Protein AF-A0A060YWE7-F1 (afdb_monomer_lite)

Foldseek 3Di:
DPDPVVVVVVVPPPVPPPPPPPVVPDDPWVLLVQLVVCLVVVNLVSNVVSLVDDPDSLLSLLVSLQSLQVVLVVCVVVVVDNVSSVSSNVSSVVSLVVNQVVLVVVCVVPLVVSLVQQVAQDPVPVRDGSVRSCVSSVSVSNCPDPSNVVSVVCLQCQPPPCVPPDPVVLLVVLVVVVVVVVVVVVVVVVVDPDDPPPVVVVVVVVVVVVVCVVPVVVVVVVVPVPPDPDDDDDDDDDPPPPPDPPVVVVVSSCPRNNSVLSNVLVVLVVLLVLLCCCLVDDHDLDQDPSNVVNVVVLVVVVVVLVVVLVPDPDPDSVVSVVVQ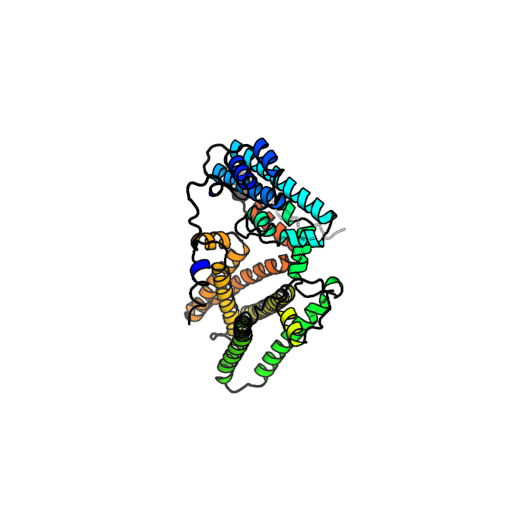CVDPLSVLSVVLSVLLVVLVVLSNVDDVSVVVSSVSSVVSSVSSVVNNLVSQLPDPVSVVVSVVVVVVVCVCPPPVNVVVVCVVVVVPVVVVVVVVVVVVVPDDPVPPPDDDDPPDPPPDD

Organism: Oncorhynchus mykiss (NCBI:txid8022)

Secondary structure (DSSP, 8-state):
--SSTTTGGGS-------TT-TTTTS-SSHHHHHHHHHHHTT-HHHHHHHHTSSS-HHHHHHHHHHHHHHHHHHHHHTTS-HHHHHHHHHHHHHHHHHHHHHHHHHHHH-HHHHHHHHH-EEGGGTTEEHHHHHHHTT-HHHHTSHHHHHHHHHHHHTT--GGGS-THHHHHHHHHHHHHHHHHHHHHHHS--S-TTHHHHHHHHHHHHHHHHHHHHHHHHHHHHSS------------------HHHHHHHHHTSHHHHHHHHHHHHHHHHHHHHHHHHS---SSPPHHHHHHHHHHHHHHHHHHHHHHHSS-SSHHHHHHHHTTSHHHHHHHHHHHHHHHHHHHHHS-HHHHHHHHHHHHHHHHHHHHHHHHHHHTSTTHHHHHHHHHHHHHHHTSHHHHHHHHHHHHHHHHHHHHHHHHHHHSS-GGGTT--------SS--

InterPro domains:
  IPR050927 Transient receptor potential cation channel M [PTHR13800] (5-398)
  IPR057366 TRPM-like domain [PF25508] (10-145)

pLDDT: mean 73.0, std 20.94, range [26.81, 96.94]

Structure (mmCIF, N/CA/C/O backbone):
data_AF-A0A060YWE7-F1
#
_entry.id   AF-A0A060YWE7-F1
#
loop_
_atom_site.group_PDB
_atom_site.id
_atom_site.type_symbol
_atom_site.label_atom_id
_atom_site.label_alt_id
_atom_site.label_comp_id
_atom_site.label_asym_id
_atom_site.label_entity_id
_atom_site.label_seq_id
_atom_site.pdbx_PDB_ins_code
_atom_site.Cartn_x
_atom_site.Cartn_y
_atom_site.Cartn_z
_atom_site.occupancy
_atom_site.B_iso_or_equiv
_atom_site.auth_seq_id
_atom_site.auth_comp_id
_atom_site.auth_asym_id
_atom_site.auth_atom_id
_atom_site.pdbx_PDB_model_num
ATOM 1 N N . LEU A 1 1 ? 4.420 -58.455 34.436 1.00 42.75 1 LEU A N 1
ATOM 2 C CA . LEU A 1 1 ? 3.919 -58.002 33.119 1.00 42.75 1 LEU A CA 1
ATOM 3 C C . LEU A 1 1 ? 2.468 -57.504 33.240 1.00 42.75 1 LEU A C 1
ATOM 5 O O . LEU A 1 1 ? 1.658 -57.761 32.366 1.00 42.75 1 LEU A O 1
ATOM 9 N N . GLU A 1 2 ? 2.130 -56.783 34.318 1.00 38.56 2 GLU A N 1
ATOM 10 C CA . GLU A 1 2 ? 0.723 -56.540 34.694 1.00 38.56 2 GLU A CA 1
ATOM 11 C C . GLU A 1 2 ? 0.499 -55.154 35.336 1.00 38.56 2 GLU A C 1
ATOM 13 O O . GLU A 1 2 ? -0.415 -54.969 36.124 1.00 38.56 2 GLU A O 1
ATOM 18 N N . SER A 1 3 ? 1.334 -54.153 35.020 1.00 40.78 3 SER A N 1
ATOM 19 C CA . SER A 1 3 ? 1.126 -52.777 35.522 1.00 40.78 3 SER A CA 1
ATOM 20 C C . SER A 1 3 ? 1.192 -51.679 34.454 1.00 40.78 3 SER A C 1
ATOM 22 O O . SER A 1 3 ? 1.142 -50.499 34.790 1.00 40.78 3 SER A O 1
ATOM 24 N N . ALA A 1 4 ? 1.286 -52.039 33.171 1.00 38.75 4 ALA A N 1
ATOM 25 C CA . ALA A 1 4 ? 1.274 -51.078 32.061 1.00 38.75 4 ALA A CA 1
ATOM 26 C C . ALA A 1 4 ? -0.113 -50.942 31.400 1.00 38.75 4 ALA A C 1
ATOM 28 O O . ALA A 1 4 ? -0.378 -49.975 30.690 1.00 38.75 4 ALA A O 1
ATOM 29 N N . THR A 1 5 ? -1.021 -51.888 31.649 1.00 39.22 5 THR A N 1
ATOM 30 C CA . THR A 1 5 ? -2.328 -51.981 30.981 1.00 39.22 5 THR A CA 1
ATOM 31 C C . THR A 1 5 ? -3.441 -51.171 31.652 1.00 39.22 5 THR A C 1
ATOM 33 O O . THR A 1 5 ? -4.457 -50.912 31.013 1.00 39.22 5 THR A O 1
ATOM 36 N N . ASP A 1 6 ? -3.249 -50.708 32.892 1.00 35.81 6 ASP A N 1
ATOM 37 C CA . ASP A 1 6 ? -4.255 -49.906 33.615 1.00 35.81 6 ASP A CA 1
ATOM 38 C C . ASP A 1 6 ? -4.055 -48.388 33.488 1.00 35.81 6 ASP A C 1
ATOM 40 O O . ASP A 1 6 ? -4.993 -47.614 33.684 1.00 35.81 6 ASP A O 1
ATOM 44 N N . GLN A 1 7 ? -2.865 -47.931 33.082 1.00 34.53 7 GLN A N 1
ATOM 45 C CA . GLN A 1 7 ? -2.645 -46.511 32.778 1.00 34.53 7 GLN A CA 1
ATOM 46 C C . GLN A 1 7 ? -3.126 -46.127 31.372 1.00 34.53 7 GLN A C 1
ATOM 48 O O . GLN A 1 7 ? -3.546 -44.987 31.169 1.00 34.53 7 GLN A O 1
ATOM 53 N N . SER A 1 8 ? -3.159 -47.065 30.416 1.00 33.56 8 SER A N 1
ATOM 54 C CA . SER A 1 8 ? -3.698 -46.791 29.075 1.00 33.56 8 SER A CA 1
ATOM 55 C C . SER A 1 8 ? -5.228 -46.688 29.058 1.00 33.56 8 SER A C 1
ATOM 57 O O . SER A 1 8 ? -5.780 -45.957 28.240 1.00 33.56 8 SER A O 1
ATOM 59 N N . LYS A 1 9 ? -5.926 -47.307 30.022 1.00 32.16 9 LYS A N 1
ATOM 60 C CA . LYS A 1 9 ? -7.389 -47.197 30.168 1.00 32.16 9 LYS A CA 1
ATOM 61 C C . LYS A 1 9 ? -7.877 -45.893 30.808 1.00 32.16 9 LYS A C 1
ATOM 63 O O . LYS A 1 9 ? -9.068 -45.606 30.739 1.00 32.16 9 LYS A O 1
ATOM 68 N N . LYS A 1 10 ? -6.991 -45.069 31.383 1.00 35.22 10 LYS A N 1
ATOM 69 C CA . LYS A 1 10 ? -7.352 -43.737 31.913 1.00 35.22 10 LYS A CA 1
ATOM 70 C C . LYS A 1 10 ? -7.222 -42.597 30.899 1.00 35.22 10 LYS A C 1
ATOM 72 O O . LYS A 1 10 ? -7.744 -41.522 31.158 1.00 35.22 10 LYS A O 1
ATOM 77 N N . LYS A 1 11 ? -6.564 -42.822 29.756 1.00 35.94 11 LYS A N 1
ATOM 78 C CA . LYS A 1 11 ? -6.318 -41.791 28.728 1.00 35.94 11 LYS A CA 1
ATOM 79 C C . LYS A 1 11 ? -7.237 -41.871 27.503 1.00 35.94 11 LYS A C 1
ATOM 81 O O . LYS A 1 11 ? -7.092 -41.067 26.594 1.00 35.94 11 LYS A O 1
ATOM 86 N N . ALA A 1 12 ? -8.180 -42.811 27.500 1.00 35.75 12 ALA A N 1
ATOM 87 C CA . ALA A 1 12 ? -9.163 -43.008 26.435 1.00 35.75 12 ALA A CA 1
ATOM 88 C C . ALA A 1 12 ? -10.592 -43.132 26.992 1.00 35.75 12 ALA A C 1
ATOM 90 O O . ALA A 1 12 ? -11.401 -43.913 26.502 1.00 35.75 12 ALA A O 1
ATOM 91 N N . LYS A 1 13 ? -10.909 -42.371 28.045 1.00 35.78 13 LYS A N 1
ATOM 92 C CA . LYS A 1 13 ? -12.272 -41.862 28.168 1.00 35.78 13 LYS A CA 1
ATOM 93 C C . LYS A 1 13 ? -12.282 -40.572 27.371 1.00 35.78 13 LYS A C 1
ATOM 95 O O . LYS A 1 13 ? -11.914 -39.526 27.892 1.00 35.78 13 LYS A O 1
ATOM 100 N N . GLU A 1 14 ? -12.630 -40.685 26.093 1.00 43.12 14 GLU A N 1
ATOM 101 C CA . GLU A 1 14 ? -13.375 -39.612 25.452 1.00 43.12 14 GLU A CA 1
ATOM 102 C C . GLU A 1 14 ? -14.485 -39.259 26.441 1.00 43.12 14 GLU A C 1
ATOM 104 O O . GLU A 1 14 ? -15.338 -40.090 26.766 1.00 43.12 14 GLU A O 1
ATOM 109 N N . GLU A 1 15 ? -14.372 -38.083 27.051 1.00 41.84 15 GLU A N 1
ATOM 110 C CA . GLU A 1 15 ? -15.513 -37.434 27.661 1.00 41.84 15 GLU A CA 1
ATOM 111 C C . GLU A 1 15 ? -16.546 -37.392 26.540 1.00 41.84 15 GLU A C 1
ATOM 113 O O . GLU A 1 15 ? -16.372 -36.692 25.543 1.00 41.84 15 GLU A O 1
ATOM 118 N N . ILE A 1 16 ? -17.549 -38.262 26.635 1.00 47.69 16 ILE A N 1
ATOM 119 C CA . ILE A 1 16 ? -18.742 -38.181 25.811 1.00 47.69 16 ILE A CA 1
ATOM 120 C C . ILE A 1 16 ? -19.371 -36.868 26.263 1.00 47.69 16 ILE A C 1
ATOM 122 O O . ILE A 1 16 ? -20.104 -36.837 27.248 1.00 47.69 16 ILE A O 1
ATOM 126 N N . VAL A 1 17 ? -18.951 -35.767 25.636 1.00 51.53 17 VAL A N 1
ATOM 127 C CA . VAL A 1 17 ? -19.537 -34.450 25.832 1.00 51.53 17 VAL A CA 1
ATOM 128 C C . VAL A 1 17 ? -20.975 -34.613 25.385 1.00 51.53 17 VAL A C 1
ATOM 130 O O . VAL A 1 17 ? -21.248 -34.782 24.196 1.00 51.53 17 VAL A O 1
ATOM 133 N N . ASP A 1 18 ? -21.874 -34.677 26.359 1.00 47.78 18 ASP A N 1
ATOM 134 C CA . ASP A 1 18 ? -23.297 -34.795 26.119 1.00 47.78 18 ASP A CA 1
ATOM 135 C C . ASP A 1 18 ? -23.727 -33.556 25.318 1.00 47.78 18 ASP A C 1
ATOM 137 O O . ASP A 1 18 ? -23.662 -32.418 25.792 1.00 47.78 18 ASP A O 1
ATOM 141 N N . ILE A 1 19 ? -24.071 -33.765 24.044 1.00 56.59 19 ILE A N 1
ATOM 142 C CA . ILE A 1 19 ? -24.423 -32.709 23.075 1.00 56.59 19 ILE A CA 1
ATOM 143 C C . ILE A 1 19 ? -25.711 -31.970 23.516 1.00 56.59 19 ILE A C 1
ATOM 145 O O . ILE A 1 19 ? -26.038 -30.880 23.020 1.00 56.59 19 ILE A O 1
ATOM 149 N N . ASP A 1 20 ? -26.435 -32.549 24.478 1.00 57.69 20 ASP A N 1
ATOM 150 C CA . ASP A 1 20 ? -27.636 -32.004 25.103 1.00 57.69 20 ASP A CA 1
ATOM 151 C C . ASP A 1 20 ? -27.403 -31.340 26.473 1.00 57.69 20 ASP A C 1
ATOM 153 O O . ASP A 1 20 ? -28.362 -30.826 27.055 1.00 57.69 20 ASP A O 1
ATOM 157 N N . ASP A 1 21 ? -26.161 -31.245 26.966 1.00 58.28 21 ASP A N 1
ATOM 158 C CA . ASP A 1 21 ? -25.867 -30.494 28.192 1.00 58.28 21 ASP A CA 1
ATOM 159 C C . ASP A 1 21 ? -26.045 -28.972 27.953 1.00 58.28 21 ASP A C 1
ATOM 161 O O . ASP A 1 21 ? -25.360 -28.375 27.113 1.00 58.28 21 ASP A O 1
ATOM 165 N N . PRO A 1 22 ? -26.967 -28.280 28.652 1.00 60.91 22 PRO A N 1
ATOM 166 C CA . PRO A 1 22 ? -27.189 -26.843 28.477 1.00 60.91 22 PRO A CA 1
ATOM 167 C C . PRO A 1 22 ? -25.968 -25.974 28.819 1.00 60.91 22 PRO A C 1
ATOM 169 O O . PRO A 1 22 ? -25.977 -24.779 28.502 1.00 60.91 22 PRO A O 1
ATOM 172 N N . GLU A 1 23 ? -24.931 -26.521 29.460 1.00 62.16 23 GLU A N 1
ATOM 173 C CA . GLU A 1 23 ? -23.664 -25.821 29.696 1.00 62.16 23 GLU A CA 1
ATOM 174 C C . GLU A 1 23 ? -22.710 -25.869 28.492 1.00 62.16 23 GLU A C 1
ATOM 176 O O . GLU A 1 23 ? -22.019 -24.881 28.240 1.00 62.16 23 GLU A O 1
ATOM 181 N N . THR A 1 24 ? -22.742 -26.925 27.668 1.00 59.84 24 THR A N 1
ATOM 182 C CA . THR A 1 24 ? -21.886 -27.057 26.468 1.00 59.84 24 THR A CA 1
ATOM 183 C C . THR A 1 24 ? -22.383 -26.212 25.289 1.00 59.84 24 THR A C 1
ATOM 185 O O . THR A 1 24 ? -21.620 -25.891 24.379 1.00 59.84 24 THR A O 1
ATOM 188 N N . ARG A 1 25 ? -23.649 -25.769 25.328 1.00 61.75 25 ARG A N 1
ATOM 189 C CA . ARG A 1 25 ? -24.261 -24.847 24.348 1.00 61.75 25 ARG A CA 1
ATOM 190 C C . ARG A 1 25 ? -24.001 -23.365 24.628 1.00 61.75 25 ARG A C 1
ATOM 192 O O . ARG A 1 25 ? -24.489 -22.512 23.884 1.00 61.75 25 ARG A O 1
ATOM 199 N N . ARG A 1 26 ? -23.298 -23.023 25.711 1.00 77.88 26 ARG A N 1
ATOM 200 C CA . ARG A 1 26 ? -23.051 -21.621 26.069 1.00 77.88 26 ARG A CA 1
ATOM 201 C C . ARG A 1 26 ? -21.873 -21.069 25.283 1.00 77.88 26 ARG A C 1
ATOM 203 O O . ARG A 1 26 ? -20.826 -21.697 25.169 1.00 77.88 26 ARG A O 1
ATOM 210 N N . PHE A 1 27 ? -22.035 -19.853 24.772 1.00 83.56 27 PHE A N 1
ATOM 211 C CA . PHE A 1 27 ? -20.928 -19.138 24.154 1.00 83.56 27 PHE A CA 1
ATOM 212 C C . PHE A 1 27 ? -19.871 -18.794 25.213 1.00 83.56 27 PHE A C 1
ATOM 214 O O . PHE A 1 27 ? -20.239 -18.224 26.243 1.00 83.56 27 PHE A O 1
ATOM 221 N N . PRO A 1 28 ? -18.575 -19.052 24.955 1.00 84.25 28 PRO A N 1
ATOM 222 C CA . PRO A 1 28 ? -17.495 -18.642 25.855 1.00 84.25 28 PRO A CA 1
ATOM 223 C C . PRO A 1 28 ? -17.477 -17.128 26.104 1.00 84.25 28 PRO A C 1
ATOM 225 O O . PRO A 1 28 ? -17.185 -16.673 27.206 1.00 84.25 28 PRO A O 1
ATOM 228 N N . TYR A 1 29 ? -17.854 -16.345 25.087 1.00 88.25 29 TYR A N 1
ATOM 229 C CA . TYR A 1 29 ? -17.904 -14.884 25.137 1.00 88.25 29 TYR A CA 1
ATOM 230 C C . TYR A 1 29 ? -19.293 -14.362 24.736 1.00 88.25 29 TYR A C 1
ATOM 232 O O . TYR A 1 29 ? -19.471 -13.850 23.628 1.00 88.25 29 TYR A O 1
ATOM 240 N N . PRO A 1 30 ? -20.299 -14.440 25.626 1.00 91.06 30 PRO A N 1
ATOM 241 C CA . PRO A 1 30 ? -21.688 -14.127 25.281 1.00 91.06 30 PRO A CA 1
ATOM 242 C C . PRO A 1 30 ? -21.884 -12.665 24.850 1.00 91.06 30 PRO A C 1
ATOM 244 O O . PRO A 1 30 ? -22.665 -12.382 23.945 1.00 91.06 30 PRO A O 1
ATOM 247 N N . PHE A 1 31 ? -21.141 -11.725 25.444 1.00 91.62 31 PHE A N 1
ATOM 248 C CA . PHE A 1 31 ? -21.211 -10.308 25.071 1.00 91.62 31 PHE A CA 1
ATOM 249 C C . PHE A 1 31 ? -20.653 -10.018 23.672 1.00 91.62 31 PHE A C 1
ATOM 251 O O . PHE A 1 31 ? -21.102 -9.063 23.041 1.00 91.62 31 PHE A O 1
ATOM 258 N N . ASN A 1 32 ? -19.713 -10.826 23.168 1.00 92.19 32 ASN A N 1
ATOM 259 C CA . ASN A 1 32 ? -19.195 -10.662 21.808 1.00 92.19 32 ASN A CA 1
ATOM 260 C C . ASN A 1 32 ? -20.292 -11.016 20.800 1.00 92.19 32 ASN A C 1
ATOM 262 O O . ASN A 1 32 ? -20.577 -10.226 19.905 1.00 92.19 32 ASN A O 1
ATOM 266 N N . GLU A 1 33 ? -20.975 -12.141 21.006 1.00 92.00 33 GLU A N 1
ATOM 267 C CA . GLU A 1 33 ? -22.080 -12.585 20.149 1.00 92.00 33 GLU A CA 1
ATOM 268 C C . GLU A 1 33 ? -23.267 -11.613 20.185 1.00 92.00 33 GLU A C 1
ATOM 270 O O . GLU A 1 33 ? -23.803 -11.227 19.144 1.00 92.00 33 GLU A O 1
ATOM 275 N N . LEU A 1 34 ? -23.643 -11.142 21.380 1.00 93.75 34 LEU A N 1
ATOM 276 C CA . LEU A 1 34 ? -24.719 -10.159 21.544 1.00 93.75 34 LEU A CA 1
ATOM 277 C C . LEU A 1 34 ? -24.388 -8.816 20.886 1.00 93.75 34 LEU A C 1
ATOM 279 O O . LEU A 1 34 ? -25.269 -8.197 20.287 1.00 93.75 34 LEU A O 1
ATOM 283 N N . LEU A 1 35 ? -23.128 -8.374 20.960 1.00 95.19 35 LEU A N 1
ATOM 284 C CA . LEU A 1 35 ? -22.666 -7.182 20.253 1.00 95.19 35 LEU A CA 1
ATOM 285 C C . LEU A 1 35 ? -22.795 -7.363 18.738 1.00 95.19 35 LEU A C 1
ATOM 287 O O . LEU A 1 35 ? -23.364 -6.499 18.073 1.00 95.19 35 LEU A O 1
ATOM 291 N N . MET A 1 36 ? -22.299 -8.479 18.197 1.00 93.75 36 MET A N 1
ATOM 292 C CA . MET A 1 36 ? -22.369 -8.779 16.764 1.00 93.75 36 MET A CA 1
ATOM 293 C C . MET A 1 36 ? -23.818 -8.797 16.275 1.00 93.75 36 MET A C 1
ATOM 295 O O . MET A 1 36 ? -24.144 -8.146 15.282 1.00 93.75 36 MET A O 1
ATOM 299 N N . TRP A 1 37 ? -24.708 -9.463 17.013 1.00 95.19 37 TRP A N 1
ATOM 300 C CA . TRP A 1 37 ? -26.141 -9.468 16.733 1.00 95.19 37 TRP A CA 1
ATOM 301 C C . TRP A 1 37 ? -26.746 -8.058 16.763 1.00 95.19 37 TRP A C 1
ATOM 303 O O . TRP A 1 37 ? -27.454 -7.673 15.832 1.00 95.19 37 TRP A O 1
ATOM 313 N N . ALA A 1 38 ? -26.452 -7.263 17.796 1.00 96.00 38 ALA A N 1
ATOM 314 C CA . ALA A 1 38 ? -27.004 -5.918 17.940 1.00 96.00 38 ALA A CA 1
ATOM 315 C C . ALA A 1 38 ? -26.553 -4.978 16.810 1.00 96.00 38 ALA A C 1
ATOM 317 O O . ALA A 1 38 ? -27.367 -4.205 16.302 1.00 96.00 38 ALA A O 1
ATOM 318 N N . VAL A 1 39 ? -25.286 -5.078 16.390 1.00 95.38 39 VAL A N 1
ATOM 319 C CA . VAL A 1 39 ? -24.729 -4.305 15.271 1.00 95.38 39 VAL A CA 1
ATOM 320 C C . VAL A 1 39 ? -25.385 -4.711 13.950 1.00 95.38 39 VAL A C 1
ATOM 322 O O . VAL A 1 39 ? -25.845 -3.844 13.212 1.00 95.38 39 VAL A O 1
ATOM 325 N N . LEU A 1 40 ? -25.493 -6.013 13.663 1.00 94.81 40 LEU A N 1
ATOM 326 C CA . LEU A 1 40 ? -26.115 -6.515 12.428 1.00 94.81 40 LEU A CA 1
ATOM 327 C C . LEU A 1 40 ? -27.609 -6.174 12.332 1.00 94.81 40 LEU A C 1
ATOM 329 O O . LEU A 1 40 ? -28.121 -5.947 11.241 1.00 94.81 40 LEU A O 1
ATOM 333 N N . MET A 1 41 ? -28.303 -6.103 13.470 1.00 92.88 41 MET A N 1
ATOM 334 C CA . MET A 1 41 ? -29.718 -5.724 13.551 1.00 92.88 41 MET A CA 1
ATOM 335 C C . MET A 1 41 ? -29.949 -4.205 13.583 1.00 92.88 41 MET A C 1
ATOM 337 O O . MET A 1 41 ? -31.072 -3.771 13.841 1.00 92.88 41 MET A O 1
ATOM 341 N N . ASN A 1 42 ? -28.907 -3.395 13.359 1.00 90.69 42 ASN A N 1
ATOM 342 C CA . ASN A 1 42 ? -28.956 -1.931 13.378 1.00 90.69 42 ASN A CA 1
ATOM 343 C C . ASN A 1 42 ? -29.529 -1.343 14.692 1.00 90.69 42 ASN A C 1
ATOM 345 O O . ASN A 1 42 ? -30.282 -0.371 14.687 1.00 90.69 42 ASN A O 1
ATOM 349 N N . ARG A 1 43 ? -29.215 -1.950 15.850 1.00 93.88 43 ARG A N 1
ATOM 350 C CA . ARG A 1 43 ? -29.698 -1.515 17.178 1.00 93.88 43 ARG A CA 1
ATOM 351 C C . ARG A 1 43 ? -28.611 -0.773 17.961 1.00 93.88 43 ARG A C 1
ATOM 353 O O . ARG A 1 43 ? -28.086 -1.300 18.942 1.00 93.88 43 ARG A O 1
ATOM 360 N N . GLN A 1 44 ? -28.336 0.479 17.591 1.00 93.12 44 GLN A N 1
ATOM 361 C CA . GLN A 1 44 ? -27.169 1.222 18.093 1.00 93.12 44 GLN A CA 1
ATOM 362 C C . GLN A 1 44 ? -27.065 1.323 19.626 1.00 93.12 44 GLN A C 1
ATOM 364 O O . GLN A 1 44 ? -26.026 1.020 20.214 1.00 93.12 44 GLN A O 1
ATOM 369 N N . LYS A 1 45 ? -28.145 1.716 20.313 1.00 94.75 45 LYS A N 1
ATOM 370 C CA . LYS A 1 45 ? -28.125 1.871 21.783 1.00 94.75 45 LYS A CA 1
ATOM 371 C C . LYS A 1 45 ? -27.810 0.555 22.504 1.00 94.75 45 LYS A C 1
ATOM 373 O O . LYS A 1 45 ? -27.101 0.551 23.504 1.00 94.75 45 LYS A O 1
ATOM 378 N N . MET A 1 46 ? -28.314 -0.560 21.973 1.00 94.25 46 MET A N 1
ATOM 379 C CA . MET A 1 46 ? -28.051 -1.897 22.510 1.00 94.25 46 MET A CA 1
ATOM 380 C C . MET A 1 46 ? -26.609 -2.324 22.234 1.00 94.25 46 MET A C 1
ATOM 382 O O . MET A 1 46 ? -25.953 -2.856 23.124 1.00 94.25 46 MET A O 1
ATOM 386 N N . SER A 1 47 ? -26.085 -2.060 21.032 1.00 95.25 47 SER A N 1
ATOM 387 C CA . SER A 1 47 ? -24.692 -2.385 20.717 1.00 95.25 47 SER A CA 1
ATOM 388 C C . SER A 1 47 ? -23.705 -1.591 21.574 1.00 95.25 47 SER A C 1
ATOM 390 O O . SER A 1 47 ? -22.721 -2.161 22.031 1.00 95.25 47 SER A O 1
ATOM 392 N N . LEU A 1 48 ? -23.983 -0.316 21.871 1.00 94.88 48 LEU A N 1
ATOM 393 C CA . LEU A 1 48 ? -23.160 0.478 22.793 1.00 94.88 48 LEU A CA 1
ATOM 394 C C . LEU A 1 48 ? -23.194 -0.082 24.220 1.00 94.88 48 LEU A C 1
ATOM 396 O O . LEU A 1 48 ? -22.155 -0.162 24.871 1.00 94.88 48 LEU A O 1
ATOM 400 N N . PHE A 1 49 ? -24.363 -0.527 24.686 1.00 95.31 49 PHE A N 1
ATOM 401 C CA . PHE A 1 49 ? -24.493 -1.177 25.988 1.00 95.31 49 PHE A CA 1
ATOM 402 C C . PHE A 1 49 ? -23.671 -2.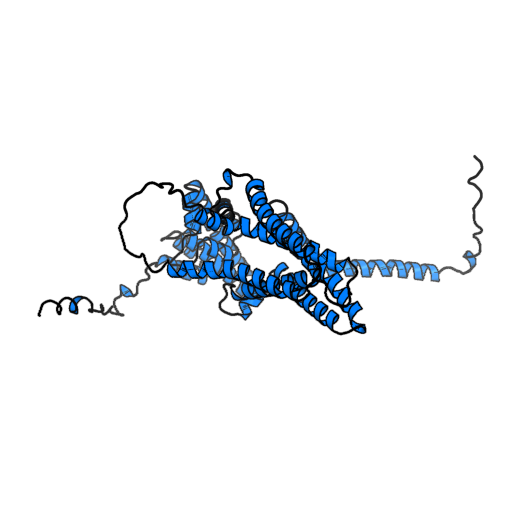473 26.061 1.00 95.31 49 PHE A C 1
ATOM 404 O O . PHE A 1 49 ? -22.882 -2.650 26.988 1.00 95.31 49 PHE A O 1
ATOM 411 N N . PHE A 1 50 ? -23.788 -3.360 25.068 1.00 94.88 50 PHE A N 1
ATOM 412 C CA . PHE A 1 50 ? -23.017 -4.607 25.047 1.00 94.88 50 PHE A CA 1
ATOM 413 C C . PHE A 1 50 ? -21.516 -4.383 24.853 1.00 94.88 50 PHE A C 1
ATOM 415 O O . PHE A 1 50 ? -20.719 -5.145 25.390 1.00 94.88 50 PHE A O 1
ATOM 422 N N . TRP A 1 51 ? -21.117 -3.327 24.141 1.00 95.25 51 TRP A N 1
ATOM 423 C CA . TRP A 1 51 ? -19.711 -2.966 23.958 1.00 95.25 51 TRP A CA 1
ATOM 424 C C . TRP A 1 51 ? -19.004 -2.623 25.278 1.00 95.25 51 TRP A C 1
ATOM 426 O O . TRP A 1 51 ? -17.850 -3.008 25.471 1.00 95.25 51 TRP A O 1
ATOM 436 N N . GLN A 1 52 ? -19.699 -1.946 26.198 1.00 93.88 52 GLN A N 1
ATOM 437 C CA . GLN A 1 52 ? -19.161 -1.597 27.520 1.00 93.88 52 GLN A CA 1
ATOM 438 C C . GLN A 1 52 ? -18.899 -2.825 28.404 1.00 93.88 52 GLN A C 1
ATOM 440 O O . GLN A 1 52 ? -18.171 -2.724 29.388 1.00 93.88 52 GLN A O 1
ATOM 445 N N . HIS A 1 53 ? -19.484 -3.978 28.067 1.00 91.00 5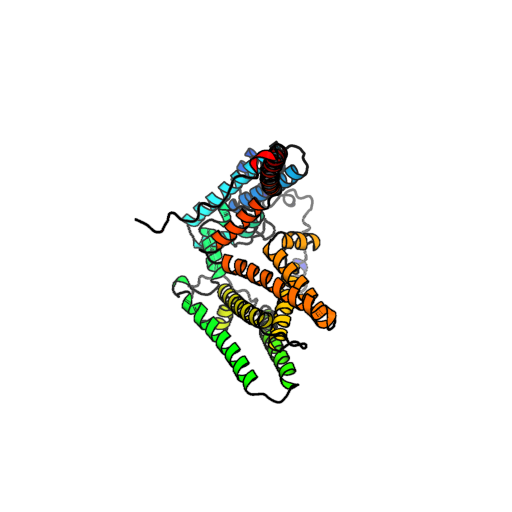3 HIS A N 1
ATOM 446 C CA . HIS A 1 53 ? -19.428 -5.187 28.877 1.00 91.00 53 HIS A CA 1
ATOM 447 C C . HIS A 1 53 ? -18.533 -6.260 28.244 1.00 91.00 53 HIS A C 1
ATOM 449 O O . HIS A 1 53 ? -18.466 -6.429 27.024 1.00 91.00 53 HIS A O 1
ATOM 455 N N . GLY A 1 54 ? -17.869 -7.040 29.097 1.00 85.06 54 GLY A N 1
ATOM 456 C CA . GLY A 1 54 ? -16.964 -8.124 28.710 1.00 85.06 54 GLY A CA 1
ATOM 457 C C . GLY A 1 54 ? -15.565 -7.654 28.298 1.00 85.06 54 GLY A C 1
ATOM 458 O O . GLY A 1 54 ? -15.212 -6.488 28.428 1.00 85.06 54 GLY A O 1
ATOM 459 N N . GLU A 1 55 ? -14.768 -8.582 27.776 1.00 88.62 55 GLU A N 1
ATOM 460 C CA . GLU A 1 55 ? -13.342 -8.369 27.485 1.00 88.62 55 GLU A CA 1
ATOM 461 C C . GLU A 1 55 ? -13.100 -7.718 26.110 1.00 88.62 55 GLU A C 1
ATOM 463 O O . GLU A 1 55 ? -14.011 -7.623 25.288 1.00 88.62 55 GLU A O 1
ATOM 468 N N . GLU A 1 56 ? -11.868 -7.268 25.853 1.00 90.69 56 GLU A N 1
ATOM 469 C CA . GLU A 1 56 ? -11.412 -6.789 24.535 1.00 90.69 56 GLU A CA 1
ATOM 470 C C . GLU A 1 56 ? -12.240 -5.621 23.943 1.00 90.69 56 GLU A C 1
ATOM 472 O O . GLU A 1 56 ? -12.527 -5.579 22.743 1.00 90.69 56 GLU A O 1
ATOM 477 N N . SER A 1 57 ? -12.606 -4.624 24.761 1.00 93.44 57 SER A N 1
ATOM 478 C CA . SER A 1 57 ? -13.443 -3.476 24.349 1.00 93.44 57 SER A CA 1
ATOM 479 C C . SER A 1 57 ? -12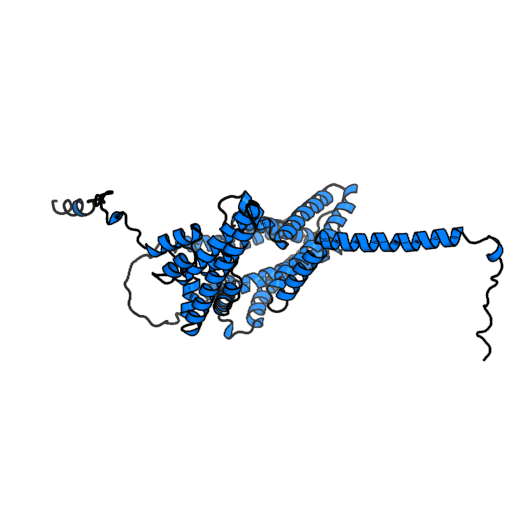.902 -2.712 23.131 1.00 93.44 57 SER A C 1
ATOM 481 O O . SER A 1 57 ? -13.676 -2.273 22.279 1.00 93.44 57 SER A O 1
ATOM 483 N N . MET A 1 58 ? -11.576 -2.590 22.993 1.00 93.81 58 MET A N 1
ATOM 484 C CA . MET A 1 58 ? -10.956 -1.956 21.821 1.00 93.81 58 MET A CA 1
ATOM 485 C C . MET A 1 58 ? -11.210 -2.761 20.536 1.00 93.81 58 MET A C 1
ATOM 487 O O . MET A 1 58 ? -11.616 -2.191 19.523 1.00 93.81 58 MET A O 1
ATOM 491 N N . ALA A 1 59 ? -11.032 -4.086 20.577 1.00 94.19 59 ALA A N 1
ATOM 492 C CA . ALA A 1 59 ? -11.285 -4.960 19.432 1.00 94.19 59 ALA A CA 1
ATOM 493 C C . ALA A 1 59 ? -12.767 -4.946 19.036 1.00 94.19 59 ALA A C 1
ATOM 495 O O . ALA A 1 59 ? -13.090 -4.772 17.862 1.00 94.19 59 ALA A O 1
ATOM 496 N N . LYS A 1 60 ? -13.668 -5.021 20.023 1.00 95.00 60 LYS A N 1
ATOM 497 C CA . LYS A 1 60 ? -15.120 -4.909 19.825 1.00 95.00 60 LYS A CA 1
ATOM 498 C C . LYS A 1 60 ? -15.516 -3.642 19.068 1.00 95.00 60 LYS A C 1
ATOM 500 O O . LYS A 1 60 ? -16.277 -3.723 18.106 1.00 95.00 60 LYS A O 1
ATOM 505 N N . ALA A 1 61 ? -14.976 -2.486 19.463 1.00 96.00 61 ALA A N 1
ATOM 506 C CA . ALA A 1 61 ? -15.241 -1.217 18.784 1.00 96.00 61 ALA A CA 1
ATOM 507 C C . ALA A 1 61 ? -14.761 -1.235 17.323 1.00 96.00 61 ALA A C 1
ATOM 509 O O . ALA A 1 61 ? -15.482 -0.811 16.419 1.00 96.00 61 ALA A O 1
ATOM 510 N N . LEU A 1 62 ? -13.564 -1.774 17.066 1.00 95.56 62 LEU A N 1
ATOM 511 C CA . LEU A 1 62 ? -13.010 -1.880 15.712 1.00 95.56 62 LEU A CA 1
ATOM 512 C C . LEU A 1 62 ? -13.829 -2.817 14.816 1.00 95.56 62 LEU A C 1
ATOM 514 O O . LEU A 1 62 ? -14.066 -2.493 13.649 1.00 95.56 62 LEU A O 1
ATOM 518 N N . VAL A 1 63 ? -14.285 -3.949 15.354 1.00 95.06 63 VAL A N 1
ATOM 519 C CA . VAL A 1 63 ? -15.132 -4.902 14.626 1.00 95.06 63 VAL A CA 1
ATOM 520 C C . VAL A 1 63 ? -16.505 -4.301 14.343 1.00 95.06 63 VAL A C 1
ATOM 522 O O . VAL A 1 63 ? -16.944 -4.325 13.193 1.00 95.06 63 VAL A O 1
ATOM 525 N N . ALA A 1 64 ? -17.149 -3.682 15.336 1.00 95.50 64 ALA A N 1
ATOM 526 C CA . ALA A 1 64 ? -18.416 -2.981 15.140 1.00 95.50 64 ALA A CA 1
ATOM 527 C C . ALA A 1 64 ? -18.287 -1.890 14.060 1.00 95.50 64 ALA A C 1
ATOM 529 O O . ALA A 1 64 ? -19.069 -1.851 13.110 1.00 95.50 64 ALA A O 1
ATOM 530 N N . CYS A 1 65 ? -17.222 -1.081 14.118 1.00 95.88 65 CYS A N 1
ATOM 531 C CA . CYS A 1 65 ? -16.903 -0.082 13.096 1.00 95.88 65 CYS A CA 1
ATOM 532 C C . CYS A 1 65 ? -16.757 -0.712 11.696 1.00 95.88 65 CYS A C 1
ATOM 534 O O . CYS A 1 65 ? -17.313 -0.202 10.715 1.00 95.88 65 CYS A O 1
ATOM 536 N N . LYS A 1 66 ? -16.042 -1.841 11.583 1.00 94.25 66 LYS A N 1
ATOM 537 C CA . LYS A 1 66 ? -15.863 -2.567 10.317 1.00 94.25 66 LYS A CA 1
ATOM 538 C C . LYS A 1 66 ? -17.191 -3.056 9.742 1.00 94.25 66 LYS A C 1
ATOM 540 O O . LYS A 1 66 ? -17.410 -2.901 8.535 1.00 94.25 66 LYS A O 1
ATOM 545 N N . LEU A 1 67 ? -18.045 -3.652 10.569 1.00 94.69 67 LEU A N 1
ATOM 546 C CA . LEU A 1 67 ? -19.342 -4.181 10.148 1.00 94.69 67 LEU A CA 1
ATOM 547 C C . LEU A 1 67 ? -20.257 -3.061 9.674 1.00 94.69 67 LEU A C 1
ATOM 549 O O . LEU A 1 67 ? -20.714 -3.122 8.537 1.00 94.69 67 LEU A O 1
ATOM 553 N N . CYS A 1 68 ? -20.431 -2.002 10.472 1.00 94.31 68 CYS A N 1
ATOM 554 C CA . CYS A 1 68 ? -21.270 -0.859 10.104 1.00 94.31 68 CYS A CA 1
ATOM 555 C C . CYS A 1 68 ? -20.838 -0.245 8.764 1.00 94.31 68 CYS A C 1
ATOM 557 O O . CYS A 1 68 ? -21.669 -0.018 7.888 1.00 94.31 68 CYS A O 1
ATOM 559 N N . ARG A 1 69 ? -19.528 -0.063 8.536 1.00 93.69 69 ARG A N 1
ATOM 560 C CA . ARG A 1 69 ? -19.013 0.454 7.251 1.00 93.69 69 ARG A CA 1
ATOM 561 C C . ARG A 1 69 ? -19.248 -0.487 6.082 1.00 93.69 69 ARG A C 1
ATOM 563 O O . ARG A 1 69 ? -19.512 -0.024 4.976 1.00 93.69 69 ARG A O 1
ATOM 570 N N . SER A 1 70 ? -19.095 -1.788 6.304 1.00 92.19 70 SER A N 1
ATOM 571 C CA . SER A 1 70 ? -19.261 -2.784 5.241 1.00 92.19 70 SER A CA 1
ATOM 572 C C . SER A 1 70 ? -20.738 -2.926 4.863 1.00 92.19 70 SER A C 1
ATOM 574 O O . SER A 1 70 ? -21.055 -2.936 3.679 1.00 92.19 70 SER A O 1
ATOM 576 N N . MET A 1 71 ? -21.638 -2.918 5.850 1.00 91.38 71 MET A N 1
ATOM 577 C CA . MET A 1 71 ? -23.086 -2.875 5.627 1.00 91.38 71 MET A CA 1
ATOM 578 C C . MET A 1 71 ? -23.507 -1.583 4.921 1.00 91.38 71 MET A C 1
ATOM 580 O O . MET A 1 71 ? -24.227 -1.646 3.931 1.00 91.38 71 MET A O 1
ATOM 584 N N . GLY A 1 72 ? -22.996 -0.423 5.351 1.00 90.06 72 GLY A N 1
ATOM 585 C CA . GLY A 1 72 ? -23.286 0.857 4.698 1.00 90.06 72 GLY A CA 1
ATOM 586 C C . GLY A 1 72 ? -22.799 0.915 3.245 1.00 90.06 72 GLY A C 1
ATOM 587 O O . GLY A 1 72 ? -23.465 1.490 2.387 1.00 90.06 72 GLY A O 1
ATOM 588 N N . TYR A 1 73 ? -21.665 0.274 2.938 1.00 88.81 73 TYR A N 1
ATOM 589 C CA . TYR A 1 73 ? -21.156 0.165 1.569 1.00 88.81 73 TYR A CA 1
ATOM 590 C C . TYR A 1 73 ? -22.057 -0.693 0.668 1.00 88.81 73 TYR A C 1
ATOM 592 O O . TYR A 1 73 ? -22.353 -0.281 -0.455 1.00 88.81 73 TYR A O 1
ATOM 600 N N . GLU A 1 74 ? -22.509 -1.856 1.144 1.00 88.44 74 GLU A N 1
ATOM 601 C CA . GLU A 1 74 ? -23.420 -2.716 0.374 1.00 88.44 74 GLU A CA 1
ATOM 602 C C . GLU A 1 74 ? -24.818 -2.093 0.239 1.00 88.44 74 GLU A C 1
ATOM 604 O O . GLU A 1 74 ? -25.391 -2.130 -0.850 1.00 88.44 74 GLU A O 1
ATOM 609 N N . ALA A 1 75 ? -25.323 -1.423 1.283 1.00 87.00 75 ALA A N 1
ATOM 610 C CA . ALA A 1 75 ? -26.581 -0.674 1.231 1.00 87.00 75 ALA A CA 1
ATOM 611 C C . ALA A 1 75 ? -26.546 0.389 0.121 1.00 87.00 75 ALA A C 1
ATOM 613 O O . ALA A 1 75 ? -27.417 0.405 -0.749 1.00 87.00 75 ALA A O 1
ATOM 614 N N . LYS A 1 76 ? -25.467 1.184 0.061 1.00 85.31 76 LYS A N 1
ATOM 615 C CA . LYS A 1 76 ? -25.264 2.194 -0.988 1.00 85.31 76 LYS A CA 1
ATOM 616 C C . LYS A 1 76 ? -25.223 1.602 -2.400 1.00 85.31 76 LYS A C 1
ATOM 618 O O . LYS A 1 76 ? -25.659 2.239 -3.350 1.00 85.31 76 LYS A O 1
ATOM 623 N N . LYS A 1 77 ? -24.670 0.400 -2.562 1.00 83.12 77 LYS A N 1
ATOM 624 C CA . LYS A 1 77 ? -24.584 -0.273 -3.866 1.00 83.12 77 LYS A CA 1
ATOM 625 C C . LYS A 1 77 ? -25.932 -0.826 -4.332 1.00 83.12 77 LYS A C 1
ATOM 627 O O . LYS A 1 77 ? -26.150 -0.947 -5.532 1.00 83.12 77 LYS A O 1
ATOM 632 N N . SER A 1 78 ? -26.797 -1.195 -3.393 1.00 76.88 78 SER A N 1
ATOM 633 C CA . SER A 1 78 ? -28.104 -1.781 -3.686 1.00 76.88 78 SER A CA 1
ATOM 634 C C . SER A 1 78 ? -29.168 -0.761 -4.121 1.00 76.88 78 SER A C 1
ATOM 636 O O . SER A 1 78 ? -30.244 -1.175 -4.534 1.00 76.88 78 SER A O 1
ATOM 638 N N . ASP A 1 79 ? -28.874 0.546 -4.068 1.00 67.31 79 ASP A N 1
ATOM 639 C CA . ASP A 1 79 ? -29.814 1.656 -4.340 1.00 67.31 79 ASP A CA 1
ATOM 640 C C . ASP A 1 79 ? -31.064 1.664 -3.425 1.00 67.31 79 ASP A C 1
ATOM 642 O O . ASP A 1 79 ? -32.008 2.426 -3.628 1.00 67.31 79 ASP A O 1
ATOM 646 N N . VAL A 1 80 ? -31.071 0.835 -2.371 1.00 62.16 80 VAL A N 1
ATOM 647 C CA . VAL A 1 80 ? -32.206 0.632 -1.455 1.00 62.16 80 VAL A CA 1
ATOM 648 C C . VAL A 1 80 ? -32.203 1.681 -0.334 1.00 62.16 80 VAL A C 1
ATOM 650 O O . VAL A 1 80 ? -32.204 1.326 0.831 1.00 62.16 80 VAL A O 1
ATOM 653 N N . VAL A 1 81 ? -32.268 2.974 -0.670 1.00 62.84 81 VAL A N 1
ATOM 654 C CA . VAL A 1 81 ? -32.364 4.121 0.273 1.00 62.84 81 VAL A CA 1
ATOM 655 C C . VAL A 1 81 ? -31.010 4.621 0.820 1.00 62.84 81 VAL A C 1
ATOM 657 O O . VAL A 1 81 ? -30.304 3.935 1.558 1.00 62.84 81 VAL A O 1
ATOM 660 N N . ASP A 1 82 ? -30.659 5.870 0.483 1.00 72.19 82 ASP A N 1
ATOM 661 C CA . ASP A 1 82 ? -29.396 6.522 0.883 1.00 72.19 82 ASP A CA 1
ATOM 662 C C . ASP A 1 82 ? -29.327 6.797 2.403 1.00 72.19 82 ASP A C 1
ATOM 664 O O . ASP A 1 82 ? -28.251 6.697 3.001 1.00 72.19 82 ASP A O 1
ATOM 668 N N . ASP A 1 83 ? -30.478 7.032 3.048 1.00 80.69 83 ASP A N 1
ATOM 669 C CA . ASP A 1 83 ? -30.591 7.367 4.478 1.00 80.69 83 ASP A CA 1
ATOM 670 C C . ASP A 1 83 ? -29.991 6.286 5.394 1.00 80.69 83 ASP A C 1
ATOM 672 O O . ASP A 1 83 ? -29.243 6.597 6.322 1.00 80.69 83 ASP A O 1
ATOM 676 N N . THR A 1 84 ? -30.230 5.002 5.101 1.00 83.62 84 THR A N 1
ATOM 677 C CA . THR A 1 84 ? -29.677 3.886 5.890 1.00 83.62 84 THR A CA 1
ATOM 678 C C . THR A 1 84 ? -28.155 3.801 5.765 1.00 83.62 84 THR A C 1
ATOM 680 O O . THR A 1 84 ? -27.458 3.456 6.721 1.00 83.62 84 THR A O 1
ATOM 683 N N . SER A 1 85 ? -27.606 4.136 4.593 1.00 86.50 85 SER A N 1
ATOM 684 C CA . SER A 1 85 ? -26.156 4.117 4.378 1.00 86.50 85 SER A CA 1
ATOM 685 C C . SER A 1 85 ? -25.446 5.204 5.192 1.00 86.50 85 SER A C 1
ATOM 687 O O . SER A 1 85 ? -24.357 4.970 5.729 1.00 86.50 85 SER A O 1
ATOM 689 N N . GLN A 1 86 ? -26.081 6.372 5.321 1.00 89.19 86 GLN A N 1
ATOM 690 C CA . GLN A 1 86 ? -25.571 7.495 6.095 1.00 89.19 86 GLN A CA 1
ATOM 691 C C . GLN A 1 86 ? -25.700 7.232 7.604 1.00 89.19 86 GLN A C 1
ATOM 693 O O . GLN A 1 86 ? -24.724 7.428 8.326 1.00 89.19 86 GLN A O 1
ATOM 698 N N . GLU A 1 87 ? -26.818 6.665 8.063 1.00 91.94 87 GLU A N 1
ATOM 699 C CA . GLU A 1 87 ? -27.004 6.253 9.462 1.00 91.94 87 GLU A CA 1
ATOM 700 C C . GLU A 1 87 ? -25.933 5.237 9.911 1.00 91.94 87 GLU A C 1
ATOM 702 O O . GLU A 1 87 ? -25.241 5.434 10.913 1.00 91.94 87 GLU A O 1
ATOM 707 N N . LEU A 1 88 ? -25.702 4.188 9.113 1.00 92.56 88 LEU A N 1
ATOM 708 C CA . LEU A 1 88 ? -24.664 3.184 9.383 1.00 92.56 88 LEU A CA 1
ATOM 709 C C . LEU A 1 88 ? -23.254 3.784 9.400 1.00 92.56 88 LEU A C 1
ATOM 711 O O . LEU A 1 88 ? -22.379 3.343 10.156 1.00 92.56 88 LEU A O 1
ATOM 715 N N . LYS A 1 89 ? -23.007 4.794 8.563 1.00 92.69 89 LYS A N 1
ATOM 716 C CA . LYS A 1 89 ? -21.736 5.516 8.554 1.00 92.69 89 LYS A CA 1
ATOM 717 C C . LYS A 1 89 ? -21.543 6.286 9.857 1.00 92.69 89 LYS A C 1
ATOM 719 O O . LYS A 1 89 ? -20.438 6.234 10.400 1.00 92.69 89 LYS A O 1
ATOM 724 N N . ASP A 1 90 ? -22.584 6.925 10.374 1.00 94.12 90 ASP A N 1
ATOM 725 C CA . ASP A 1 90 ? -22.533 7.675 11.629 1.00 94.12 90 ASP A CA 1
ATOM 726 C C . ASP A 1 90 ? -22.315 6.743 12.830 1.00 94.12 90 ASP A C 1
ATOM 728 O O . ASP A 1 90 ? -21.382 6.968 13.605 1.00 94.12 90 ASP A O 1
ATOM 732 N N . TYR A 1 91 ? -23.018 5.606 12.895 1.00 95.12 91 TYR A N 1
ATOM 733 C CA . TYR A 1 91 ? -22.755 4.552 13.890 1.00 95.12 91 TYR A CA 1
ATOM 734 C C . TYR A 1 91 ? -21.327 4.015 13.817 1.00 95.12 91 TYR A C 1
ATOM 736 O O . TYR A 1 91 ? -20.667 3.805 14.837 1.00 95.12 91 TYR A O 1
ATOM 744 N N . SER A 1 92 ? -20.797 3.834 12.604 1.00 95.38 92 SER A N 1
ATOM 745 C CA . SER A 1 92 ? -19.408 3.408 12.443 1.00 95.38 92 SER A CA 1
ATOM 746 C C . SER A 1 92 ? -18.400 4.443 12.937 1.00 95.38 92 SER A C 1
ATOM 748 O O . SER A 1 92 ? -17.323 4.069 13.406 1.00 95.38 92 SER A O 1
ATOM 750 N N . ASN A 1 93 ? -18.720 5.733 12.808 1.00 95.50 93 ASN A N 1
ATOM 751 C CA . ASN A 1 93 ? -17.860 6.809 13.277 1.00 95.50 93 ASN A CA 1
ATOM 752 C C . ASN A 1 93 ? -17.888 6.884 14.803 1.00 95.50 93 ASN A C 1
ATOM 754 O O . ASN A 1 93 ? -16.828 7.054 15.388 1.00 95.50 93 ASN A O 1
ATOM 758 N N . GLU A 1 94 ? -19.041 6.664 15.439 1.00 96.19 94 GLU A N 1
ATOM 759 C CA . GLU A 1 94 ? -19.156 6.596 16.899 1.00 96.19 94 GLU A CA 1
ATOM 760 C C . GLU A 1 94 ? -18.272 5.484 17.487 1.00 96.19 94 GLU A C 1
ATOM 762 O O . GLU A 1 94 ? -17.391 5.763 18.300 1.00 96.19 94 GLU A O 1
ATOM 767 N N . PHE A 1 95 ? -18.395 4.243 16.995 1.00 96.56 95 PHE A N 1
ATOM 768 C CA . PHE A 1 95 ? -17.502 3.148 17.406 1.00 96.56 95 PHE A CA 1
ATOM 769 C C . PHE A 1 95 ? -16.031 3.420 17.070 1.00 96.56 95 PHE A C 1
ATOM 771 O O . PHE A 1 95 ? -15.134 3.042 17.823 1.00 96.56 95 PHE A O 1
ATOM 778 N N . GLY A 1 96 ? -15.771 4.083 15.941 1.00 96.25 96 GLY A N 1
ATOM 779 C CA . GLY A 1 96 ? -14.427 4.485 15.543 1.00 96.25 96 GLY A CA 1
ATOM 780 C C . GLY A 1 96 ? -13.787 5.466 16.527 1.00 96.25 96 GLY A C 1
ATOM 781 O O . GLY A 1 96 ? -12.625 5.285 16.882 1.00 96.25 96 GLY A O 1
ATOM 782 N N . THR A 1 97 ? -14.539 6.465 16.991 1.00 96.81 97 THR A N 1
ATOM 783 C CA . THR A 1 97 ? -14.088 7.433 18.000 1.00 96.81 97 THR A CA 1
ATOM 784 C C . THR A 1 97 ? -13.822 6.739 19.333 1.00 96.81 97 THR A C 1
ATOM 786 O O . THR A 1 97 ? -12.739 6.901 19.881 1.00 96.81 97 THR A O 1
ATOM 789 N N . LEU A 1 98 ? -14.718 5.851 19.781 1.00 96.81 98 LEU A N 1
ATOM 790 C CA . LEU A 1 98 ? -14.516 5.065 21.007 1.00 96.81 98 LEU A CA 1
ATOM 791 C C . LEU A 1 98 ? -13.228 4.224 20.967 1.00 96.81 98 LEU A C 1
ATOM 793 O O . LEU A 1 98 ? -12.506 4.140 21.959 1.00 96.81 98 LEU A O 1
ATOM 797 N N . ALA A 1 99 ? -12.907 3.615 19.820 1.00 96.62 99 ALA A N 1
ATOM 798 C CA . ALA A 1 99 ? -11.661 2.866 19.657 1.00 96.62 99 ALA A CA 1
ATOM 799 C C . ALA A 1 99 ? -10.417 3.767 19.767 1.00 96.62 99 ALA A C 1
ATOM 801 O O . ALA A 1 99 ? -9.413 3.356 20.348 1.00 96.62 99 ALA A O 1
ATOM 802 N N . VAL A 1 100 ? -10.477 4.981 19.209 1.00 96.88 100 VAL A N 1
ATOM 803 C CA . VAL A 1 100 ? -9.387 5.968 19.281 1.00 96.88 100 VAL A CA 1
ATOM 804 C C . VAL A 1 100 ? -9.214 6.480 20.707 1.00 96.88 100 VAL A C 1
ATOM 806 O O . VAL A 1 100 ? -8.086 6.535 21.187 1.00 96.88 100 VAL A O 1
ATOM 809 N N . ASP A 1 101 ? -10.308 6.778 21.403 1.00 96.94 101 ASP A N 1
ATOM 810 C CA . ASP A 1 101 ? -10.274 7.275 22.779 1.00 96.94 101 ASP A CA 1
ATOM 811 C C . ASP A 1 101 ? -9.703 6.226 23.744 1.00 96.94 101 ASP A C 1
ATOM 813 O O . ASP A 1 101 ? -8.861 6.546 24.584 1.00 96.94 101 ASP A O 1
ATOM 817 N N . LEU A 1 102 ? -10.083 4.951 23.580 1.00 95.88 102 LEU A N 1
ATOM 818 C CA . LEU A 1 102 ? -9.484 3.846 24.337 1.00 95.88 102 LEU A CA 1
ATOM 819 C C . LEU A 1 102 ? -7.986 3.697 24.051 1.00 95.88 102 LEU A C 1
ATOM 821 O O . LEU A 1 102 ? -7.209 3.422 24.968 1.00 95.88 102 LEU A O 1
ATOM 825 N N . LEU A 1 103 ? -7.568 3.871 22.792 1.00 96.44 103 LEU A N 1
ATOM 826 C CA . LEU A 1 103 ? -6.155 3.816 22.430 1.00 96.44 103 LEU A CA 1
ATOM 827 C C . LEU A 1 103 ? -5.381 4.961 23.088 1.00 96.44 103 LEU A C 1
ATOM 829 O O . LEU A 1 103 ? -4.351 4.704 23.706 1.00 96.44 103 LEU A O 1
ATOM 833 N N . GLU A 1 104 ? -5.890 6.187 23.018 1.00 96.38 104 GLU A N 1
ATOM 834 C CA . GLU A 1 104 ? -5.291 7.359 23.661 1.00 96.38 104 GLU A CA 1
ATOM 835 C C . GLU A 1 104 ? -5.189 7.169 25.180 1.00 96.38 104 GLU A C 1
ATOM 837 O O . GLU A 1 104 ? -4.133 7.401 25.770 1.00 96.38 104 GLU A O 1
ATOM 842 N N . GLN A 1 105 ? -6.246 6.671 25.828 1.00 95.75 105 GLN A N 1
ATOM 843 C CA . GLN A 1 105 ? -6.225 6.395 27.264 1.00 95.75 105 GLN A CA 1
ATOM 844 C C . GLN A 1 105 ? -5.186 5.325 27.626 1.00 95.75 105 GLN A C 1
ATOM 846 O O . GLN A 1 105 ? -4.426 5.513 28.576 1.00 95.75 105 GLN A O 1
ATOM 851 N N . SER A 1 106 ? -5.119 4.230 26.862 1.00 94.56 106 SER A N 1
ATOM 852 C CA . SER A 1 106 ? -4.123 3.173 27.082 1.00 94.56 106 SER A CA 1
ATOM 853 C C . SER A 1 106 ? -2.692 3.675 26.866 1.00 94.56 106 SER A C 1
ATOM 855 O O . SER A 1 106 ? -1.798 3.356 27.646 1.00 94.56 106 SER A O 1
ATOM 857 N N . PHE A 1 107 ? -2.487 4.529 25.861 1.00 95.81 107 PHE A N 1
ATOM 858 C CA . PHE A 1 107 ? -1.189 5.100 25.525 1.00 95.81 107 PHE A CA 1
ATOM 859 C C . PHE A 1 107 ? -0.692 6.078 26.595 1.00 95.81 107 PHE A C 1
ATOM 861 O O . PHE A 1 107 ? 0.485 6.054 26.940 1.00 95.81 107 PHE A O 1
ATOM 868 N N . ARG A 1 108 ? -1.590 6.886 27.175 1.00 95.44 108 ARG A N 1
ATOM 869 C CA . ARG A 1 108 ? -1.265 7.777 28.302 1.00 95.44 108 ARG A CA 1
ATOM 870 C C . ARG A 1 108 ? -0.862 7.029 29.569 1.00 95.44 108 ARG A C 1
ATOM 872 O O . ARG A 1 108 ? -0.132 7.589 30.381 1.00 95.44 108 ARG A O 1
ATOM 879 N N . GLN A 1 109 ? -1.372 5.815 29.767 1.00 94.81 109 GLN A N 1
ATOM 880 C CA . GLN A 1 109 ? -1.030 4.996 30.929 1.00 94.81 109 GLN A CA 1
ATOM 881 C C . GLN A 1 109 ? 0.322 4.301 30.753 1.00 94.81 109 GLN A C 1
ATOM 883 O O . GLN A 1 109 ? 1.177 4.407 31.628 1.00 94.81 109 GLN A O 1
ATOM 888 N N . ASP A 1 110 ? 0.520 3.607 29.631 1.00 93.62 110 ASP A N 1
ATOM 889 C CA . ASP A 1 110 ? 1.782 2.939 29.308 1.00 93.62 110 ASP A CA 1
ATOM 890 C C . ASP A 1 110 ? 1.952 2.824 27.789 1.00 93.62 110 ASP A C 1
ATOM 892 O O . ASP A 1 110 ? 1.279 2.039 27.114 1.00 93.62 110 ASP A O 1
ATOM 896 N N . GLU A 1 111 ? 2.914 3.576 27.256 1.00 92.38 111 GLU A N 1
ATOM 897 C CA . GLU A 1 111 ? 3.227 3.583 25.828 1.00 92.38 111 GLU A CA 1
ATOM 898 C C . GLU A 1 111 ? 3.613 2.188 25.310 1.00 92.38 111 GLU A C 1
ATOM 900 O O . GLU A 1 111 ? 3.203 1.777 24.222 1.00 92.38 111 GLU A O 1
ATOM 905 N N . THR A 1 112 ? 4.399 1.433 26.082 1.00 89.56 112 THR A N 1
ATOM 906 C CA . THR A 1 112 ? 4.962 0.150 25.646 1.00 89.56 112 THR A CA 1
ATOM 907 C C . THR A 1 112 ? 3.933 -0.968 25.656 1.00 89.56 112 THR A C 1
ATOM 909 O O . THR A 1 112 ? 3.914 -1.802 24.747 1.00 89.56 112 THR A O 1
ATOM 912 N N . MET A 1 113 ? 3.051 -0.978 26.654 1.00 91.75 113 MET A N 1
ATOM 913 C CA . MET A 1 113 ? 1.967 -1.952 26.735 1.00 91.75 113 MET A CA 1
ATOM 914 C C . MET A 1 113 ? 0.868 -1.643 25.716 1.00 91.75 113 MET A C 1
ATOM 916 O O . MET A 1 113 ? 0.384 -2.573 25.071 1.00 91.75 113 MET A O 1
ATOM 920 N N . ALA A 1 114 ? 0.555 -0.367 25.468 1.00 93.38 114 ALA A N 1
ATOM 921 C CA . ALA A 1 114 ? -0.363 0.029 24.398 1.00 93.38 114 ALA A CA 1
ATOM 922 C C . ALA A 1 114 ? 0.126 -0.443 23.015 1.00 93.38 114 ALA A C 1
ATOM 924 O O . ALA A 1 114 ? -0.647 -0.991 22.229 1.00 93.38 114 ALA A O 1
ATOM 925 N N . MET A 1 115 ? 1.430 -0.335 22.734 1.00 91.44 115 MET A N 1
ATOM 926 C CA . MET A 1 115 ? 2.009 -0.857 21.488 1.00 91.44 115 MET A CA 1
ATOM 927 C C . MET A 1 115 ? 1.901 -2.387 21.364 1.00 91.44 115 MET A C 1
ATOM 929 O O . MET A 1 115 ? 1.665 -2.895 20.266 1.00 91.44 115 MET A O 1
ATOM 933 N N . LYS A 1 116 ? 2.031 -3.136 22.468 1.00 92.00 116 LYS A N 1
ATOM 934 C CA . LYS A 1 116 ? 1.806 -4.595 22.474 1.00 92.00 116 LYS A CA 1
ATOM 935 C C . LYS A 1 116 ? 0.335 -4.952 22.264 1.00 92.00 116 LYS A C 1
ATOM 937 O O . LYS A 1 116 ? 0.045 -5.902 21.547 1.00 92.00 116 LYS A O 1
ATOM 942 N N . LEU A 1 117 ? -0.590 -4.178 22.833 1.00 92.75 117 LEU A N 1
ATOM 943 C CA . LEU A 1 117 ? -2.032 -4.379 22.657 1.00 92.75 117 LEU A CA 1
ATOM 944 C C . LEU A 1 117 ? -2.446 -4.290 21.176 1.00 92.75 117 LEU A C 1
ATOM 946 O O . LEU A 1 117 ? -3.333 -5.013 20.728 1.00 92.75 117 LEU A O 1
ATOM 950 N N . LEU A 1 118 ? -1.777 -3.435 20.396 1.00 93.56 118 LEU A N 1
ATOM 951 C CA . LEU A 1 118 ? -2.033 -3.273 18.962 1.00 93.56 118 LEU A CA 1
ATOM 952 C C . LEU A 1 118 ? -1.584 -4.470 18.107 1.00 93.56 118 LEU A C 1
ATOM 954 O O . LEU A 1 118 ? -2.184 -4.718 17.056 1.00 93.56 118 LEU A O 1
ATOM 958 N N . THR A 1 119 ? -0.529 -5.173 18.529 1.00 92.06 119 THR A N 1
ATOM 959 C CA . THR A 1 119 ? 0.087 -6.301 17.802 1.00 92.06 119 THR A CA 1
ATOM 960 C C . THR A 1 119 ? -0.299 -7.669 18.350 1.00 92.06 119 THR A C 1
ATOM 962 O O . THR A 1 119 ? 0.031 -8.678 17.734 1.00 92.06 119 THR A O 1
ATOM 965 N N . TYR A 1 120 ? -1.018 -7.706 19.468 1.00 91.75 120 TYR A N 1
ATOM 966 C CA . TYR A 1 120 ? -1.558 -8.926 20.046 1.00 91.75 120 TYR A CA 1
ATOM 967 C C . TYR A 1 120 ? -2.547 -9.614 19.091 1.00 91.75 120 TYR A C 1
ATOM 969 O O . TYR A 1 120 ? -3.392 -8.959 18.473 1.00 91.75 120 TYR A O 1
ATOM 977 N N . GLU A 1 121 ? -2.437 -10.939 18.977 1.00 92.00 121 GLU A N 1
ATOM 978 C CA . GLU A 1 121 ? -3.341 -11.767 18.178 1.00 92.00 121 GLU A CA 1
ATOM 979 C C . GLU A 1 121 ? -4.607 -12.093 18.970 1.00 92.00 121 GLU A C 1
ATOM 981 O O . GLU A 1 121 ? -4.581 -12.784 19.991 1.00 92.00 121 GLU A O 1
ATOM 986 N N . LEU A 1 122 ? -5.741 -11.606 18.474 1.00 89.94 122 LEU A N 1
ATOM 987 C CA . LEU A 1 122 ? -7.036 -11.801 19.104 1.00 89.94 122 LEU A CA 1
ATOM 988 C C . LEU A 1 122 ? -7.600 -13.172 18.721 1.00 89.94 122 LEU A C 1
ATOM 990 O O . LEU A 1 122 ? -8.164 -13.340 17.635 1.00 89.94 122 LEU A O 1
ATOM 994 N N . LYS A 1 123 ? -7.495 -14.150 19.628 1.00 87.06 123 LYS A N 1
ATOM 995 C CA . LYS A 1 123 ? -8.017 -15.516 19.420 1.00 87.06 123 LYS A CA 1
ATOM 996 C C . LYS A 1 123 ? -9.515 -15.535 19.103 1.00 87.06 123 LYS A C 1
ATOM 998 O O . LYS A 1 123 ? -9.962 -16.302 18.256 1.00 87.06 123 LYS A O 1
ATOM 1003 N N . ASN A 1 124 ? -10.266 -14.626 19.719 1.00 85.38 124 ASN A N 1
ATOM 1004 C CA . ASN A 1 124 ? -11.715 -14.507 19.545 1.00 85.38 124 ASN A CA 1
ATOM 1005 C C . ASN A 1 124 ? -12.112 -13.897 18.193 1.00 85.38 124 ASN A C 1
ATOM 1007 O O . ASN A 1 124 ? -13.226 -14.101 17.721 1.00 85.38 124 ASN A O 1
ATOM 1011 N N . TRP A 1 125 ? -11.201 -13.164 17.548 1.00 87.38 125 TRP A N 1
ATOM 1012 C CA . TRP A 1 125 ? -11.462 -12.404 16.326 1.00 87.38 125 TRP A CA 1
ATOM 1013 C C . TRP A 1 125 ? -10.593 -12.914 15.170 1.00 87.38 125 TRP A C 1
ATOM 1015 O O . TRP A 1 125 ? -9.870 -12.151 14.526 1.00 87.38 125 TRP A O 1
ATOM 1025 N N . SER A 1 126 ? -10.660 -14.224 14.900 1.00 85.50 126 SER A N 1
ATOM 1026 C CA . SER A 1 126 ? -9.971 -14.886 13.776 1.00 85.50 126 SER A CA 1
ATOM 1027 C C . SER A 1 126 ? -8.435 -14.752 13.800 1.00 85.50 126 SER A C 1
ATOM 1029 O O . SER A 1 126 ? -7.809 -14.687 12.739 1.00 85.50 126 SER A O 1
ATOM 1031 N N . ASN A 1 127 ? -7.819 -14.684 14.987 1.00 88.25 127 ASN A N 1
ATOM 1032 C CA . ASN A 1 127 ? -6.377 -14.451 15.169 1.00 88.25 127 ASN A CA 1
ATOM 1033 C C . ASN A 1 127 ? -5.877 -13.173 14.467 1.00 88.25 127 ASN A C 1
ATOM 1035 O O . ASN A 1 127 ? -4.731 -13.083 14.033 1.00 88.25 127 ASN A O 1
ATOM 1039 N N . SER A 1 128 ? -6.751 -12.177 14.305 1.00 88.00 128 SER A N 1
ATOM 1040 C CA . SER A 1 128 ? -6.374 -10.885 13.734 1.00 88.00 128 SER A CA 1
ATOM 1041 C C . SER A 1 128 ? -5.833 -9.950 14.814 1.00 88.00 128 SER A C 1
ATOM 1043 O O . SER A 1 128 ? -6.180 -10.062 15.988 1.00 88.00 128 SER A O 1
ATOM 1045 N N . THR A 1 129 ? -4.969 -9.014 14.428 1.00 93.44 129 THR A N 1
ATOM 1046 C CA . THR A 1 129 ? -4.475 -7.979 15.343 1.00 93.44 129 THR A CA 1
ATOM 1047 C C . THR A 1 129 ? -5.400 -6.764 15.336 1.00 93.44 129 THR A C 1
ATOM 1049 O O . THR A 1 129 ? -6.029 -6.454 14.316 1.00 93.44 129 THR A O 1
ATOM 1052 N N . CYS A 1 130 ? -5.442 -6.014 16.443 1.00 93.12 130 CYS A N 1
ATOM 1053 C CA . CYS A 1 130 ? -6.174 -4.743 16.522 1.00 93.12 130 CYS A CA 1
ATOM 1054 C C . CYS A 1 130 ? -5.768 -3.787 15.386 1.00 93.12 130 CYS A C 1
ATOM 1056 O O . CYS A 1 130 ? -6.621 -3.172 14.744 1.00 93.12 130 CYS A O 1
ATOM 1058 N N . LEU A 1 131 ? -4.467 -3.710 15.077 1.00 94.00 131 LEU A N 1
ATOM 1059 C CA . LEU A 1 131 ? -3.967 -2.886 13.977 1.00 94.00 131 LEU A CA 1
ATOM 1060 C C . LEU A 1 131 ? -4.521 -3.339 12.615 1.00 94.00 131 LEU A C 1
ATOM 1062 O O . LEU A 1 131 ? -4.979 -2.507 11.828 1.00 94.00 131 LEU A O 1
ATOM 1066 N N . LYS A 1 132 ? -4.543 -4.652 12.342 1.00 92.00 132 LYS A N 1
ATOM 1067 C CA . LYS A 1 132 ? -5.097 -5.205 11.097 1.00 92.00 132 LYS A CA 1
ATOM 1068 C C . LYS A 1 132 ? -6.600 -4.932 10.977 1.00 92.00 132 LYS A C 1
ATOM 1070 O O . LYS A 1 132 ? -7.062 -4.532 9.906 1.00 92.00 132 LYS A O 1
ATOM 1075 N N . LEU A 1 133 ? -7.355 -5.061 12.070 1.00 92.75 133 LEU A N 1
ATOM 1076 C CA . LEU A 1 133 ? -8.784 -4.732 12.105 1.00 92.75 133 LEU A CA 1
ATOM 1077 C C . LEU A 1 133 ? -9.038 -3.249 11.796 1.00 92.75 133 LEU A C 1
ATOM 1079 O O . LEU A 1 133 ? -9.875 -2.947 10.942 1.00 92.75 133 LEU A O 1
ATOM 1083 N N . ALA A 1 134 ? -8.274 -2.334 12.399 1.00 94.25 134 ALA A N 1
ATOM 1084 C CA . ALA A 1 134 ? -8.388 -0.893 12.153 1.00 94.25 134 ALA A CA 1
ATOM 1085 C C . ALA A 1 134 ? -8.074 -0.499 10.696 1.00 94.25 134 ALA A C 1
ATOM 1087 O O . ALA A 1 134 ? -8.768 0.333 10.099 1.00 94.25 134 ALA A O 1
ATOM 1088 N N . VAL A 1 135 ? -7.061 -1.122 10.086 1.00 92.06 135 VAL A N 1
ATOM 1089 C CA . VAL A 1 135 ? -6.741 -0.917 8.663 1.00 92.06 135 VAL A CA 1
ATOM 1090 C C . VAL A 1 135 ? -7.859 -1.472 7.777 1.00 92.06 135 VAL A C 1
ATOM 1092 O O . VAL A 1 135 ? -8.315 -0.791 6.855 1.00 92.06 135 VAL A O 1
ATOM 1095 N N . SER A 1 136 ? -8.386 -2.659 8.096 1.00 88.88 136 SER A N 1
ATOM 1096 C CA . SER A 1 136 ? -9.479 -3.285 7.339 1.00 88.88 136 SER A CA 1
ATOM 1097 C C . SER A 1 136 ? -10.786 -2.475 7.374 1.00 88.88 136 SER A C 1
ATOM 1099 O O . SER A 1 136 ? -11.561 -2.494 6.408 1.00 88.88 136 SER A O 1
ATOM 1101 N N . SER A 1 137 ? -11.036 -1.743 8.468 1.00 89.00 137 SER A N 1
ATOM 1102 C CA . SER A 1 137 ? -12.188 -0.850 8.638 1.00 89.00 137 SER A CA 1
ATOM 1103 C C . SER A 1 137 ? -11.966 0.532 8.022 1.00 89.00 137 SER A C 1
ATOM 1105 O O . SER A 1 137 ? -12.906 1.322 7.943 1.00 89.00 137 SER A O 1
ATOM 1107 N N . ARG A 1 138 ? -10.755 0.824 7.520 1.00 90.69 138 ARG A N 1
ATOM 1108 C CA . ARG A 1 138 ? -10.332 2.135 6.996 1.00 90.69 138 ARG A CA 1
ATOM 1109 C C . ARG A 1 138 ? -10.448 3.247 8.048 1.00 90.69 138 ARG A C 1
ATOM 1111 O O . ARG A 1 138 ? -10.815 4.383 7.726 1.00 90.69 138 ARG A O 1
ATOM 1118 N N . LEU A 1 139 ? -10.187 2.945 9.322 1.00 93.06 139 LEU A N 1
ATOM 1119 C CA . LEU A 1 139 ? -10.274 3.910 10.421 1.00 93.06 139 LEU A CA 1
ATOM 1120 C C . LEU A 1 139 ? -9.019 4.798 10.474 1.00 93.06 139 LEU A C 1
ATOM 1122 O O . LEU A 1 139 ? -8.101 4.583 11.260 1.00 93.06 139 LEU A O 1
ATOM 1126 N N . ARG A 1 140 ? -8.982 5.817 9.605 1.00 93.94 140 ARG A N 1
ATOM 1127 C CA . ARG A 1 140 ? -7.831 6.731 9.462 1.00 93.94 140 ARG A CA 1
ATOM 1128 C C . ARG A 1 140 ? -7.387 7.397 10.775 1.00 93.94 140 ARG A C 1
ATOM 1130 O O . ARG A 1 140 ? -6.180 7.409 10.992 1.00 93.94 140 ARG A O 1
ATOM 1137 N N . PRO A 1 141 ? -8.285 7.907 11.648 1.00 95.38 141 PRO A N 1
ATOM 1138 C CA . PRO A 1 141 ? -7.867 8.544 12.901 1.00 95.38 141 PRO A CA 1
ATOM 1139 C C . PRO A 1 141 ? -7.111 7.593 13.835 1.00 95.38 141 PRO A C 1
ATOM 1141 O O . PRO A 1 141 ? -6.125 7.991 14.439 1.00 95.38 141 PRO A O 1
ATOM 1144 N N . PHE A 1 142 ? -7.511 6.318 13.878 1.00 96.19 142 PHE A N 1
ATOM 1145 C CA . PHE A 1 142 ? -6.835 5.297 14.678 1.00 96.19 142 PHE A CA 1
ATOM 1146 C C . PHE A 1 142 ? -5.438 4.988 14.143 1.00 96.19 142 PHE A C 1
ATOM 1148 O O . PHE A 1 142 ? -4.494 4.913 14.912 1.00 96.19 142 PHE A O 1
ATOM 1155 N N . VAL A 1 143 ? -5.274 4.862 12.821 1.00 94.81 143 VAL A N 1
ATOM 1156 C CA . VAL A 1 143 ? -3.954 4.594 12.218 1.00 94.81 143 VAL A CA 1
ATOM 1157 C C . VAL A 1 143 ? -3.028 5.810 12.325 1.00 94.81 143 VAL A C 1
ATOM 1159 O O . VAL A 1 143 ? -1.826 5.644 12.527 1.00 94.81 143 VAL A O 1
ATOM 1162 N N . ALA A 1 144 ? -3.568 7.026 12.224 1.00 94.62 144 ALA A N 1
ATOM 1163 C CA . ALA A 1 144 ? -2.820 8.277 12.358 1.00 94.62 144 ALA A CA 1
ATOM 1164 C C . ALA A 1 144 ? -2.449 8.630 13.811 1.00 94.62 144 ALA A C 1
ATOM 1166 O O . ALA A 1 144 ? -1.710 9.587 14.027 1.00 94.62 144 ALA A O 1
ATOM 1167 N N . HIS A 1 145 ? -2.949 7.875 14.790 1.00 95.94 145 HIS A N 1
ATOM 1168 C CA . HIS A 1 145 ? -2.677 8.093 16.203 1.00 95.94 145 HIS A CA 1
ATOM 1169 C C . HIS A 1 145 ? -1.177 7.981 16.531 1.00 95.94 145 HIS A C 1
ATOM 1171 O O . HIS A 1 145 ? -0.449 7.187 15.936 1.00 95.94 145 HIS A O 1
ATOM 1177 N N . THR A 1 146 ? -0.694 8.737 17.519 1.00 94.81 146 THR A N 1
ATOM 1178 C CA . THR A 1 146 ? 0.731 8.739 17.894 1.00 94.81 146 THR A CA 1
ATOM 1179 C C . THR A 1 146 ? 1.226 7.341 18.281 1.00 94.81 146 THR A C 1
ATOM 1181 O O . THR A 1 146 ? 2.289 6.927 17.828 1.00 94.81 146 THR A O 1
ATOM 1184 N N . CYS A 1 147 ? 0.432 6.572 19.037 1.00 94.56 147 CYS A N 1
ATOM 1185 C CA . CYS A 1 147 ? 0.769 5.195 19.431 1.00 94.56 147 CYS A CA 1
ATOM 1186 C C . CYS A 1 147 ? 1.017 4.268 18.223 1.00 94.56 147 CYS A C 1
ATOM 1188 O O . CYS A 1 147 ? 2.034 3.577 18.167 1.00 94.56 147 CYS A O 1
ATOM 1190 N N . THR A 1 148 ? 0.127 4.279 17.224 1.00 95.19 148 THR A N 1
ATOM 1191 C CA . THR A 1 148 ? 0.280 3.462 16.010 1.00 95.19 148 THR A CA 1
ATOM 1192 C C . THR A 1 148 ? 1.437 3.953 15.147 1.00 95.19 148 THR A C 1
ATOM 1194 O O . THR A 1 148 ? 2.172 3.132 14.607 1.00 95.19 148 THR A O 1
ATOM 1197 N N . GLN A 1 149 ? 1.645 5.267 15.029 1.00 94.06 149 GLN A N 1
ATOM 1198 C CA . GLN A 1 149 ? 2.770 5.825 14.269 1.00 94.06 149 GLN A CA 1
ATOM 1199 C C . GLN A 1 149 ? 4.128 5.499 14.912 1.00 94.06 149 GLN A C 1
ATOM 1201 O O . GLN A 1 149 ? 5.072 5.160 14.198 1.00 94.06 149 GLN A O 1
ATOM 1206 N N . LEU A 1 150 ? 4.226 5.530 16.246 1.00 90.94 150 LEU A N 1
ATOM 1207 C CA . LEU A 1 150 ? 5.419 5.095 16.980 1.00 90.94 150 LEU A CA 1
ATOM 1208 C C . LEU A 1 150 ? 5.686 3.602 16.774 1.00 90.94 150 LEU A C 1
ATOM 1210 O O . LEU A 1 150 ? 6.803 3.236 16.415 1.00 90.94 150 LEU A O 1
ATOM 1214 N N . LEU A 1 151 ? 4.656 2.759 16.894 1.00 90.62 151 LEU A N 1
ATOM 1215 C CA . LEU A 1 151 ? 4.762 1.327 16.615 1.00 90.62 151 LEU A CA 1
ATOM 1216 C C . LEU A 1 151 ? 5.244 1.058 15.179 1.00 90.62 151 LEU A C 1
ATOM 1218 O O . LEU A 1 151 ? 6.161 0.266 14.976 1.00 90.62 151 LEU A O 1
ATOM 1222 N N . LEU A 1 152 ? 4.658 1.724 14.179 1.00 90.81 152 LEU A N 1
ATOM 1223 C CA . LEU A 1 152 ? 5.059 1.578 12.775 1.00 90.81 152 LEU A CA 1
ATOM 1224 C C . LEU A 1 152 ? 6.497 2.061 12.539 1.00 90.81 152 LEU A C 1
ATOM 1226 O O . LEU A 1 152 ? 7.235 1.432 11.781 1.00 90.81 152 LEU A O 1
ATOM 1230 N N . SER A 1 153 ? 6.920 3.134 13.212 1.00 88.12 153 SER A N 1
ATOM 1231 C CA . SER A 1 153 ? 8.307 3.610 13.190 1.00 88.12 153 SER A CA 1
ATOM 1232 C C . SER A 1 153 ? 9.270 2.590 13.808 1.00 88.12 153 SER A C 1
ATOM 1234 O O . SER A 1 153 ? 10.339 2.339 13.249 1.00 88.12 153 SER A O 1
ATOM 1236 N N . ASP A 1 154 ? 8.900 1.958 14.921 1.00 84.75 154 ASP A N 1
ATOM 1237 C CA . ASP A 1 154 ? 9.707 0.912 15.555 1.00 84.75 154 ASP A CA 1
ATOM 1238 C C . ASP A 1 154 ? 9.789 -0.342 14.670 1.00 84.75 154 ASP A C 1
ATOM 1240 O O . ASP A 1 154 ? 10.871 -0.903 14.480 1.00 84.75 154 ASP A O 1
ATOM 1244 N N . MET A 1 155 ? 8.684 -0.735 14.026 1.00 87.06 155 MET A N 1
ATOM 1245 C CA . MET A 1 155 ? 8.676 -1.803 13.019 1.00 87.06 155 MET A CA 1
ATOM 1246 C C . MET A 1 155 ? 9.567 -1.459 11.815 1.00 87.06 155 MET A C 1
ATOM 1248 O O . MET A 1 155 ? 10.302 -2.322 11.332 1.00 87.06 155 MET A O 1
ATOM 1252 N N . TRP A 1 156 ? 9.552 -0.202 11.357 1.00 84.81 156 TRP A N 1
ATOM 1253 C CA . TRP A 1 156 ? 10.386 0.290 10.256 1.00 84.81 156 TRP A CA 1
ATOM 1254 C C . TRP A 1 156 ? 11.886 0.249 10.579 1.00 84.81 156 TRP A C 1
ATOM 1256 O O . TRP A 1 156 ? 12.701 -0.187 9.757 1.00 84.81 156 TRP A O 1
ATOM 1266 N N . MET A 1 157 ? 12.260 0.672 11.789 1.00 77.19 157 MET A N 1
ATOM 1267 C CA . MET A 1 157 ? 13.639 0.606 12.285 1.00 77.19 157 MET A CA 1
ATOM 1268 C C . MET A 1 157 ? 14.079 -0.840 12.565 1.00 77.19 157 MET A C 1
ATOM 1270 O O . MET A 1 157 ? 15.270 -1.162 12.486 1.00 77.19 157 MET A O 1
ATOM 1274 N N . GLY A 1 158 ? 13.131 -1.735 12.847 1.00 77.19 158 GLY A N 1
ATOM 1275 C CA . GLY A 1 158 ? 13.390 -3.133 13.157 1.00 77.19 158 GLY A CA 1
ATOM 1276 C C . GLY A 1 158 ? 14.229 -3.274 14.428 1.00 77.19 158 GLY A C 1
ATOM 1277 O O . GLY A 1 158 ? 14.022 -2.590 15.424 1.00 77.19 158 GLY A O 1
ATOM 1278 N N . ARG A 1 159 ? 15.235 -4.157 14.409 1.00 66.69 159 ARG A N 1
ATOM 1279 C CA . ARG A 1 159 ? 16.133 -4.362 15.566 1.00 66.69 159 ARG A CA 1
ATOM 1280 C C . ARG A 1 159 ? 17.236 -3.301 15.691 1.00 66.69 159 ARG A C 1
ATOM 1282 O O . ARG A 1 159 ? 18.146 -3.462 16.508 1.00 66.69 159 ARG A O 1
ATOM 1289 N N . LEU A 1 160 ? 17.197 -2.244 14.877 1.00 63.56 160 LEU A N 1
ATOM 1290 C CA . LEU A 1 160 ? 18.187 -1.172 14.884 1.00 63.56 160 LEU A CA 1
ATOM 1291 C C . LEU A 1 160 ? 17.720 -0.046 15.801 1.00 63.56 160 LEU A C 1
ATOM 1293 O O . LEU A 1 160 ? 16.694 0.583 15.572 1.00 63.56 160 LEU A O 1
ATOM 1297 N N . ASN A 1 161 ? 18.508 0.254 16.832 1.00 62.03 161 ASN A N 1
ATOM 1298 C CA . ASN A 1 161 ? 18.215 1.379 17.711 1.00 62.03 161 ASN A CA 1
ATOM 1299 C C . ASN A 1 161 ? 18.672 2.695 17.055 1.00 62.03 161 ASN A C 1
ATOM 1301 O O . ASN A 1 161 ? 19.777 3.183 17.306 1.00 62.03 161 ASN A O 1
ATOM 1305 N N . MET A 1 162 ? 17.830 3.251 16.181 1.00 53.59 162 MET A N 1
ATOM 1306 C CA . MET A 1 162 ? 18.115 4.504 15.473 1.00 53.59 162 MET A CA 1
ATOM 1307 C C . MET A 1 162 ? 17.947 5.749 16.339 1.00 53.59 162 MET A C 1
ATOM 1309 O O . MET A 1 162 ? 18.473 6.800 15.991 1.00 53.59 162 MET A O 1
ATOM 1313 N N . ARG A 1 163 ? 17.289 5.641 17.504 1.00 55.12 163 ARG A N 1
ATOM 1314 C CA . ARG A 1 163 ? 17.070 6.778 18.415 1.00 55.12 163 ARG A CA 1
ATOM 1315 C C . ARG A 1 163 ? 18.387 7.445 18.849 1.00 55.12 163 ARG A C 1
ATOM 1317 O O . ARG A 1 163 ? 18.389 8.617 19.199 1.00 55.12 163 ARG A O 1
ATOM 1324 N N . LYS A 1 164 ? 19.511 6.714 18.808 1.00 50.88 164 LYS A N 1
ATOM 1325 C CA . LYS A 1 164 ? 20.857 7.223 19.141 1.00 50.88 164 LYS A CA 1
ATOM 1326 C C . LYS A 1 164 ? 21.800 7.376 17.938 1.00 50.88 164 LYS A C 1
ATOM 1328 O O . LYS A 1 164 ? 22.857 7.983 18.085 1.00 50.88 164 LYS A O 1
ATOM 1333 N N . ASN A 1 165 ? 21.459 6.830 16.769 1.00 52.69 165 ASN A N 1
ATOM 1334 C CA . ASN A 1 165 ? 22.334 6.801 15.595 1.00 52.69 165 ASN A CA 1
ATOM 1335 C C . ASN A 1 165 ? 21.735 7.632 14.460 1.00 52.69 165 ASN A C 1
ATOM 1337 O O . ASN A 1 165 ? 20.636 7.358 13.996 1.00 52.69 165 ASN A O 1
ATOM 1341 N N . SER A 1 166 ? 22.474 8.633 13.980 1.00 58.19 166 SER A N 1
ATOM 1342 C CA . SER A 1 166 ? 22.036 9.465 12.860 1.00 58.19 166 SER A CA 1
ATOM 1343 C C . SER A 1 166 ? 21.795 8.641 11.593 1.00 58.19 166 SER A C 1
ATOM 1345 O O . SER A 1 166 ? 22.561 7.728 11.287 1.00 58.19 166 SER A O 1
ATOM 1347 N N . TRP A 1 167 ? 20.773 9.023 10.825 1.00 58.53 167 TRP A N 1
ATOM 1348 C CA . TRP A 1 167 ? 20.348 8.370 9.580 1.00 58.53 167 TRP A CA 1
ATOM 1349 C C . TRP A 1 167 ? 21.498 8.120 8.582 1.00 58.53 167 TRP A C 1
ATOM 1351 O O . TRP A 1 167 ? 21.550 7.061 7.957 1.00 58.53 167 TRP A O 1
ATOM 1361 N N . TYR A 1 168 ? 22.481 9.029 8.508 1.00 55.94 168 TYR A N 1
ATOM 1362 C CA . TYR A 1 168 ? 23.654 8.884 7.640 1.00 55.94 168 TYR A CA 1
ATOM 1363 C C . TYR A 1 168 ? 24.561 7.699 8.021 1.00 55.94 168 TYR A C 1
ATOM 1365 O O . TYR A 1 168 ? 25.231 7.129 7.166 1.00 55.94 168 TYR A O 1
ATOM 1373 N N . LYS A 1 169 ? 24.571 7.270 9.292 1.00 56.91 169 LYS A N 1
ATOM 1374 C CA . LYS A 1 169 ? 25.356 6.108 9.746 1.00 56.91 169 LYS A CA 1
ATOM 1375 C C . LYS A 1 169 ? 24.767 4.772 9.289 1.00 56.91 169 LYS A C 1
ATOM 1377 O O . LYS A 1 169 ? 25.447 3.761 9.403 1.00 56.91 169 LYS A O 1
ATOM 1382 N N . VAL A 1 170 ? 23.530 4.751 8.790 1.00 57.56 170 VAL A N 1
ATOM 1383 C CA . VAL A 1 170 ? 22.869 3.555 8.231 1.00 57.56 170 VAL A CA 1
ATOM 1384 C C . VAL A 1 170 ? 22.960 3.546 6.710 1.00 57.56 170 VAL A C 1
ATOM 1386 O O . VAL A 1 170 ? 23.185 2.494 6.109 1.00 57.56 170 VAL A O 1
ATOM 1389 N N . THR A 1 171 ? 22.830 4.721 6.088 1.00 56.91 171 THR A N 1
ATOM 1390 C CA . THR A 1 171 ? 22.976 4.875 4.638 1.00 56.91 171 THR A CA 1
ATOM 1391 C C . THR A 1 171 ? 24.430 4.722 4.197 1.00 56.91 171 THR A C 1
ATOM 1393 O O . THR A 1 171 ? 24.681 4.083 3.189 1.00 56.91 171 THR A O 1
ATOM 1396 N N . LEU A 1 172 ? 25.422 5.196 4.960 1.00 54.38 172 LEU A N 1
ATOM 1397 C CA . LEU A 1 172 ? 26.837 5.062 4.579 1.00 54.38 172 LEU A CA 1
ATOM 1398 C C . LEU A 1 172 ? 27.333 3.604 4.488 1.00 54.38 172 LEU A C 1
ATOM 1400 O O . LEU A 1 172 ? 27.956 3.282 3.481 1.00 54.38 172 LEU A O 1
ATOM 1404 N N . PRO A 1 173 ? 27.065 2.692 5.446 1.00 56.03 173 PRO A N 1
ATOM 1405 C CA . PRO A 1 173 ? 27.485 1.294 5.326 1.00 56.03 173 PRO A CA 1
ATOM 1406 C C . PRO A 1 173 ? 26.743 0.530 4.226 1.00 56.03 173 PRO A C 1
ATOM 1408 O O . PRO A 1 173 ? 27.352 -0.292 3.549 1.00 56.03 173 PRO A O 1
ATOM 1411 N N . SER A 1 174 ? 25.451 0.806 4.019 1.00 53.50 174 SER A N 1
ATOM 1412 C CA . SER A 1 174 ? 24.678 0.193 2.927 1.00 53.50 174 SER A CA 1
ATOM 1413 C C . SER A 1 174 ? 25.157 0.686 1.556 1.00 53.50 174 SER A C 1
ATOM 1415 O O . SER A 1 174 ? 25.404 -0.125 0.665 1.00 53.50 174 SER A O 1
ATOM 1417 N N . ASN A 1 175 ? 25.411 1.991 1.423 1.00 50.41 175 ASN A N 1
ATOM 1418 C CA . ASN A 1 175 ? 26.001 2.592 0.229 1.00 50.41 175 ASN A CA 1
ATOM 1419 C C . ASN A 1 175 ? 27.426 2.088 -0.019 1.00 50.41 175 ASN A C 1
ATOM 1421 O O . ASN A 1 175 ? 27.758 1.787 -1.157 1.00 50.41 175 ASN A O 1
ATOM 1425 N N . ALA A 1 176 ? 28.261 1.943 1.013 1.00 52.19 176 ALA A N 1
ATOM 1426 C CA . ALA A 1 176 ? 29.620 1.424 0.870 1.00 52.19 176 ALA A CA 1
ATOM 1427 C C . ALA A 1 176 ? 29.627 -0.028 0.373 1.00 52.19 176 ALA A C 1
ATOM 1429 O O . ALA A 1 176 ? 30.426 -0.363 -0.491 1.00 52.19 176 ALA A O 1
ATOM 1430 N N . VAL A 1 177 ? 28.712 -0.882 0.844 1.00 55.31 177 VAL A N 1
ATOM 1431 C CA . VAL A 1 177 ? 28.600 -2.267 0.353 1.00 55.31 177 VAL A CA 1
ATOM 1432 C C . VAL A 1 177 ? 28.134 -2.301 -1.106 1.00 55.31 177 VAL A C 1
ATOM 1434 O O . VAL A 1 177 ? 28.750 -2.992 -1.914 1.00 55.31 177 VAL A O 1
ATOM 1437 N N . CYS A 1 178 ? 27.122 -1.513 -1.481 1.00 51.03 178 CYS A N 1
ATOM 1438 C CA . CYS A 1 178 ? 26.691 -1.398 -2.879 1.00 51.03 178 CYS A CA 1
ATOM 1439 C C . CYS A 1 178 ? 27.782 -0.828 -3.789 1.00 51.03 178 CYS A C 1
ATOM 1441 O O . CYS A 1 178 ? 28.019 -1.363 -4.865 1.00 51.03 178 CYS A O 1
ATOM 1443 N N . VAL A 1 179 ? 28.475 0.226 -3.358 1.00 51.81 179 VAL A N 1
ATOM 1444 C CA . VAL A 1 179 ? 29.563 0.853 -4.116 1.00 51.81 179 VAL A CA 1
ATOM 1445 C C . VAL A 1 179 ? 30.751 -0.101 -4.247 1.00 51.81 179 VAL A C 1
ATOM 1447 O O . VAL A 1 179 ? 31.301 -0.206 -5.334 1.00 51.81 179 VAL A O 1
ATOM 1450 N N . CYS A 1 180 ? 31.102 -0.872 -3.216 1.00 49.56 180 CYS A N 1
ATOM 1451 C CA . CYS A 1 180 ? 32.143 -1.900 -3.305 1.00 49.56 180 CYS A CA 1
ATOM 1452 C C . CYS A 1 180 ? 31.773 -3.031 -4.276 1.00 49.56 180 CYS A C 1
ATOM 1454 O O . CYS A 1 180 ? 32.632 -3.481 -5.030 1.00 49.56 180 CYS A O 1
ATOM 1456 N N . VAL A 1 181 ? 30.506 -3.462 -4.309 1.00 53.78 181 VAL A N 1
ATOM 1457 C CA . VAL A 1 181 ? 30.021 -4.466 -5.273 1.00 53.78 181 VAL A CA 1
ATOM 1458 C C . VAL A 1 181 ? 30.011 -3.899 -6.696 1.00 53.78 181 VAL A C 1
ATOM 1460 O O . VAL A 1 181 ? 30.491 -4.554 -7.617 1.00 53.78 181 VAL A O 1
ATOM 1463 N N . CYS A 1 182 ? 29.551 -2.661 -6.887 1.00 50.09 182 CYS A N 1
ATOM 1464 C CA . CYS A 1 182 ? 29.545 -1.997 -8.191 1.00 50.09 182 CYS A CA 1
ATOM 1465 C C . CYS A 1 182 ? 30.961 -1.700 -8.707 1.00 50.09 182 CYS A C 1
ATOM 1467 O O . CYS A 1 182 ? 31.219 -1.897 -9.890 1.00 50.09 182 CYS A O 1
ATOM 1469 N N . ILE A 1 183 ? 31.891 -1.278 -7.841 1.00 51.66 183 ILE A N 1
ATOM 1470 C CA . ILE A 1 183 ? 33.305 -1.083 -8.193 1.00 51.66 183 ILE A CA 1
ATOM 1471 C C . ILE A 1 183 ? 33.945 -2.425 -8.530 1.00 51.66 183 ILE A C 1
ATOM 1473 O O . ILE A 1 183 ? 34.623 -2.492 -9.549 1.00 51.66 183 ILE A O 1
ATOM 1477 N N . TYR A 1 184 ? 33.711 -3.484 -7.746 1.00 53.41 184 TYR A N 1
ATOM 1478 C CA . TYR A 1 184 ? 34.204 -4.833 -8.049 1.00 53.41 184 TYR A CA 1
ATOM 1479 C C . TYR A 1 184 ? 33.723 -5.318 -9.424 1.00 53.41 184 TYR A C 1
ATOM 1481 O O . TYR A 1 184 ? 34.529 -5.759 -10.240 1.00 53.41 184 TYR A O 1
ATOM 1489 N N . ILE A 1 185 ? 32.431 -5.158 -9.727 1.00 50.44 185 ILE A N 1
ATOM 1490 C CA . ILE A 1 185 ? 31.868 -5.495 -11.041 1.00 50.44 185 ILE A CA 1
ATOM 1491 C C . ILE A 1 185 ? 32.500 -4.621 -12.136 1.00 50.44 185 ILE A C 1
ATOM 1493 O O . ILE A 1 185 ? 32.977 -5.150 -13.135 1.00 50.44 185 ILE A O 1
ATOM 1497 N N . TYR A 1 186 ? 32.574 -3.301 -11.952 1.00 48.44 186 TYR A N 1
ATOM 1498 C CA . TYR A 1 186 ? 33.111 -2.364 -12.945 1.00 48.44 186 TYR A CA 1
ATOM 1499 C C . TYR A 1 186 ? 34.600 -2.600 -13.251 1.00 48.44 186 TYR A C 1
ATOM 1501 O O . TYR A 1 186 ? 34.974 -2.744 -14.414 1.00 48.44 186 TYR A O 1
ATOM 1509 N N . THR A 1 187 ? 35.446 -2.712 -12.220 1.00 46.59 187 THR A N 1
ATOM 1510 C CA . THR A 1 187 ? 36.879 -3.023 -12.386 1.00 46.59 187 THR A CA 1
ATOM 1511 C C . THR A 1 187 ? 37.108 -4.376 -13.043 1.00 46.59 187 THR A C 1
ATOM 1513 O O . THR A 1 187 ? 37.970 -4.464 -13.910 1.00 46.59 187 THR A O 1
ATOM 1516 N N . HIS A 1 188 ? 36.320 -5.404 -12.717 1.00 41.25 188 HIS A N 1
ATOM 1517 C CA . HIS A 1 188 ? 36.491 -6.724 -13.326 1.00 41.25 188 HIS A CA 1
ATOM 1518 C C . HIS A 1 188 ? 35.933 -6.807 -14.763 1.00 41.25 188 HIS A C 1
ATOM 1520 O O . HIS A 1 188 ? 36.388 -7.633 -15.556 1.00 41.25 188 HIS A O 1
ATOM 1526 N N . THR A 1 189 ? 34.975 -5.944 -15.123 1.00 43.03 189 THR A N 1
ATOM 1527 C CA . THR A 1 189 ? 34.443 -5.847 -16.497 1.00 43.03 189 THR A CA 1
ATOM 1528 C C . THR A 1 189 ? 35.412 -5.097 -17.420 1.00 43.03 189 THR A C 1
ATOM 1530 O O . THR A 1 189 ? 35.486 -5.397 -18.607 1.00 43.03 189 THR A O 1
ATOM 1533 N N . HIS A 1 190 ? 36.193 -4.150 -16.888 1.00 41.56 190 HIS A N 1
ATOM 1534 C CA . HIS A 1 190 ? 37.120 -3.332 -17.679 1.00 41.56 190 HIS A CA 1
ATOM 1535 C C . HIS A 1 190 ? 38.510 -3.974 -17.878 1.00 41.56 190 HIS A C 1
ATOM 1537 O O . HIS A 1 190 ? 39.248 -3.560 -18.772 1.00 41.56 190 HIS A O 1
ATOM 1543 N N . THR A 1 191 ? 38.885 -4.985 -17.082 1.00 39.28 191 THR A N 1
ATOM 1544 C CA . THR A 1 191 ? 40.186 -5.679 -17.188 1.00 39.28 191 THR A CA 1
ATOM 1545 C C . THR A 1 191 ? 40.211 -6.863 -18.160 1.00 39.28 191 THR A C 1
ATOM 1547 O O . THR A 1 191 ? 41.292 -7.372 -18.440 1.00 39.28 191 THR A O 1
ATOM 1550 N N . HIS A 1 192 ? 39.072 -7.286 -18.720 1.00 37.94 192 HIS A N 1
ATOM 1551 C CA . HIS A 1 192 ? 39.014 -8.397 -19.679 1.00 37.94 192 HIS A CA 1
ATOM 1552 C C . HIS A 1 192 ? 38.309 -8.004 -20.981 1.00 37.94 192 HIS A C 1
ATOM 1554 O O . HIS A 1 192 ? 37.248 -8.513 -21.336 1.00 37.94 192 HIS A O 1
ATOM 1560 N N . THR A 1 193 ? 38.948 -7.120 -21.745 1.00 40.09 193 THR A N 1
ATOM 1561 C CA . THR A 1 193 ? 38.865 -7.208 -23.203 1.00 40.09 193 THR A CA 1
ATOM 1562 C C . THR A 1 193 ? 39.561 -8.510 -23.623 1.00 40.09 193 THR A C 1
ATOM 1564 O O . THR A 1 193 ? 40.689 -8.758 -23.213 1.00 40.09 193 THR A O 1
ATOM 1567 N N . HIS A 1 194 ? 38.876 -9.335 -24.424 1.00 41.81 194 HIS A N 1
ATOM 1568 C CA . HIS A 1 194 ? 39.275 -10.666 -24.928 1.00 41.81 194 HIS A CA 1
ATOM 1569 C C . HIS A 1 194 ? 38.871 -11.896 -24.086 1.00 41.81 194 HIS A C 1
ATOM 1571 O O . HIS A 1 194 ? 39.737 -12.625 -23.634 1.00 41.81 194 HIS A O 1
ATOM 1577 N N . THR A 1 195 ? 37.568 -12.182 -23.959 1.00 37.16 195 THR A N 1
ATOM 1578 C CA . THR A 1 195 ? 36.950 -13.496 -24.293 1.00 37.16 195 THR A CA 1
ATOM 1579 C C . THR A 1 195 ? 35.424 -13.409 -24.119 1.00 37.16 195 THR A C 1
ATOM 1581 O O . THR A 1 195 ? 34.899 -13.207 -23.030 1.00 37.16 195 THR A O 1
ATOM 1584 N N . HIS A 1 196 ? 34.674 -13.534 -25.217 1.00 45.62 196 HIS A N 1
ATOM 1585 C CA . HIS A 1 196 ? 33.239 -13.203 -25.281 1.00 45.62 196 HIS A CA 1
ATOM 1586 C C . HIS A 1 196 ? 32.297 -14.258 -24.642 1.00 45.62 196 HIS A C 1
ATOM 1588 O O . HIS A 1 196 ? 31.092 -14.032 -24.576 1.00 45.62 196 HIS A O 1
ATOM 1594 N N . LEU A 1 197 ? 32.819 -15.399 -24.165 1.00 44.94 197 LEU A N 1
ATOM 1595 C CA . LEU A 1 197 ? 32.028 -16.488 -23.561 1.00 44.94 197 LEU A CA 1
ATOM 1596 C C . LEU A 1 197 ? 32.055 -16.497 -22.017 1.00 44.94 197 LEU A C 1
ATOM 1598 O O . LEU A 1 197 ? 31.083 -16.921 -21.397 1.00 44.94 197 LEU A O 1
ATOM 1602 N N . ASP A 1 198 ? 33.109 -15.986 -21.373 1.00 42.12 198 ASP A N 1
ATOM 1603 C CA . ASP A 1 198 ? 33.300 -16.118 -19.916 1.00 42.12 198 ASP A CA 1
ATOM 1604 C C . ASP A 1 198 ? 32.436 -15.158 -19.076 1.00 42.12 198 ASP A C 1
ATOM 1606 O O . ASP A 1 198 ? 32.112 -15.446 -17.918 1.00 42.12 198 ASP A O 1
ATOM 1610 N N . GLY A 1 199 ? 32.027 -14.022 -19.652 1.00 43.06 199 GLY A N 1
ATOM 1611 C CA . GLY A 1 199 ? 31.215 -13.008 -18.967 1.00 43.06 199 GLY A CA 1
ATOM 1612 C C . GLY A 1 199 ? 29.775 -13.455 -18.693 1.00 43.06 199 GLY A C 1
ATOM 1613 O O . GLY A 1 199 ? 29.218 -13.149 -17.639 1.00 43.06 199 GLY A O 1
ATOM 1614 N N . TYR A 1 200 ? 29.194 -14.243 -19.602 1.00 44.88 200 TYR A N 1
ATOM 1615 C CA . TYR A 1 200 ? 27.833 -14.771 -19.476 1.00 44.88 200 TYR A CA 1
ATOM 1616 C C . TYR A 1 200 ? 27.731 -15.809 -18.348 1.00 44.88 200 TYR A C 1
ATOM 1618 O O . TYR A 1 200 ? 26.889 -15.685 -17.456 1.00 44.88 200 TYR A O 1
ATOM 1626 N N . TYR A 1 201 ? 28.661 -16.772 -18.308 1.00 44.34 201 TYR A N 1
ATOM 1627 C CA . TYR A 1 201 ? 28.695 -17.801 -17.265 1.00 44.34 201 TYR A CA 1
ATOM 1628 C C . TYR A 1 201 ? 28.990 -17.226 -15.870 1.00 44.34 201 TYR A C 1
ATOM 1630 O O . TYR A 1 201 ? 28.417 -17.694 -14.888 1.00 44.34 201 TYR A O 1
ATOM 1638 N N . ARG A 1 202 ? 29.812 -16.173 -15.743 1.00 40.84 202 ARG A N 1
ATOM 1639 C CA . ARG A 1 202 ? 30.083 -15.542 -14.433 1.00 40.84 202 ARG A CA 1
ATOM 1640 C C . ARG A 1 202 ? 28.958 -14.638 -13.938 1.00 40.84 202 ARG A C 1
ATOM 1642 O O . ARG A 1 202 ? 28.732 -14.596 -12.732 1.00 40.84 202 ARG A O 1
ATOM 1649 N N . CYS A 1 203 ? 28.222 -13.974 -14.831 1.00 43.81 203 CYS A N 1
ATOM 1650 C CA . CYS A 1 203 ? 27.020 -13.225 -14.454 1.00 43.81 203 CYS A CA 1
ATOM 1651 C C . CYS A 1 203 ? 25.933 -14.171 -13.914 1.00 43.81 203 CYS A C 1
ATOM 1653 O O . CYS A 1 203 ? 25.351 -13.898 -12.866 1.00 43.81 203 CYS A O 1
ATOM 1655 N N . ILE A 1 204 ? 25.757 -15.339 -14.547 1.00 46.72 204 ILE A N 1
ATOM 1656 C CA . ILE A 1 204 ? 24.882 -16.416 -14.060 1.00 46.72 204 ILE A CA 1
ATOM 1657 C C . ILE A 1 204 ? 25.356 -16.948 -12.705 1.00 46.72 204 ILE A C 1
ATOM 1659 O O . ILE A 1 204 ? 24.542 -17.090 -11.803 1.00 46.72 204 ILE A O 1
ATOM 1663 N N . MET A 1 205 ? 26.657 -17.184 -12.512 1.00 41.06 205 MET A N 1
ATOM 1664 C CA . MET A 1 205 ? 27.198 -17.641 -11.223 1.00 41.06 205 MET A CA 1
ATOM 1665 C C . MET A 1 205 ? 27.059 -16.591 -10.109 1.00 41.06 205 MET A C 1
ATOM 1667 O O . MET A 1 205 ? 26.837 -16.953 -8.958 1.00 41.06 205 MET A O 1
ATOM 1671 N N . PHE A 1 206 ? 27.138 -15.296 -10.429 1.00 49.16 206 PHE A N 1
ATOM 1672 C CA . PHE A 1 206 ? 26.872 -14.212 -9.479 1.00 49.16 206 PHE A CA 1
ATOM 1673 C C . PHE A 1 206 ? 25.384 -14.122 -9.132 1.00 49.16 206 PHE A C 1
ATOM 1675 O O . PHE A 1 206 ? 25.043 -13.993 -7.958 1.00 49.16 206 PHE A O 1
ATOM 1682 N N . PHE A 1 207 ? 24.501 -14.268 -10.124 1.00 45.19 207 PHE A N 1
ATOM 1683 C CA . PHE A 1 207 ? 23.061 -14.359 -9.900 1.00 45.19 207 PHE A CA 1
ATOM 1684 C C . PHE A 1 207 ? 22.715 -15.590 -9.061 1.00 45.19 207 PHE A C 1
ATOM 1686 O O . PHE A 1 207 ? 21.971 -15.464 -8.102 1.00 45.19 207 PHE A O 1
ATOM 1693 N N . GLN A 1 208 ? 23.335 -16.741 -9.335 1.00 42.34 208 GLN A N 1
ATOM 1694 C CA . GLN A 1 208 ? 23.222 -17.978 -8.560 1.00 42.34 208 GLN A CA 1
ATOM 1695 C C . GLN A 1 208 ? 23.777 -17.818 -7.137 1.00 42.34 208 GLN A C 1
ATOM 1697 O O . GLN A 1 208 ? 23.221 -18.388 -6.208 1.00 42.34 208 GLN A O 1
ATOM 1702 N N . ALA A 1 209 ? 24.842 -17.040 -6.931 1.00 47.69 209 ALA A N 1
ATOM 1703 C CA . ALA A 1 209 ? 25.396 -16.751 -5.607 1.00 47.69 209 ALA A CA 1
ATOM 1704 C C . ALA A 1 209 ? 24.512 -15.784 -4.802 1.00 47.69 209 ALA A C 1
ATOM 1706 O O . ALA A 1 209 ? 24.329 -15.982 -3.603 1.00 47.69 209 ALA A O 1
ATOM 1707 N N . LEU A 1 210 ? 23.921 -14.778 -5.454 1.00 50.59 210 LEU A N 1
ATOM 1708 C CA . LEU A 1 210 ? 22.893 -13.905 -4.878 1.00 50.59 210 LEU A CA 1
ATOM 1709 C C . LEU A 1 210 ? 21.634 -14.701 -4.534 1.00 50.59 210 LEU A C 1
ATOM 1711 O O . LEU A 1 210 ? 21.118 -14.582 -3.426 1.00 50.59 210 LEU A O 1
ATOM 1715 N N . LEU A 1 211 ? 21.194 -15.564 -5.450 1.00 45.53 211 LEU A N 1
ATOM 1716 C CA . LEU A 1 211 ? 20.061 -16.458 -5.263 1.00 45.53 211 LEU A CA 1
ATOM 1717 C C . LEU A 1 211 ? 20.342 -17.436 -4.121 1.00 45.53 211 LEU A C 1
ATOM 1719 O O . LEU A 1 211 ? 19.498 -17.572 -3.256 1.00 45.53 211 LEU A O 1
ATOM 1723 N N . ASN A 1 212 ? 21.537 -18.030 -4.039 1.00 43.53 212 ASN A N 1
ATOM 1724 C CA . ASN A 1 212 ? 21.949 -18.915 -2.946 1.00 43.53 212 ASN A CA 1
ATOM 1725 C C . ASN A 1 212 ? 22.121 -18.175 -1.612 1.00 43.53 212 ASN A C 1
ATOM 1727 O O . ASN A 1 212 ? 21.815 -18.747 -0.578 1.00 43.53 212 ASN A O 1
ATOM 1731 N N . MET A 1 213 ? 22.550 -16.911 -1.587 1.00 47.16 213 MET A N 1
ATOM 1732 C CA . MET A 1 213 ? 22.549 -16.109 -0.351 1.00 47.16 213 MET A CA 1
ATOM 1733 C C . MET A 1 213 ? 21.129 -15.816 0.148 1.00 47.16 213 MET A C 1
ATOM 1735 O O . MET A 1 213 ? 20.920 -15.689 1.352 1.00 47.16 213 MET A O 1
ATOM 1739 N N . ILE A 1 214 ? 20.160 -15.727 -0.765 1.00 49.44 214 ILE A N 1
ATOM 1740 C CA . ILE A 1 214 ? 18.743 -15.528 -0.446 1.00 49.44 214 ILE A CA 1
ATOM 1741 C C . ILE A 1 214 ? 18.070 -16.869 -0.074 1.00 49.44 214 ILE A C 1
ATOM 1743 O O . ILE A 1 214 ? 17.368 -16.930 0.927 1.00 49.44 214 ILE A O 1
ATOM 1747 N N . LEU A 1 215 ? 18.330 -17.956 -0.814 1.00 42.41 215 LEU A N 1
ATOM 1748 C CA . LEU A 1 215 ? 17.698 -19.279 -0.660 1.00 42.41 215 LEU A CA 1
ATOM 1749 C C . LEU A 1 215 ? 18.326 -20.161 0.427 1.00 42.41 215 LEU A C 1
ATOM 1751 O O . LEU A 1 215 ? 17.605 -20.851 1.140 1.00 42.41 215 LEU A O 1
ATOM 1755 N N . LEU A 1 216 ? 19.654 -20.163 0.587 1.00 42.22 216 LEU A N 1
ATOM 1756 C CA . LEU A 1 216 ? 20.334 -21.019 1.574 1.00 42.22 216 LEU A CA 1
ATOM 1757 C C . LEU A 1 216 ? 20.098 -20.536 3.018 1.00 42.22 216 LEU A C 1
ATOM 1759 O O . LEU A 1 216 ? 20.329 -21.278 3.972 1.00 42.22 216 LEU A O 1
ATOM 1763 N N . GLN A 1 217 ? 19.629 -19.296 3.180 1.00 45.62 217 GLN A N 1
ATOM 1764 C CA . GLN A 1 217 ? 19.349 -18.689 4.477 1.00 45.62 217 GLN A CA 1
ATOM 1765 C C . GLN A 1 217 ? 17.956 -19.064 5.014 1.00 45.62 217 GLN A C 1
ATOM 1767 O O . GLN A 1 217 ? 17.819 -19.243 6.226 1.00 45.62 217 GLN A O 1
ATOM 1772 N N . ASP A 1 218 ? 16.961 -19.251 4.138 1.00 36.75 218 ASP A N 1
ATOM 1773 C CA . ASP A 1 218 ? 15.611 -19.691 4.528 1.00 36.75 218 ASP A CA 1
ATOM 1774 C C . ASP A 1 218 ? 15.597 -21.180 4.932 1.00 36.75 218 ASP A C 1
ATOM 1776 O O . ASP A 1 218 ? 14.994 -21.543 5.942 1.00 36.75 218 ASP A O 1
ATOM 1780 N N . VAL A 1 219 ? 16.378 -22.034 4.253 1.00 40.50 219 VAL A N 1
ATOM 1781 C CA . VAL A 1 219 ? 16.465 -23.480 4.562 1.00 40.50 219 VAL A CA 1
ATOM 1782 C C . VAL A 1 219 ? 17.135 -23.758 5.920 1.00 40.50 219 VAL A C 1
ATOM 1784 O O . VAL A 1 219 ? 16.784 -24.712 6.615 1.00 40.50 219 VAL A O 1
ATOM 1787 N N . PHE A 1 220 ? 18.079 -22.916 6.362 1.00 32.47 220 PHE A N 1
ATOM 1788 C CA . PHE A 1 220 ? 18.778 -23.121 7.642 1.00 32.47 220 PHE A CA 1
ATOM 1789 C C . PHE A 1 220 ? 17.957 -22.681 8.872 1.00 32.47 220 PHE A C 1
ATOM 1791 O O . PHE A 1 220 ? 18.324 -23.012 10.005 1.00 32.47 220 PHE A O 1
ATOM 1798 N N . GLN A 1 221 ? 16.873 -21.917 8.675 1.00 41.28 221 GLN A N 1
ATOM 1799 C CA . GLN A 1 221 ? 15.951 -21.496 9.738 1.00 41.28 221 GLN A CA 1
ATOM 1800 C C . GLN A 1 221 ? 14.904 -22.571 10.053 1.00 41.28 221 GLN A C 1
ATOM 1802 O O . GLN A 1 221 ? 14.664 -22.808 11.237 1.00 41.28 221 GLN A O 1
ATOM 1807 N N . GLU A 1 222 ? 14.355 -23.265 9.049 1.00 34.88 222 GLU A N 1
ATOM 1808 C CA . GLU A 1 222 ? 13.422 -24.382 9.281 1.00 34.88 222 GLU A CA 1
ATOM 1809 C C . GLU A 1 222 ? 14.108 -25.553 9.999 1.00 34.88 222 GLU A C 1
ATOM 1811 O O . GLU A 1 222 ? 13.570 -26.076 10.970 1.00 34.88 222 GLU A O 1
ATOM 1816 N N . ALA A 1 223 ? 15.360 -25.872 9.654 1.00 35.41 223 ALA A N 1
ATOM 1817 C CA . ALA A 1 223 ? 16.092 -26.985 10.269 1.00 35.41 223 ALA A CA 1
ATOM 1818 C C . ALA A 1 223 ? 16.517 -26.767 11.741 1.00 35.41 223 ALA A C 1
ATOM 1820 O O . ALA A 1 223 ? 17.015 -27.692 12.376 1.00 35.41 223 ALA A O 1
ATOM 1821 N N . LYS A 1 224 ? 16.375 -25.555 12.303 1.00 36.16 224 LYS A N 1
ATOM 1822 C CA . LYS A 1 224 ? 16.717 -25.258 13.714 1.00 36.16 224 LYS A CA 1
ATOM 1823 C C . LYS A 1 224 ? 15.522 -24.915 14.594 1.00 36.16 224 LYS A C 1
ATOM 1825 O O . LYS A 1 224 ? 15.706 -24.784 15.804 1.00 36.16 224 LYS A O 1
ATOM 1830 N N . ALA A 1 225 ? 14.342 -24.737 14.008 1.00 34.47 225 ALA A N 1
ATOM 1831 C CA . ALA A 1 225 ? 13.121 -24.480 14.760 1.00 34.47 225 ALA A CA 1
ATOM 1832 C C . ALA A 1 225 ? 12.523 -25.762 15.368 1.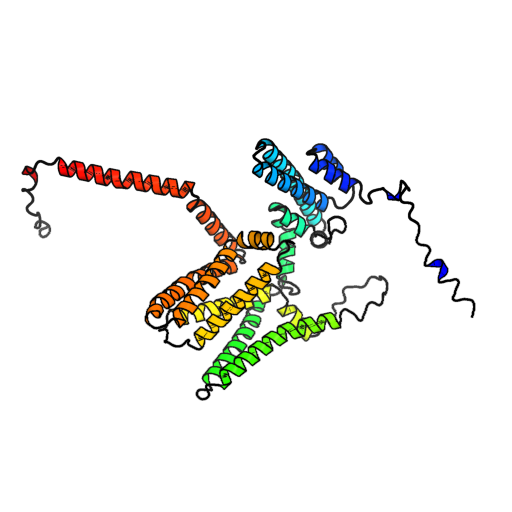00 34.47 225 ALA A C 1
ATOM 1834 O O . ALA A 1 225 ? 11.776 -25.658 16.334 1.00 34.47 225 ALA A O 1
ATOM 1835 N N . ASP A 1 226 ? 12.897 -26.941 14.861 1.00 32.75 226 ASP A N 1
ATOM 1836 C CA . ASP A 1 226 ? 12.241 -28.209 15.215 1.00 32.75 226 ASP A CA 1
ATOM 1837 C C . ASP A 1 226 ? 12.913 -28.998 16.359 1.00 32.75 226 ASP A C 1
ATOM 1839 O O . ASP A 1 226 ? 12.384 -30.008 16.799 1.00 32.75 226 ASP A O 1
ATOM 1843 N N . ASP A 1 227 ? 14.055 -28.538 16.893 1.00 33.25 227 ASP A N 1
ATOM 1844 C CA . ASP A 1 227 ? 14.888 -29.385 17.773 1.00 33.25 227 ASP A CA 1
ATOM 1845 C C . ASP A 1 227 ? 15.085 -28.866 19.209 1.00 33.25 227 ASP A C 1
ATOM 1847 O O . ASP A 1 227 ? 15.979 -29.321 19.911 1.00 33.25 227 ASP A O 1
ATOM 1851 N N . ASN A 1 228 ? 14.290 -27.899 19.687 1.00 37.38 228 ASN A N 1
ATOM 1852 C CA . ASN A 1 228 ? 14.311 -27.503 21.107 1.00 37.38 228 ASN A CA 1
ATOM 1853 C C . ASN A 1 228 ? 12.944 -26.994 21.592 1.00 37.38 228 ASN A C 1
ATOM 1855 O O . ASN A 1 228 ? 12.768 -25.801 21.844 1.00 37.38 228 ASN A O 1
ATOM 1859 N N . VAL A 1 229 ? 11.988 -27.906 21.771 1.00 35.91 229 VAL A N 1
ATOM 1860 C CA . VAL A 1 229 ? 10.839 -27.692 22.665 1.00 35.91 229 VAL A CA 1
ATOM 1861 C C . VAL A 1 229 ? 11.000 -28.632 23.858 1.00 35.91 229 VAL A C 1
ATOM 1863 O O . VAL A 1 229 ? 10.319 -29.643 23.980 1.00 35.91 229 VAL A O 1
ATOM 1866 N N . GLU A 1 230 ? 11.934 -28.296 24.746 1.00 28.17 230 GLU A N 1
ATOM 1867 C CA . GLU A 1 230 ? 11.867 -28.750 26.133 1.00 28.17 230 GLU A CA 1
ATOM 1868 C C . GLU A 1 230 ? 11.344 -27.599 26.989 1.00 28.17 230 GLU A C 1
ATOM 1870 O O . GLU A 1 230 ? 11.961 -26.542 27.134 1.00 28.17 230 GLU A O 1
ATOM 1875 N N . VAL A 1 231 ? 10.144 -27.834 27.509 1.00 37.41 231 VAL A N 1
ATOM 1876 C CA . VAL A 1 231 ? 9.430 -27.022 28.485 1.00 37.41 231 VAL A CA 1
ATOM 1877 C C . VAL A 1 231 ? 10.316 -26.817 29.713 1.00 37.41 231 VAL A C 1
ATOM 1879 O O . VAL A 1 231 ? 10.736 -27.788 30.344 1.00 37.41 231 VAL A O 1
ATOM 1882 N N . LYS A 1 232 ? 10.564 -25.562 30.097 1.00 28.23 232 LYS A N 1
ATOM 1883 C CA . LYS A 1 232 ? 10.950 -25.256 31.475 1.00 28.23 232 LYS A CA 1
ATOM 1884 C C . LYS A 1 232 ? 10.377 -23.918 31.927 1.00 28.23 232 LYS A C 1
ATOM 1886 O O . LYS A 1 232 ? 10.533 -22.906 31.249 1.00 28.23 232 LYS A O 1
ATOM 1891 N N . ASP A 1 233 ? 9.699 -24.016 33.063 1.00 28.75 233 ASP A N 1
ATOM 1892 C CA . ASP A 1 233 ? 8.799 -23.068 33.704 1.00 28.75 233 ASP A CA 1
ATOM 1893 C C . ASP A 1 233 ? 9.324 -21.644 33.918 1.00 28.75 233 ASP A C 1
ATOM 1895 O O . ASP A 1 233 ? 10.523 -21.371 34.007 1.00 28.75 233 ASP A O 1
ATOM 1899 N N . GLU A 1 234 ? 8.342 -20.755 34.050 1.00 36.50 234 GLU A N 1
ATOM 1900 C CA . GLU A 1 234 ? 8.434 -19.348 34.408 1.00 36.50 234 GLU A CA 1
ATOM 1901 C C . GLU A 1 234 ? 9.242 -19.117 35.695 1.00 36.50 234 GLU A C 1
ATOM 1903 O O . GLU A 1 234 ? 8.891 -19.586 36.777 1.00 36.50 234 GLU A O 1
ATOM 1908 N N . ALA A 1 235 ? 10.301 -18.314 35.590 1.00 27.38 235 ALA A N 1
ATOM 1909 C CA . ALA A 1 235 ? 10.848 -17.558 36.709 1.00 27.38 235 ALA A CA 1
ATOM 1910 C C . ALA A 1 235 ? 11.511 -16.282 36.176 1.00 27.38 235 ALA A C 1
ATOM 1912 O O . ALA A 1 235 ? 12.356 -16.317 35.275 1.00 27.38 235 ALA A O 1
ATOM 1913 N N . GLU A 1 236 ? 11.085 -15.153 36.739 1.00 34.31 236 GLU A N 1
ATOM 1914 C CA . GLU A 1 236 ? 11.599 -13.802 36.536 1.00 34.31 236 GLU A CA 1
ATOM 1915 C C . GLU A 1 236 ? 13.097 -13.771 36.209 1.00 34.31 236 GLU A C 1
ATOM 1917 O O . GLU A 1 236 ? 13.948 -14.188 36.995 1.00 34.31 236 GLU A O 1
ATOM 1922 N N . THR A 1 237 ? 13.453 -13.226 35.048 1.00 28.64 237 THR A N 1
ATOM 1923 C CA . THR A 1 237 ? 14.851 -12.913 34.758 1.00 28.64 237 THR A CA 1
ATOM 1924 C C . THR A 1 237 ? 14.962 -11.586 34.031 1.00 28.64 237 THR A C 1
ATOM 1926 O O . THR A 1 237 ? 14.559 -11.430 32.879 1.00 28.64 237 THR A O 1
ATOM 1929 N N . GLN A 1 238 ? 15.551 -10.625 34.749 1.00 26.81 238 GLN A N 1
ATOM 1930 C CA . GLN A 1 238 ? 16.357 -9.525 34.229 1.00 26.81 238 GLN A CA 1
ATOM 1931 C C . GLN A 1 238 ? 16.743 -9.719 32.760 1.00 26.81 238 GLN A C 1
ATOM 1933 O O . GLN A 1 238 ? 17.395 -10.705 32.406 1.00 26.81 238 GLN A O 1
ATOM 1938 N N . VAL A 1 239 ? 16.423 -8.717 31.938 1.00 34.53 239 VAL A N 1
ATOM 1939 C CA . VAL A 1 239 ? 16.897 -8.543 30.561 1.00 34.53 239 VAL A CA 1
ATOM 1940 C C . VAL A 1 239 ? 18.429 -8.481 30.566 1.00 34.53 239 VAL A C 1
ATOM 1942 O O . VAL A 1 239 ? 19.056 -7.422 30.535 1.00 34.53 239 VAL A O 1
ATOM 1945 N N . ARG A 1 240 ? 19.074 -9.644 30.645 1.00 30.77 240 ARG A N 1
ATOM 1946 C CA . ARG A 1 240 ? 20.517 -9.780 30.526 1.00 30.77 240 ARG A CA 1
ATOM 1947 C C . ARG A 1 240 ? 20.817 -9.595 29.049 1.00 30.77 240 ARG A C 1
ATOM 1949 O O . ARG A 1 240 ? 20.534 -10.469 28.234 1.00 30.77 240 ARG A O 1
ATOM 1956 N N . SER A 1 241 ? 21.355 -8.425 28.707 1.00 40.91 241 SER A N 1
ATOM 1957 C CA . SER A 1 241 ? 21.872 -8.082 27.380 1.00 40.91 241 SER A CA 1
ATOM 1958 C C . SER A 1 241 ? 22.916 -9.116 26.945 1.00 40.91 241 SER A C 1
ATOM 1960 O O . SER A 1 241 ? 24.118 -8.987 27.190 1.00 40.91 241 SER A O 1
ATOM 1962 N N . ARG A 1 242 ? 22.449 -10.210 26.339 1.00 45.16 242 ARG A N 1
ATOM 1963 C CA . ARG A 1 242 ? 23.299 -11.252 25.778 1.00 45.16 242 ARG A CA 1
ATOM 1964 C C . ARG A 1 242 ? 23.899 -10.653 24.514 1.00 45.16 242 ARG A C 1
ATOM 1966 O O . ARG A 1 242 ? 23.199 -10.465 23.520 1.00 45.16 242 ARG A O 1
ATOM 1973 N N . ARG A 1 243 ? 25.184 -10.282 24.562 1.00 50.19 243 ARG A N 1
ATOM 1974 C CA . ARG A 1 243 ? 25.913 -9.763 23.395 1.00 50.19 243 ARG A CA 1
ATOM 1975 C C . ARG A 1 243 ? 25.777 -10.780 22.257 1.00 50.19 243 ARG A C 1
ATOM 1977 O O . ARG A 1 243 ? 26.354 -11.859 22.313 1.00 50.19 243 ARG A O 1
ATOM 1984 N N . LEU A 1 244 ? 24.971 -10.441 21.253 1.00 58.75 244 LEU A N 1
ATOM 1985 C CA . LEU A 1 244 ? 24.756 -11.288 20.082 1.00 58.75 244 LEU A CA 1
ATOM 1986 C C . LEU A 1 244 ? 26.080 -11.446 19.304 1.00 58.75 244 LEU A C 1
ATOM 1988 O O . LEU A 1 244 ? 26.829 -10.465 19.202 1.00 58.75 244 LEU A O 1
ATOM 1992 N N . PRO A 1 245 ? 26.374 -12.634 18.741 1.00 69.38 245 PRO A N 1
ATOM 1993 C CA . PRO A 1 245 ? 27.542 -12.836 17.884 1.00 69.38 245 PRO A CA 1
ATOM 1994 C C . PRO A 1 245 ? 27.479 -11.917 16.653 1.00 69.38 245 PRO A C 1
ATOM 1996 O O . PRO A 1 245 ? 26.389 -11.582 16.183 1.00 69.38 245 PRO A O 1
ATOM 1999 N N . LEU A 1 246 ? 28.641 -11.501 16.127 1.00 64.50 246 LEU A N 1
ATOM 2000 C CA . LEU A 1 246 ? 28.732 -10.536 15.016 1.00 64.50 246 LEU A CA 1
ATOM 2001 C C . LEU A 1 246 ? 27.907 -10.958 13.790 1.00 64.50 246 LEU A C 1
ATOM 2003 O O . LEU A 1 246 ? 27.225 -10.126 13.202 1.00 64.50 246 LEU A O 1
ATOM 2007 N N . THR A 1 247 ? 27.892 -12.246 13.450 1.00 68.12 247 THR A N 1
ATOM 2008 C CA . THR A 1 247 ? 27.122 -12.790 12.318 1.00 68.12 247 THR A CA 1
ATOM 2009 C C . THR A 1 247 ? 25.616 -12.566 12.467 1.00 68.12 247 THR A C 1
ATOM 2011 O O . THR A 1 247 ? 24.959 -12.120 11.530 1.00 68.12 247 THR A O 1
ATOM 2014 N N . ARG A 1 248 ? 25.063 -12.763 13.673 1.00 70.62 248 ARG A N 1
ATOM 2015 C CA . ARG A 1 248 ? 23.648 -12.461 13.960 1.00 70.62 248 ARG A CA 1
ATOM 2016 C C . ARG A 1 248 ? 23.355 -10.962 13.926 1.00 70.62 248 ARG A C 1
ATOM 2018 O O . ARG A 1 248 ? 22.237 -10.584 13.591 1.00 70.62 248 ARG A O 1
ATOM 2025 N N . LYS A 1 249 ? 24.333 -10.109 14.252 1.00 66.19 249 LYS A N 1
ATOM 2026 C CA . LYS A 1 249 ? 24.183 -8.650 14.130 1.00 66.19 249 LYS A CA 1
ATOM 2027 C C . LYS A 1 249 ? 24.098 -8.213 12.666 1.00 66.19 249 LYS A C 1
ATOM 2029 O O . LYS A 1 249 ? 23.229 -7.411 12.351 1.00 66.19 249 LYS A O 1
ATOM 2034 N N . PHE A 1 250 ? 24.930 -8.770 11.782 1.00 70.38 250 PHE A N 1
ATOM 2035 C CA . PHE A 1 250 ? 24.837 -8.516 10.338 1.00 70.38 250 PHE A CA 1
ATOM 2036 C C . PHE A 1 250 ? 23.518 -9.026 9.748 1.00 70.38 250 PHE A C 1
ATOM 2038 O O . PHE A 1 250 ? 22.861 -8.293 9.015 1.00 70.38 250 PHE A O 1
ATOM 2045 N N . TYR A 1 251 ? 23.078 -10.228 10.129 1.00 72.06 251 TYR A N 1
ATOM 2046 C CA . TYR A 1 251 ? 21.777 -10.760 9.712 1.00 72.06 251 TYR A CA 1
ATOM 2047 C C . TYR A 1 251 ? 20.615 -9.854 10.146 1.00 72.06 251 TYR A C 1
ATOM 2049 O O . TYR A 1 251 ? 19.800 -9.441 9.325 1.00 72.06 251 TYR A O 1
ATOM 2057 N N . ALA A 1 252 ? 20.577 -9.470 11.426 1.00 67.25 252 ALA A N 1
ATOM 2058 C CA . ALA A 1 252 ? 19.550 -8.568 11.945 1.00 67.25 252 ALA A CA 1
ATOM 2059 C C . ALA A 1 252 ? 19.585 -7.177 11.284 1.00 67.25 252 ALA A C 1
ATOM 2061 O O . ALA A 1 252 ? 18.544 -6.535 11.178 1.00 67.25 252 ALA A O 1
ATOM 2062 N N . PHE A 1 253 ? 20.759 -6.722 10.831 1.00 73.31 253 PHE A N 1
ATOM 2063 C CA . PHE A 1 253 ? 20.916 -5.470 10.095 1.00 73.31 253 PHE A CA 1
ATOM 2064 C C . PHE A 1 253 ? 20.306 -5.553 8.688 1.00 73.31 253 PHE A C 1
ATOM 2066 O O . PHE A 1 253 ? 19.468 -4.723 8.353 1.00 73.31 253 PHE A O 1
ATOM 2073 N N . TYR A 1 254 ? 20.652 -6.567 7.886 1.00 73.31 254 TYR A N 1
ATOM 2074 C CA . TYR A 1 254 ? 20.112 -6.714 6.523 1.00 73.31 254 TYR A CA 1
ATOM 2075 C C . TYR A 1 254 ? 18.628 -7.107 6.487 1.00 73.31 254 TYR A C 1
ATOM 2077 O O . TYR A 1 254 ? 17.931 -6.795 5.522 1.00 73.31 254 TYR A O 1
ATOM 2085 N N . HIS A 1 255 ? 18.110 -7.744 7.542 1.00 77.69 255 HIS A N 1
ATOM 2086 C CA . HIS A 1 255 ? 16.676 -8.019 7.660 1.00 77.69 255 HIS A CA 1
ATOM 2087 C C . HIS A 1 255 ? 15.836 -6.794 8.044 1.00 77.69 255 HIS A C 1
ATOM 2089 O O . HIS A 1 255 ? 14.614 -6.851 7.896 1.00 77.69 255 HIS A O 1
ATOM 2095 N N . ALA A 1 256 ? 16.449 -5.697 8.502 1.00 75.56 256 ALA A N 1
ATOM 2096 C CA . ALA A 1 256 ? 15.714 -4.497 8.885 1.00 75.56 256 ALA A CA 1
ATOM 2097 C C . ALA A 1 256 ? 15.041 -3.835 7.660 1.00 75.56 256 ALA A C 1
ATOM 2099 O O . ALA A 1 256 ? 15.714 -3.624 6.643 1.00 75.56 256 ALA A O 1
ATOM 2100 N N . PRO A 1 257 ? 13.748 -3.451 7.741 1.00 85.25 257 PRO A N 1
ATOM 2101 C CA . PRO A 1 257 ? 13.020 -2.853 6.616 1.00 85.25 257 PRO A CA 1
ATOM 2102 C C . PRO A 1 257 ? 13.693 -1.603 6.048 1.00 85.25 257 PRO A C 1
ATOM 2104 O O . PRO A 1 257 ? 13.817 -1.474 4.833 1.00 85.25 257 PRO A O 1
ATOM 2107 N N . ILE A 1 258 ? 14.216 -0.729 6.915 1.00 81.31 258 ILE A N 1
ATOM 2108 C CA . ILE A 1 258 ? 14.924 0.483 6.487 1.00 81.31 258 ILE A CA 1
ATOM 2109 C C . ILE A 1 258 ? 16.153 0.188 5.612 1.00 81.31 258 ILE A C 1
ATOM 2111 O O . ILE A 1 258 ? 16.401 0.898 4.640 1.00 81.31 258 ILE A O 1
ATOM 2115 N N . VAL A 1 259 ? 16.915 -0.867 5.916 1.00 78.44 259 VAL A N 1
ATOM 2116 C CA . VAL A 1 259 ? 18.106 -1.238 5.133 1.00 78.44 259 VAL A CA 1
ATOM 2117 C C . VAL A 1 259 ? 17.684 -1.781 3.771 1.00 78.44 259 VAL A C 1
ATOM 2119 O O . VAL A 1 259 ? 18.243 -1.372 2.755 1.00 78.44 259 VAL A O 1
ATOM 2122 N N . LYS A 1 260 ? 16.648 -2.631 3.737 1.00 81.75 260 LYS A N 1
ATOM 2123 C CA . LYS A 1 260 ? 16.057 -3.133 2.486 1.00 81.75 260 LYS A CA 1
ATOM 2124 C C . LYS A 1 260 ? 15.534 -1.996 1.610 1.00 81.75 260 LYS A C 1
ATOM 2126 O O . LYS A 1 260 ? 15.779 -2.000 0.408 1.00 81.75 260 LYS A O 1
ATOM 2131 N N . PHE A 1 261 ? 14.873 -1.006 2.208 1.00 85.31 261 PHE A N 1
ATOM 2132 C CA . PHE A 1 261 ? 14.360 0.163 1.498 1.00 85.31 261 PHE A CA 1
ATOM 2133 C C . PHE A 1 261 ? 15.473 0.976 0.829 1.00 85.31 261 PHE A C 1
ATOM 2135 O O . PHE A 1 261 ? 15.383 1.267 -0.362 1.00 85.31 261 PHE A O 1
ATOM 2142 N N . TRP A 1 262 ? 16.536 1.323 1.561 1.00 80.88 262 TRP A N 1
ATOM 2143 C CA . TRP A 1 262 ? 17.651 2.092 0.996 1.00 80.88 262 TRP A CA 1
ATOM 2144 C C . TRP A 1 262 ? 18.436 1.310 -0.055 1.00 80.88 262 TRP A C 1
ATOM 2146 O O . TRP A 1 262 ? 18.785 1.877 -1.087 1.00 80.88 262 TRP A O 1
ATOM 2156 N N . PHE A 1 263 ? 18.654 0.011 0.162 1.00 79.94 263 PHE A N 1
ATOM 2157 C CA . PHE A 1 263 ? 19.276 -0.860 -0.834 1.00 79.94 263 PHE A CA 1
ATOM 2158 C C . PHE A 1 263 ? 18.448 -0.910 -2.125 1.00 79.94 263 PHE A C 1
ATOM 2160 O O . PHE A 1 263 ? 18.983 -0.691 -3.211 1.00 79.94 263 PHE A O 1
ATOM 2167 N N . ASN A 1 264 ? 17.131 -1.106 -2.006 1.00 84.06 264 ASN A N 1
ATOM 2168 C CA . ASN A 1 264 ? 16.213 -1.088 -3.142 1.00 84.06 264 ASN A CA 1
ATOM 2169 C C . ASN A 1 264 ? 16.207 0.274 -3.853 1.00 84.06 264 ASN A C 1
ATOM 2171 O O . ASN A 1 264 ? 16.276 0.335 -5.075 1.00 84.06 264 ASN A O 1
ATOM 2175 N N . THR A 1 265 ? 16.187 1.371 -3.092 1.00 85.50 265 THR A N 1
ATOM 2176 C CA . THR A 1 265 ? 16.185 2.741 -3.630 1.00 85.50 265 THR A CA 1
ATOM 2177 C C . THR A 1 265 ? 17.465 3.029 -4.407 1.00 85.50 265 THR A C 1
ATOM 2179 O O . THR A 1 265 ? 17.412 3.571 -5.506 1.00 85.50 265 THR A O 1
ATOM 2182 N N . LEU A 1 266 ? 18.623 2.635 -3.875 1.00 81.81 266 LEU A N 1
ATOM 2183 C CA . LEU A 1 266 ? 19.904 2.828 -4.547 1.00 81.81 266 LEU A CA 1
ATOM 2184 C C . LEU A 1 266 ? 20.013 1.977 -5.818 1.00 81.81 266 LEU A C 1
ATOM 2186 O O . LEU A 1 266 ? 20.439 2.487 -6.854 1.00 81.81 266 LEU A O 1
ATOM 2190 N N . ALA A 1 267 ? 19.594 0.710 -5.758 1.00 83.38 267 ALA A N 1
ATOM 2191 C CA . ALA A 1 267 ? 19.531 -0.155 -6.933 1.00 83.38 267 ALA A CA 1
ATOM 2192 C C . ALA A 1 267 ? 18.598 0.430 -8.007 1.00 83.38 267 ALA A C 1
ATOM 2194 O O . ALA A 1 267 ? 18.948 0.430 -9.185 1.00 83.38 267 ALA A O 1
ATOM 2195 N N . TYR A 1 268 ? 17.461 1.000 -7.599 1.00 88.31 268 TYR A N 1
ATOM 2196 C CA . TYR A 1 268 ? 16.509 1.659 -8.490 1.00 88.31 268 TYR A CA 1
ATOM 2197 C C . TYR A 1 268 ? 17.080 2.922 -9.148 1.00 88.31 268 TYR A C 1
ATOM 2199 O O . TYR A 1 268 ? 16.938 3.114 -10.353 1.00 88.31 268 TYR A O 1
ATOM 2207 N N . LEU A 1 269 ? 17.787 3.767 -8.390 1.00 88.38 269 LEU A N 1
ATOM 2208 C CA . LEU A 1 269 ? 18.495 4.926 -8.945 1.00 88.38 269 LEU A CA 1
ATOM 2209 C C . LEU A 1 269 ? 19.589 4.492 -9.931 1.00 88.38 269 LEU A C 1
ATOM 2211 O O . LEU A 1 269 ? 19.731 5.095 -10.993 1.00 88.38 269 LEU A O 1
ATOM 2215 N N . GLY A 1 270 ? 20.326 3.421 -9.616 1.00 84.38 270 GLY A N 1
ATOM 2216 C CA . GLY A 1 270 ? 21.291 2.799 -10.527 1.00 84.38 270 GLY A CA 1
ATOM 2217 C C . GLY A 1 270 ? 20.646 2.313 -11.826 1.00 84.38 270 GLY A C 1
ATOM 2218 O O . GLY A 1 270 ? 21.144 2.612 -12.910 1.00 84.38 270 GLY A O 1
ATOM 2219 N N . PHE A 1 271 ? 19.503 1.634 -11.723 1.00 89.62 271 PHE A N 1
ATOM 2220 C CA . PHE A 1 271 ? 18.690 1.218 -12.864 1.00 89.62 271 PHE A CA 1
ATOM 2221 C C . PHE A 1 271 ? 18.238 2.412 -13.714 1.00 89.62 271 PHE A C 1
ATOM 2223 O O . PHE A 1 271 ? 18.434 2.386 -14.925 1.00 89.62 271 PHE A O 1
ATOM 2230 N N . LEU A 1 272 ? 17.706 3.480 -13.108 1.00 92.31 272 LEU A N 1
ATOM 2231 C CA . LEU A 1 272 ? 17.285 4.679 -13.841 1.00 92.31 272 LEU A CA 1
ATOM 2232 C C . LEU A 1 272 ? 18.455 5.349 -14.567 1.00 92.31 272 LEU A C 1
ATOM 2234 O O . LEU A 1 272 ? 18.298 5.777 -15.710 1.00 92.31 272 LEU A O 1
ATOM 2238 N N . MET A 1 273 ? 19.633 5.417 -13.938 1.00 89.69 273 MET A N 1
ATOM 2239 C CA . MET A 1 273 ? 20.841 5.953 -14.573 1.00 89.69 273 MET A CA 1
ATOM 2240 C C . MET A 1 273 ? 21.279 5.096 -15.767 1.00 89.69 273 MET A C 1
ATOM 2242 O O . MET A 1 273 ? 21.535 5.638 -16.841 1.00 89.69 273 MET A O 1
ATOM 2246 N N . LEU A 1 274 ? 21.318 3.767 -15.613 1.00 87.00 274 LEU A N 1
ATOM 2247 C CA . LEU A 1 274 ? 21.655 2.843 -16.701 1.00 87.00 274 LEU A CA 1
ATOM 2248 C C . LEU A 1 274 ? 20.623 2.888 -17.829 1.00 87.00 274 LEU A C 1
ATOM 2250 O O . LEU A 1 274 ? 20.999 2.918 -18.999 1.00 87.00 274 LEU A O 1
ATOM 2254 N N . TYR A 1 275 ? 19.332 2.944 -17.503 1.00 92.12 275 TYR A N 1
ATOM 2255 C CA . TYR A 1 275 ? 18.281 2.995 -18.510 1.00 92.12 275 TYR A CA 1
ATOM 2256 C C . TYR A 1 275 ? 18.290 4.327 -19.267 1.00 92.12 275 TYR A C 1
ATOM 2258 O O . TYR A 1 275 ? 18.202 4.337 -20.493 1.00 92.12 275 TYR A O 1
ATOM 2266 N N . SER A 1 276 ? 18.525 5.442 -18.569 1.00 92.69 276 SER A N 1
ATOM 2267 C CA . SER A 1 276 ? 18.732 6.755 -19.196 1.00 92.69 276 SER A CA 1
ATOM 2268 C C . SER A 1 276 ? 19.941 6.754 -20.125 1.00 92.69 276 SER A C 1
ATOM 2270 O O . SER A 1 276 ? 19.863 7.280 -21.231 1.00 92.69 276 SER A O 1
ATOM 2272 N N . PHE A 1 277 ? 21.045 6.125 -19.711 1.00 89.06 277 PHE A N 1
ATOM 2273 C CA . PHE A 1 277 ? 22.225 5.958 -20.556 1.00 89.06 277 PHE A CA 1
ATOM 2274 C C . PHE A 1 277 ? 21.900 5.161 -21.829 1.00 89.06 277 PHE A C 1
ATOM 2276 O O . PHE A 1 277 ? 22.234 5.611 -22.921 1.00 89.06 277 PHE A O 1
ATOM 2283 N N . VAL A 1 278 ? 21.189 4.034 -21.712 1.00 87.75 278 VAL A N 1
ATOM 2284 C CA . VAL A 1 278 ? 20.769 3.203 -22.858 1.00 87.75 278 VAL A CA 1
ATOM 2285 C C . VAL A 1 278 ? 19.826 3.956 -23.806 1.00 87.75 278 VAL A C 1
ATOM 2287 O O . VAL A 1 278 ? 19.912 3.777 -25.018 1.00 87.75 278 VAL A O 1
ATOM 2290 N N . VAL A 1 279 ? 18.933 4.801 -23.279 1.00 89.81 279 VAL A N 1
ATOM 2291 C CA . VAL A 1 279 ? 17.966 5.570 -24.082 1.00 89.81 279 VAL A CA 1
ATOM 2292 C C . VAL A 1 279 ? 18.608 6.772 -24.787 1.00 89.81 279 VAL A C 1
ATOM 2294 O O . VAL A 1 279 ? 18.281 7.052 -25.945 1.00 89.81 279 VAL A O 1
ATOM 2297 N N . LEU A 1 280 ? 19.516 7.483 -24.109 1.00 87.50 280 LEU A N 1
ATOM 2298 C CA . LEU A 1 280 ? 20.152 8.702 -24.623 1.00 87.50 280 LEU A CA 1
ATOM 2299 C C . LEU A 1 280 ? 21.331 8.418 -25.562 1.00 87.50 280 LEU A C 1
ATOM 2301 O O . LEU A 1 280 ? 21.530 9.152 -26.532 1.00 87.50 280 LEU A O 1
ATOM 2305 N N . VAL A 1 281 ? 22.120 7.377 -25.288 1.00 85.19 281 VAL A N 1
ATOM 2306 C CA . VAL A 1 281 ? 23.263 6.997 -26.129 1.00 85.19 281 VAL A CA 1
ATOM 2307 C C . VAL A 1 281 ? 22.775 6.235 -27.361 1.00 85.19 281 VAL A C 1
ATOM 2309 O O . VAL A 1 281 ? 21.744 5.566 -27.343 1.00 85.19 281 VAL A O 1
ATOM 2312 N N . ARG A 1 282 ? 23.502 6.368 -28.478 1.00 74.69 282 ARG A N 1
ATOM 2313 C CA . ARG A 1 282 ? 23.159 5.717 -29.748 1.00 74.69 282 ARG A CA 1
ATOM 2314 C C . ARG A 1 282 ? 22.994 4.207 -29.540 1.00 74.69 282 ARG A C 1
ATOM 2316 O O . ARG A 1 282 ? 23.965 3.527 -29.226 1.00 74.69 282 ARG A O 1
ATOM 2323 N N . MET A 1 283 ? 21.774 3.712 -29.748 1.00 72.06 283 MET A N 1
ATOM 2324 C CA . MET A 1 283 ? 21.437 2.293 -29.635 1.00 72.06 283 MET A CA 1
ATOM 2325 C C . MET A 1 283 ? 22.029 1.514 -30.824 1.00 72.06 283 MET A C 1
ATOM 2327 O O . MET A 1 283 ? 21.679 1.830 -31.965 1.00 72.06 283 MET A O 1
ATOM 2331 N N . PRO A 1 284 ? 22.925 0.538 -30.589 1.00 74.00 284 PRO A N 1
ATOM 2332 C CA . PRO A 1 284 ? 23.376 -0.382 -31.627 1.00 74.00 284 PRO A CA 1
ATOM 2333 C C . PRO A 1 284 ? 22.281 -1.403 -31.983 1.00 74.00 284 PRO A C 1
ATOM 2335 O O . PRO A 1 284 ? 21.351 -1.629 -31.203 1.00 74.00 284 PRO A O 1
ATOM 2338 N N . GLU A 1 285 ? 22.405 -2.018 -33.165 1.00 70.81 285 GLU A N 1
ATOM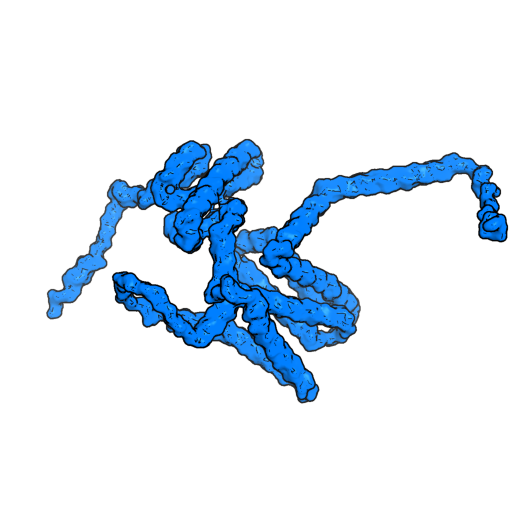 2339 C CA . GLU A 1 285 ? 21.476 -3.049 -33.668 1.00 70.81 285 GLU A CA 1
ATOM 2340 C C . GLU A 1 285 ? 21.375 -4.243 -32.714 1.00 70.81 285 GLU A C 1
ATOM 2342 O O . GLU A 1 285 ? 20.285 -4.745 -32.448 1.00 70.81 285 GLU A O 1
ATOM 2347 N N . PHE A 1 286 ? 22.501 -4.640 -32.120 1.00 74.75 286 PHE A N 1
ATOM 2348 C CA . PHE A 1 286 ? 22.536 -5.664 -31.085 1.00 74.75 286 PHE A CA 1
ATOM 2349 C C . PHE A 1 286 ? 22.477 -5.044 -29.687 1.00 74.75 286 PHE A C 1
ATOM 2351 O O . PHE A 1 286 ? 23.110 -4.012 -29.450 1.00 74.75 286 PHE A O 1
ATOM 2358 N N . PRO A 1 287 ? 21.760 -5.671 -28.739 1.00 79.38 287 PRO A N 1
ATOM 2359 C CA . PRO A 1 287 ? 21.648 -5.166 -27.378 1.00 79.38 287 PRO A CA 1
ATOM 2360 C C . PRO A 1 287 ? 23.023 -5.068 -26.714 1.00 79.38 287 PRO A C 1
ATOM 2362 O O . PRO A 1 287 ? 23.783 -6.040 -26.656 1.00 79.38 287 PRO A O 1
ATOM 2365 N N . SER A 1 288 ? 23.342 -3.877 -26.206 1.00 81.00 288 SER A N 1
ATOM 2366 C CA . SER A 1 288 ? 24.604 -3.649 -25.507 1.00 81.00 288 SER A CA 1
ATOM 2367 C C . SER A 1 288 ? 24.608 -4.363 -24.145 1.00 81.00 288 SER A C 1
ATOM 2369 O O . SER A 1 288 ? 23.546 -4.675 -23.598 1.00 81.00 288 SER A O 1
ATOM 2371 N N . PRO A 1 289 ? 25.778 -4.599 -23.526 1.00 81.81 289 PRO A N 1
ATOM 2372 C CA . PRO A 1 289 ? 25.832 -5.199 -22.192 1.00 81.81 289 PRO A CA 1
ATOM 2373 C C . PRO A 1 289 ? 25.032 -4.415 -21.139 1.00 81.81 289 PRO A C 1
ATOM 2375 O O . PRO A 1 289 ? 24.408 -5.012 -20.267 1.00 81.81 289 PRO A O 1
ATOM 2378 N N . GLN A 1 290 ? 25.001 -3.079 -21.234 1.00 83.00 290 GLN A N 1
ATOM 2379 C CA . GLN A 1 290 ? 24.213 -2.230 -20.331 1.00 83.00 290 GLN A CA 1
ATOM 2380 C C . GLN A 1 290 ? 22.709 -2.433 -20.535 1.00 83.00 290 GLN A C 1
ATOM 2382 O O . GLN A 1 290 ? 21.949 -2.454 -19.570 1.00 83.00 290 GLN A O 1
ATOM 2387 N N . GLU A 1 291 ? 22.279 -2.621 -21.781 1.00 86.06 291 GLU A N 1
ATOM 2388 C CA . GLU A 1 291 ? 20.886 -2.908 -22.094 1.00 86.06 291 GLU A CA 1
ATOM 2389 C C . GLU A 1 291 ? 20.447 -4.272 -21.557 1.00 86.06 291 GLU A C 1
ATOM 2391 O O . GLU A 1 291 ? 19.365 -4.375 -20.985 1.00 86.06 291 GLU A O 1
ATOM 2396 N N . TRP A 1 292 ? 21.297 -5.297 -21.646 1.00 83.75 292 TRP A N 1
ATOM 2397 C CA . TRP A 1 292 ? 21.014 -6.599 -21.036 1.00 83.75 292 TRP A CA 1
ATOM 2398 C C . TRP A 1 292 ? 20.807 -6.511 -19.524 1.00 83.75 292 TRP A C 1
ATOM 2400 O O . TRP A 1 292 ? 19.905 -7.159 -18.995 1.00 83.75 292 TRP A O 1
ATOM 2410 N N . VAL A 1 293 ? 21.587 -5.676 -18.830 1.00 84.19 293 VAL A N 1
ATOM 2411 C CA . VAL A 1 293 ? 21.395 -5.420 -17.394 1.00 84.19 293 VAL A CA 1
ATOM 2412 C C . VAL A 1 293 ? 20.032 -4.774 -17.128 1.00 84.19 293 VAL A C 1
ATOM 2414 O O . VAL A 1 293 ? 19.334 -5.189 -16.205 1.00 84.19 293 VAL A O 1
ATOM 2417 N N . VAL A 1 294 ? 19.617 -3.805 -17.951 1.00 89.00 294 VAL A N 1
ATOM 2418 C CA . VAL A 1 294 ? 18.296 -3.156 -17.852 1.00 89.00 294 VAL A CA 1
ATOM 2419 C C . VAL A 1 294 ? 17.163 -4.156 -18.108 1.00 89.00 294 VAL A C 1
ATOM 2421 O O . VAL A 1 294 ? 16.220 -4.219 -17.322 1.00 89.00 294 VAL A O 1
ATOM 2424 N N . ILE A 1 295 ? 17.266 -4.977 -19.158 1.00 88.06 295 ILE A N 1
ATOM 2425 C CA . ILE A 1 295 ? 16.275 -6.016 -19.485 1.00 88.06 295 ILE A CA 1
ATOM 2426 C C . ILE A 1 295 ? 16.140 -7.002 -18.322 1.00 88.06 295 ILE A C 1
ATOM 2428 O O . ILE A 1 295 ? 15.028 -7.310 -17.893 1.00 88.06 295 ILE A O 1
ATOM 2432 N N . LEU A 1 296 ? 17.264 -7.466 -17.773 1.00 88.00 296 LEU A N 1
ATOM 2433 C CA . LEU A 1 296 ? 17.279 -8.397 -16.651 1.00 88.00 296 LEU A CA 1
ATOM 2434 C C . LEU A 1 296 ? 16.698 -7.769 -15.375 1.00 88.00 296 LEU A C 1
ATOM 2436 O O . LEU A 1 296 ? 15.962 -8.434 -14.642 1.00 88.00 296 LEU A O 1
ATOM 2440 N N . TYR A 1 297 ? 16.958 -6.485 -15.126 1.00 87.88 297 TYR A N 1
ATOM 2441 C CA . TYR A 1 297 ? 16.344 -5.751 -14.019 1.00 87.88 297 TYR A CA 1
ATOM 2442 C C . TYR A 1 297 ? 14.817 -5.659 -14.166 1.00 87.88 297 TYR A C 1
ATOM 2444 O O . TYR A 1 297 ? 14.081 -5.912 -13.212 1.00 87.88 297 TYR A O 1
ATOM 2452 N N . ILE A 1 298 ? 14.312 -5.350 -15.363 1.00 91.94 298 ILE A N 1
ATOM 2453 C CA . ILE A 1 298 ? 12.865 -5.246 -15.608 1.00 91.94 298 ILE A CA 1
ATOM 2454 C C . ILE A 1 298 ? 12.196 -6.622 -15.541 1.00 91.94 298 ILE A C 1
ATOM 2456 O O . ILE A 1 298 ? 11.121 -6.758 -14.959 1.00 91.94 298 ILE A O 1
ATOM 2460 N N . PHE A 1 299 ? 12.850 -7.665 -16.052 1.00 89.94 299 PHE A N 1
ATOM 2461 C CA . PHE A 1 299 ? 12.361 -9.039 -15.960 1.00 89.94 299 PHE A CA 1
ATOM 2462 C C . PHE A 1 299 ? 12.262 -9.525 -14.506 1.00 89.94 299 PHE A C 1
ATOM 2464 O O . PHE A 1 299 ? 11.229 -10.044 -14.086 1.00 89.94 299 PHE A O 1
ATOM 2471 N N . THR A 1 300 ? 13.310 -9.312 -13.710 1.00 87.81 300 THR A N 1
ATOM 2472 C CA . THR A 1 300 ? 13.312 -9.668 -12.280 1.00 87.81 300 THR A CA 1
ATOM 2473 C C . THR A 1 300 ? 12.288 -8.846 -11.491 1.00 87.81 300 THR A C 1
ATOM 2475 O O . THR A 1 300 ? 11.588 -9.399 -10.643 1.00 87.81 300 THR A O 1
ATOM 2478 N N . SER A 1 301 ? 12.102 -7.568 -11.838 1.00 87.56 301 SER A N 1
ATOM 2479 C CA . SER A 1 301 ? 11.028 -6.727 -11.289 1.00 87.56 301 SER A CA 1
ATOM 2480 C C . SER A 1 301 ? 9.633 -7.258 -11.639 1.00 87.56 301 SER A C 1
ATOM 2482 O O . SER A 1 301 ? 8.746 -7.250 -10.788 1.00 87.56 301 SER A O 1
ATOM 2484 N N . ALA A 1 302 ? 9.427 -7.775 -12.855 1.00 90.12 302 ALA A N 1
ATOM 2485 C CA . ALA A 1 302 ? 8.158 -8.382 -13.252 1.00 90.12 302 ALA A CA 1
ATOM 2486 C C . ALA A 1 302 ? 7.837 -9.637 -12.425 1.00 90.12 302 ALA A C 1
ATOM 2488 O O . ALA A 1 302 ? 6.706 -9.793 -11.965 1.00 90.12 302 ALA A O 1
ATOM 2489 N N . ILE A 1 303 ? 8.830 -10.495 -12.170 1.00 89.19 303 ILE A N 1
ATOM 2490 C CA . ILE A 1 303 ? 8.668 -11.667 -11.293 1.00 89.19 303 ILE A CA 1
ATOM 2491 C C . ILE A 1 303 ? 8.298 -11.235 -9.870 1.00 89.19 303 ILE A C 1
ATOM 2493 O O . ILE A 1 303 ? 7.387 -11.806 -9.271 1.00 89.19 303 ILE A O 1
ATOM 2497 N N . GLU A 1 304 ? 8.960 -10.209 -9.336 1.00 88.12 304 GLU A N 1
ATOM 2498 C CA . GLU A 1 304 ? 8.658 -9.682 -8.004 1.00 88.12 304 GLU A CA 1
ATOM 2499 C C . GLU A 1 304 ? 7.219 -9.144 -7.915 1.00 88.12 304 GLU A C 1
ATOM 2501 O O . GLU A 1 304 ? 6.509 -9.450 -6.957 1.00 88.12 304 GLU A O 1
ATOM 2506 N N . LYS A 1 305 ? 6.733 -8.444 -8.950 1.00 88.19 305 LYS A N 1
ATOM 2507 C CA . LYS A 1 305 ? 5.333 -7.992 -9.026 1.00 88.19 305 LYS A CA 1
ATOM 2508 C C . LYS A 1 305 ? 4.331 -9.136 -9.118 1.00 88.19 305 LYS A C 1
ATOM 2510 O O . LYS A 1 305 ? 3.274 -9.085 -8.490 1.00 88.19 305 LYS A O 1
ATOM 2515 N N . ILE A 1 306 ? 4.673 -10.195 -9.845 1.00 86.81 306 ILE A N 1
ATOM 2516 C CA . ILE A 1 306 ? 3.860 -11.412 -9.900 1.00 86.81 306 ILE A CA 1
ATOM 2517 C C . ILE A 1 306 ? 3.795 -12.073 -8.512 1.00 86.81 306 ILE A C 1
ATOM 2519 O O . ILE A 1 306 ? 2.709 -12.437 -8.056 1.00 86.81 306 ILE A O 1
ATOM 2523 N N . ARG A 1 307 ? 4.925 -12.174 -7.798 1.00 87.31 307 ARG A N 1
ATOM 2524 C CA . ARG A 1 307 ? 4.982 -12.695 -6.420 1.00 87.31 307 ARG A CA 1
ATOM 2525 C C . ARG A 1 307 ? 4.122 -11.867 -5.459 1.00 87.31 307 ARG A C 1
ATOM 2527 O O . ARG A 1 307 ? 3.357 -12.442 -4.686 1.00 87.31 307 ARG A O 1
ATOM 2534 N N . GLU A 1 308 ? 4.212 -10.540 -5.533 1.00 86.38 308 GLU A N 1
ATOM 2535 C CA . GLU A 1 308 ? 3.423 -9.593 -4.729 1.00 86.38 308 GLU A CA 1
ATOM 2536 C C . GLU A 1 308 ? 1.907 -9.794 -4.934 1.00 86.38 308 GLU A C 1
ATOM 2538 O O . GLU A 1 308 ? 1.135 -9.895 -3.974 1.00 86.38 308 GLU A O 1
ATOM 2543 N N . MET A 1 309 ? 1.481 -9.955 -6.189 1.00 81.62 309 MET A N 1
ATOM 2544 C CA . MET A 1 309 ? 0.087 -10.224 -6.544 1.00 81.62 309 MET A CA 1
ATOM 2545 C C . MET A 1 309 ? -0.420 -11.555 -5.955 1.00 81.62 309 MET A C 1
ATOM 2547 O O . MET A 1 309 ? -1.552 -11.628 -5.465 1.00 81.62 309 MET A O 1
ATOM 2551 N N . PHE A 1 310 ? 0.403 -12.610 -5.957 1.00 80.75 310 PHE A N 1
ATOM 2552 C CA . PHE A 1 310 ? 0.015 -13.918 -5.414 1.00 80.75 310 PHE A CA 1
ATOM 2553 C C . PHE A 1 310 ? -0.040 -13.957 -3.882 1.00 80.75 310 PHE A C 1
ATOM 2555 O O . PHE A 1 310 ? -0.949 -14.591 -3.333 1.00 80.75 310 PHE A O 1
ATOM 2562 N N . MET A 1 311 ? 0.874 -13.252 -3.206 1.00 77.81 311 MET A N 1
ATOM 2563 C CA . MET A 1 311 ? 0.980 -13.196 -1.739 1.00 77.81 311 MET A CA 1
ATOM 2564 C C . MET A 1 311 ? -0.079 -12.313 -1.056 1.00 77.81 311 MET A C 1
ATOM 2566 O O . MET A 1 311 ? -0.145 -12.268 0.170 1.00 77.81 311 MET A O 1
ATOM 2570 N N . SER A 1 312 ? -0.933 -11.625 -1.817 1.00 72.69 312 SER A N 1
ATOM 2571 C CA . SER A 1 312 ? -2.007 -10.791 -1.259 1.00 72.69 312 SER A CA 1
ATOM 2572 C C . SER A 1 312 ? -2.997 -11.605 -0.397 1.00 72.69 312 SER A C 1
ATOM 2574 O O . SER A 1 312 ? -3.264 -12.771 -0.669 1.00 72.69 312 SER A O 1
ATOM 2576 N N . GLU A 1 313 ? -3.593 -11.005 0.636 1.00 61.94 313 GLU A N 1
ATOM 2577 C CA . GLU A 1 313 ? -4.344 -11.738 1.680 1.00 61.94 313 GLU A CA 1
ATOM 2578 C C . GLU A 1 313 ? -5.695 -12.355 1.238 1.00 61.94 313 GLU A C 1
ATOM 2580 O O . GLU A 1 313 ? -6.306 -13.113 1.990 1.00 61.94 313 GLU A O 1
ATOM 2585 N N . ALA A 1 314 ? -6.211 -12.051 0.041 1.00 61.44 314 ALA A N 1
ATOM 2586 C CA . ALA A 1 314 ? -7.545 -12.511 -0.368 1.00 61.44 314 ALA A CA 1
ATOM 2587 C C . ALA A 1 314 ? -7.558 -13.972 -0.871 1.00 61.44 314 ALA A C 1
ATOM 2589 O O . ALA A 1 314 ? -6.758 -14.365 -1.713 1.00 61.44 314 ALA A O 1
ATOM 2590 N N . GLY A 1 315 ? -8.524 -14.784 -0.429 1.00 63.97 315 GLY A N 1
ATOM 2591 C CA . GLY A 1 315 ? -8.604 -16.200 -0.829 1.00 63.97 315 GLY A CA 1
ATOM 2592 C C . GLY A 1 315 ? -8.852 -16.429 -2.331 1.00 63.97 315 GLY A C 1
ATOM 2593 O O . GLY A 1 315 ? -8.339 -17.385 -2.904 1.00 63.97 315 GLY A O 1
ATOM 2594 N N . LYS A 1 316 ? -9.598 -15.537 -3.004 1.00 74.12 316 LYS A N 1
ATOM 2595 C CA . LYS A 1 316 ? -9.928 -15.651 -4.439 1.00 74.12 316 LYS A CA 1
ATOM 2596 C C . LYS A 1 316 ? -8.983 -14.808 -5.303 1.00 74.12 316 LYS A C 1
ATOM 2598 O O . LYS A 1 316 ? -8.907 -13.594 -5.123 1.00 74.12 316 LYS A O 1
ATOM 2603 N N . ILE A 1 317 ? -8.355 -15.419 -6.312 1.00 73.81 317 ILE A N 1
ATOM 2604 C CA . ILE A 1 317 ? -7.382 -14.766 -7.217 1.00 73.81 317 ILE A CA 1
ATOM 2605 C C . ILE A 1 317 ? -7.982 -13.539 -7.926 1.00 73.81 317 ILE A C 1
ATOM 2607 O O . ILE A 1 317 ? -7.354 -12.488 -7.975 1.00 73.81 317 ILE A O 1
ATOM 2611 N N . SER A 1 318 ? -9.228 -13.616 -8.403 1.00 73.00 318 SER A N 1
ATOM 2612 C CA . SER A 1 318 ? -9.891 -12.474 -9.059 1.00 73.00 318 SER A CA 1
ATOM 2613 C C . SER A 1 318 ? -10.041 -11.261 -8.128 1.00 73.00 318 SER A C 1
ATOM 2615 O O . SER A 1 318 ? -9.855 -10.117 -8.544 1.00 73.00 318 SER A O 1
ATOM 2617 N N . GLN A 1 319 ? -10.308 -11.501 -6.841 1.00 75.62 319 GLN A N 1
ATOM 2618 C CA . GLN A 1 319 ? -10.403 -10.432 -5.852 1.00 75.62 319 GLN A CA 1
ATOM 2619 C C . GLN A 1 319 ? -9.025 -9.853 -5.521 1.00 75.62 319 GLN A C 1
ATOM 2621 O O . GLN A 1 319 ? -8.911 -8.638 -5.390 1.00 75.62 319 GLN A O 1
ATOM 2626 N N . LYS A 1 320 ? -7.981 -10.693 -5.455 1.00 78.56 320 LYS A N 1
ATOM 2627 C CA . LYS A 1 320 ? -6.583 -10.252 -5.295 1.00 78.56 320 LYS A CA 1
ATOM 2628 C C . LYS A 1 320 ? -6.186 -9.286 -6.405 1.00 78.56 320 LYS A C 1
ATOM 2630 O O . LYS A 1 320 ? -5.769 -8.171 -6.122 1.00 78.56 320 LYS A O 1
ATOM 2635 N N . VAL A 1 321 ? -6.414 -9.689 -7.656 1.00 79.94 321 VAL A N 1
ATOM 2636 C CA . VAL A 1 321 ? -6.105 -8.888 -8.847 1.00 79.94 321 VAL A CA 1
ATOM 2637 C C . VAL A 1 321 ? -6.857 -7.556 -8.819 1.00 79.94 321 VAL A C 1
ATOM 2639 O O . VAL A 1 321 ? -6.258 -6.503 -9.015 1.00 79.94 321 VAL A O 1
ATOM 2642 N N . LYS A 1 322 ? -8.157 -7.577 -8.501 1.00 82.06 322 LYS A N 1
ATOM 2643 C CA . LYS A 1 322 ? -8.966 -6.354 -8.413 1.00 82.06 322 LYS A CA 1
ATOM 2644 C C . LYS A 1 322 ? -8.471 -5.391 -7.331 1.00 82.06 322 LYS A C 1
ATOM 2646 O O . LYS A 1 322 ? -8.475 -4.185 -7.552 1.00 82.06 322 LYS A O 1
ATOM 2651 N N . VAL A 1 323 ? -8.086 -5.909 -6.164 1.00 79.81 323 VAL A N 1
ATOM 2652 C CA . VAL A 1 323 ? -7.542 -5.086 -5.074 1.00 79.81 323 VAL A CA 1
ATOM 2653 C C . VAL A 1 323 ? -6.182 -4.518 -5.469 1.00 79.81 323 VAL A C 1
ATOM 2655 O O . VAL A 1 323 ? -5.961 -3.329 -5.282 1.00 79.81 323 VAL A O 1
ATOM 2658 N N . TRP A 1 324 ? -5.316 -5.323 -6.084 1.00 82.62 324 TRP A N 1
ATOM 2659 C CA . TRP A 1 324 ? -3.979 -4.899 -6.499 1.00 82.62 324 TRP A CA 1
ATOM 2660 C C . TRP A 1 324 ? -4.012 -3.779 -7.551 1.00 82.62 324 TRP A C 1
ATOM 2662 O O . TRP A 1 324 ? -3.315 -2.776 -7.407 1.00 82.62 324 TRP A O 1
ATOM 2672 N N . PHE A 1 325 ? -4.892 -3.886 -8.555 1.00 83.12 325 PHE A N 1
ATOM 2673 C CA . PHE A 1 325 ? -5.102 -2.835 -9.562 1.00 83.12 325 PHE A CA 1
ATOM 2674 C C . PHE A 1 325 ? -5.836 -1.592 -9.037 1.00 83.12 325 PHE A C 1
ATOM 2676 O O . PHE A 1 325 ? -5.949 -0.605 -9.762 1.00 83.12 325 PHE A O 1
ATOM 2683 N N . SER A 1 326 ? -6.342 -1.612 -7.798 1.00 78.69 326 SER A N 1
ATOM 2684 C CA . SER A 1 326 ? -6.944 -0.422 -7.188 1.00 78.69 326 SER A CA 1
ATOM 2685 C C . SER A 1 326 ? -5.905 0.653 -6.863 1.00 78.69 326 SER A C 1
ATOM 2687 O O . SER A 1 326 ? -6.285 1.815 -6.702 1.00 78.69 326 SER A O 1
ATOM 2689 N N . ASP A 1 327 ? -4.630 0.282 -6.745 1.00 82.69 327 ASP A N 1
ATOM 2690 C CA . ASP A 1 327 ? -3.545 1.215 -6.466 1.00 82.69 327 ASP A CA 1
ATOM 2691 C C . ASP A 1 327 ? -2.947 1.761 -7.768 1.00 82.69 327 ASP A C 1
ATOM 2693 O O . ASP A 1 327 ? -2.495 1.016 -8.640 1.00 82.69 327 ASP A O 1
ATOM 2697 N N . TYR A 1 328 ? -2.904 3.093 -7.885 1.00 83.12 328 TYR A N 1
ATOM 2698 C CA . TYR A 1 328 ? -2.436 3.788 -9.091 1.00 83.12 328 TYR A CA 1
ATOM 2699 C C . TYR A 1 328 ? -0.999 3.417 -9.484 1.00 83.12 328 TYR A C 1
ATOM 2701 O O . TYR A 1 328 ? -0.712 3.240 -10.668 1.00 83.12 328 TYR A O 1
ATOM 2709 N N . PHE A 1 329 ? -0.099 3.270 -8.506 1.00 87.38 329 PHE A N 1
ATOM 2710 C CA . PHE A 1 329 ? 1.295 2.903 -8.765 1.00 87.38 329 PHE A CA 1
ATOM 2711 C C . PHE A 1 329 ? 1.434 1.466 -9.281 1.00 87.38 329 PHE A C 1
ATOM 2713 O O . PHE A 1 329 ? 2.197 1.232 -10.210 1.00 87.38 329 PHE A O 1
ATOM 2720 N N . ASN A 1 330 ? 0.638 0.526 -8.765 1.00 89.06 330 ASN A N 1
ATOM 2721 C CA . ASN A 1 330 ? 0.633 -0.862 -9.235 1.00 89.06 330 ASN A CA 1
ATOM 2722 C C . ASN A 1 330 ? 0.128 -0.971 -10.679 1.00 89.06 330 ASN A C 1
ATOM 2724 O O . ASN A 1 330 ? 0.731 -1.659 -11.503 1.00 89.06 330 ASN A O 1
ATOM 2728 N N . LEU A 1 331 ? -0.932 -0.230 -11.021 1.00 89.19 331 LEU A N 1
ATOM 2729 C CA . LEU A 1 331 ? -1.396 -0.131 -12.405 1.00 89.19 331 LEU A CA 1
ATOM 2730 C C . LEU A 1 331 ? -0.313 0.461 -13.325 1.00 89.19 331 LEU A C 1
ATOM 2732 O O . LEU A 1 331 ? -0.086 -0.064 -14.415 1.00 89.19 331 LEU A O 1
ATOM 2736 N N . SER A 1 332 ? 0.374 1.520 -12.884 1.00 89.94 332 SER A N 1
ATOM 2737 C CA . SER A 1 332 ? 1.484 2.126 -13.630 1.00 89.94 332 SER A CA 1
ATOM 2738 C C . SER A 1 332 ? 2.638 1.143 -13.847 1.00 89.94 332 SER A C 1
ATOM 2740 O O . SER A 1 332 ? 3.149 1.058 -14.960 1.00 89.94 332 SER A O 1
ATOM 2742 N N . ASP A 1 333 ? 3.023 0.372 -12.828 1.00 91.81 333 ASP A N 1
ATOM 2743 C CA . ASP A 1 333 ? 4.079 -0.644 -12.928 1.00 91.81 333 ASP A CA 1
ATOM 2744 C C . ASP A 1 333 ? 3.709 -1.748 -13.926 1.00 91.81 333 ASP A C 1
ATOM 2746 O O . ASP A 1 333 ? 4.529 -2.146 -14.754 1.00 91.81 333 ASP A O 1
ATOM 2750 N N . PHE A 1 334 ? 2.459 -2.220 -13.895 1.00 91.81 334 PHE A N 1
ATOM 2751 C CA . PHE A 1 334 ? 1.971 -3.208 -14.856 1.00 91.81 334 PHE A CA 1
ATOM 2752 C C . PHE A 1 334 ? 2.047 -2.680 -16.294 1.00 91.81 334 PHE A C 1
ATOM 2754 O O . PHE A 1 334 ? 2.558 -3.366 -17.182 1.00 91.81 334 PHE A O 1
ATOM 2761 N N . LEU A 1 335 ? 1.602 -1.440 -16.524 1.00 92.19 335 LEU A N 1
ATOM 2762 C CA . LEU A 1 335 ? 1.702 -0.791 -17.833 1.00 92.19 335 LEU A CA 1
ATOM 2763 C C . LEU A 1 335 ? 3.161 -0.590 -18.265 1.00 92.19 335 LEU A C 1
ATOM 2765 O O . LEU A 1 335 ? 3.480 -0.823 -19.432 1.00 92.19 335 LEU A O 1
ATOM 2769 N N . ALA A 1 336 ? 4.054 -0.217 -17.345 1.00 94.12 336 ALA A N 1
ATOM 2770 C CA . ALA A 1 336 ? 5.482 -0.065 -17.612 1.00 94.12 336 ALA A CA 1
ATOM 2771 C C . ALA A 1 336 ? 6.110 -1.382 -18.089 1.00 94.12 336 ALA A C 1
ATOM 2773 O O . ALA A 1 336 ? 6.811 -1.406 -19.099 1.00 94.12 336 ALA A O 1
ATOM 2774 N N . ILE A 1 337 ? 5.812 -2.489 -17.406 1.00 94.44 337 ILE A N 1
ATOM 2775 C CA . ILE A 1 337 ? 6.338 -3.817 -17.740 1.00 94.44 337 ILE A CA 1
ATOM 2776 C C . ILE A 1 337 ? 5.798 -4.292 -19.095 1.00 94.44 337 ILE A C 1
ATOM 2778 O O . ILE A 1 337 ? 6.571 -4.715 -19.955 1.00 94.44 337 ILE A O 1
ATOM 2782 N N . VAL A 1 338 ? 4.483 -4.195 -19.320 1.00 94.00 338 VAL A N 1
ATOM 2783 C CA . VAL A 1 338 ? 3.856 -4.637 -20.577 1.00 94.00 338 VAL A CA 1
ATOM 2784 C C . VAL A 1 338 ? 4.386 -3.834 -21.764 1.00 94.00 338 VAL A C 1
ATOM 2786 O O . VAL A 1 338 ? 4.809 -4.415 -22.762 1.00 94.00 338 VAL A O 1
ATOM 2789 N N . THR A 1 339 ? 4.419 -2.503 -21.655 1.00 94.12 339 THR A N 1
ATOM 2790 C CA . THR A 1 339 ? 4.923 -1.646 -22.740 1.00 94.12 339 THR A CA 1
ATOM 2791 C C . THR A 1 339 ? 6.419 -1.841 -22.990 1.00 94.12 339 THR A C 1
ATOM 2793 O O . THR A 1 339 ? 6.844 -1.759 -24.142 1.00 94.12 339 THR A O 1
ATOM 2796 N N . PHE A 1 340 ? 7.209 -2.185 -21.965 1.00 94.31 340 PHE A N 1
ATOM 2797 C CA . PHE A 1 340 ? 8.621 -2.533 -22.132 1.00 94.31 340 PHE A CA 1
ATOM 2798 C C . PHE A 1 340 ? 8.805 -3.806 -22.964 1.00 94.31 340 PHE A C 1
ATOM 2800 O O . PHE A 1 340 ? 9.559 -3.791 -23.934 1.00 94.31 340 PHE A O 1
ATOM 2807 N N . PHE A 1 341 ? 8.090 -4.892 -22.646 1.00 93.38 341 PHE A N 1
ATOM 2808 C CA . PHE A 1 341 ? 8.193 -6.138 -23.415 1.00 93.38 341 PHE A CA 1
ATOM 2809 C C . PHE A 1 341 ? 7.687 -5.989 -24.853 1.00 93.38 341 PHE A C 1
ATOM 2811 O O . PHE A 1 341 ? 8.277 -6.567 -25.764 1.00 93.38 341 PHE A O 1
ATOM 2818 N N . VAL A 1 342 ? 6.650 -5.174 -25.077 1.00 92.94 342 VAL A N 1
ATOM 2819 C CA . VAL A 1 342 ? 6.212 -4.807 -26.433 1.00 92.94 342 VAL A CA 1
ATOM 2820 C C . VAL A 1 342 ? 7.326 -4.064 -27.173 1.00 92.94 342 VAL A C 1
ATOM 2822 O O . VAL A 1 342 ? 7.657 -4.428 -28.299 1.00 92.94 342 VAL A O 1
ATOM 2825 N N . GLY A 1 343 ? 7.956 -3.072 -26.537 1.00 90.56 343 GLY A N 1
ATOM 2826 C CA . GLY A 1 343 ? 9.098 -2.360 -27.112 1.00 90.56 343 GLY A CA 1
ATOM 2827 C C . GLY A 1 343 ? 10.276 -3.284 -27.421 1.00 90.56 343 GLY A C 1
ATOM 2828 O O . GLY A 1 343 ? 10.902 -3.151 -28.470 1.00 90.56 343 GLY A O 1
ATOM 2829 N N . PHE A 1 344 ? 10.561 -4.244 -26.537 1.00 89.31 344 PHE A N 1
ATOM 2830 C CA . PHE A 1 344 ? 11.662 -5.194 -26.699 1.00 89.31 344 PHE A CA 1
ATOM 2831 C C . PHE A 1 344 ? 11.389 -6.166 -27.850 1.00 89.31 344 PHE A C 1
ATOM 2833 O O . PHE A 1 344 ? 12.271 -6.418 -28.667 1.00 89.31 344 PHE A O 1
ATOM 2840 N N . GLY A 1 345 ? 10.148 -6.648 -27.975 1.00 88.62 345 GLY A N 1
ATOM 2841 C CA . GLY A 1 345 ? 9.718 -7.465 -29.109 1.00 88.62 345 GLY A CA 1
ATOM 2842 C C . GLY A 1 345 ? 9.837 -6.723 -30.442 1.00 88.62 345 GLY A C 1
ATOM 2843 O O . GLY A 1 345 ? 10.384 -7.269 -31.397 1.00 88.62 345 GLY A O 1
ATOM 2844 N N . LEU A 1 346 ? 9.407 -5.455 -30.495 1.00 88.38 346 LEU A N 1
ATOM 2845 C CA . LEU A 1 346 ? 9.559 -4.606 -31.684 1.00 88.38 346 LEU A CA 1
ATOM 2846 C C . LEU A 1 346 ? 11.028 -4.346 -32.029 1.00 88.38 346 LEU A C 1
ATOM 2848 O O . LEU A 1 346 ? 11.376 -4.286 -33.201 1.00 88.38 346 LEU A O 1
ATOM 2852 N N . ARG A 1 347 ? 11.902 -4.246 -31.024 1.00 83.12 347 ARG A N 1
ATOM 2853 C CA . ARG A 1 347 ? 13.342 -4.075 -31.233 1.00 83.12 347 ARG A CA 1
ATOM 2854 C C . ARG A 1 347 ? 13.996 -5.288 -31.902 1.00 83.12 347 ARG A C 1
ATOM 2856 O O . ARG A 1 347 ? 14.930 -5.113 -32.674 1.00 83.12 347 ARG A O 1
ATOM 2863 N N . ILE A 1 348 ? 13.516 -6.499 -31.619 1.00 82.75 348 ILE A N 1
ATOM 2864 C CA . ILE A 1 348 ? 14.025 -7.742 -32.227 1.00 82.75 348 ILE A CA 1
ATOM 2865 C C . ILE A 1 348 ? 13.445 -7.960 -33.639 1.00 82.75 348 ILE A C 1
ATOM 2867 O O . ILE A 1 348 ? 14.031 -8.679 -34.443 1.00 82.75 348 ILE A O 1
ATOM 2871 N N . GLY A 1 349 ? 12.309 -7.334 -33.962 1.00 76.44 349 GLY A N 1
ATOM 2872 C CA . GLY A 1 349 ? 11.488 -7.636 -35.140 1.00 76.44 349 GLY A CA 1
ATOM 2873 C C . GLY A 1 349 ? 12.008 -7.194 -36.519 1.00 76.44 349 GLY A C 1
ATOM 2874 O O . GLY A 1 349 ? 11.250 -7.311 -37.478 1.00 76.44 349 GLY A O 1
ATOM 2875 N N . GLY A 1 350 ? 13.251 -6.714 -36.651 1.00 74.00 350 GLY A N 1
ATOM 2876 C CA . GLY A 1 350 ? 13.871 -6.322 -37.932 1.00 74.00 350 GLY A CA 1
ATOM 2877 C C . GLY A 1 350 ? 14.040 -4.806 -38.142 1.00 74.00 350 GLY A C 1
ATOM 2878 O O . GLY A 1 350 ? 13.671 -4.001 -37.288 1.00 74.00 350 GLY A O 1
ATOM 2879 N N . GLU A 1 351 ? 14.622 -4.407 -39.281 1.00 71.31 351 GLU A N 1
ATOM 2880 C CA . GLU A 1 351 ? 15.036 -3.016 -39.561 1.00 71.31 351 GLU A CA 1
ATOM 2881 C C . GLU A 1 351 ? 13.861 -2.021 -39.633 1.00 71.31 351 GLU A C 1
ATOM 2883 O O . GLU A 1 351 ? 13.941 -0.935 -39.054 1.00 71.31 351 GLU A O 1
ATOM 2888 N N . ASP A 1 352 ? 12.736 -2.409 -40.246 1.00 77.12 352 ASP A N 1
ATOM 2889 C CA . ASP A 1 352 ? 11.567 -1.529 -40.429 1.00 77.12 352 ASP A CA 1
ATOM 2890 C C . ASP A 1 352 ? 10.850 -1.184 -39.107 1.00 77.12 352 ASP A C 1
ATOM 2892 O O . ASP A 1 352 ? 10.180 -0.155 -38.992 1.00 77.12 352 ASP A O 1
ATOM 2896 N N . VAL A 1 353 ? 11.010 -2.023 -38.076 1.00 84.00 353 VAL A N 1
ATOM 2897 C CA . VAL A 1 353 ? 10.370 -1.870 -36.755 1.00 84.00 353 VAL A CA 1
ATOM 2898 C C . VAL A 1 353 ? 11.332 -1.398 -35.656 1.00 84.00 353 VAL A C 1
ATOM 2900 O O . VAL A 1 353 ? 10.918 -1.162 -34.516 1.00 84.00 353 VAL A O 1
ATOM 2903 N N . LEU A 1 354 ? 12.598 -1.142 -35.996 1.00 80.25 354 LEU A N 1
ATOM 2904 C CA . LEU A 1 354 ? 13.601 -0.647 -35.052 1.00 80.25 354 LEU A CA 1
ATOM 2905 C C . LEU A 1 354 ? 13.268 0.766 -34.539 1.00 80.25 354 LEU A C 1
ATOM 2907 O O . LEU A 1 354 ? 13.387 1.054 -33.345 1.00 80.25 354 LEU A O 1
ATOM 2911 N N . VAL A 1 355 ? 12.812 1.650 -35.433 1.00 84.38 355 VAL A N 1
ATOM 2912 C CA . VAL A 1 355 ? 12.415 3.028 -35.094 1.00 84.38 355 VAL A CA 1
ATOM 2913 C C . VAL A 1 355 ? 11.232 3.056 -34.115 1.00 84.38 355 VAL A C 1
ATOM 2915 O O . VAL A 1 355 ? 11.357 3.714 -33.076 1.00 84.38 355 VAL A O 1
ATOM 2918 N N . PRO A 1 356 ? 10.107 2.348 -34.357 1.00 87.75 356 PRO A N 1
ATOM 2919 C CA . PRO A 1 356 ? 9.023 2.297 -33.380 1.00 87.75 356 PRO A CA 1
ATOM 2920 C C . PRO A 1 356 ? 9.440 1.612 -32.071 1.00 87.75 356 PRO A C 1
ATOM 2922 O O . PRO A 1 356 ? 9.071 2.111 -31.009 1.00 87.75 356 PRO A O 1
ATOM 2925 N N . GLY A 1 357 ? 10.265 0.557 -32.104 1.00 86.44 357 GLY A N 1
ATOM 2926 C CA . GLY A 1 357 ? 10.802 -0.073 -30.889 1.00 86.44 357 GLY A CA 1
ATOM 2927 C C . GLY A 1 357 ? 11.601 0.902 -30.013 1.00 86.44 357 GLY A C 1
ATOM 2928 O O . GLY A 1 357 ? 11.368 1.000 -28.805 1.00 86.44 357 GLY A O 1
ATOM 2929 N N . ARG A 1 358 ? 12.472 1.713 -30.629 1.00 86.25 358 ARG A N 1
ATOM 2930 C CA . ARG A 1 358 ? 13.222 2.769 -29.933 1.00 86.25 358 ARG A CA 1
ATOM 2931 C C . ARG A 1 358 ? 12.304 3.831 -29.334 1.00 86.25 358 ARG A C 1
ATOM 2933 O O . ARG A 1 358 ? 12.501 4.224 -28.186 1.00 86.25 358 ARG A O 1
ATOM 2940 N N . THR A 1 359 ? 11.297 4.285 -30.076 1.00 89.06 359 THR A N 1
ATOM 2941 C CA . THR A 1 359 ? 10.323 5.265 -29.571 1.00 89.06 359 THR A CA 1
ATOM 2942 C C . THR A 1 359 ? 9.574 4.731 -28.352 1.00 89.06 359 THR A C 1
ATOM 2944 O O . THR A 1 359 ? 9.415 5.455 -27.370 1.00 89.06 359 THR A O 1
ATOM 2947 N N . VAL A 1 360 ? 9.176 3.453 -28.366 1.00 91.94 360 VAL A N 1
ATOM 2948 C CA . VAL A 1 360 ? 8.536 2.809 -27.210 1.00 91.94 360 VAL A CA 1
ATOM 2949 C C . VAL A 1 360 ? 9.474 2.796 -26.000 1.00 91.94 360 VAL A C 1
ATOM 2951 O O . VAL A 1 360 ? 9.030 3.145 -24.913 1.00 91.94 360 VAL A O 1
ATOM 2954 N N . TYR A 1 361 ? 10.768 2.501 -26.169 1.00 89.75 361 TYR A N 1
ATOM 2955 C CA . TYR A 1 361 ? 11.758 2.597 -25.083 1.00 89.75 361 TYR A CA 1
ATOM 2956 C C . TYR A 1 361 ? 11.884 4.022 -24.520 1.00 89.75 361 TYR A C 1
ATOM 2958 O O . TYR A 1 361 ? 11.892 4.211 -23.304 1.00 89.75 361 TYR A O 1
ATOM 2966 N N . CYS A 1 362 ? 11.942 5.032 -25.393 1.00 89.88 362 CYS A N 1
ATOM 2967 C CA . CYS A 1 362 ? 12.036 6.436 -24.985 1.00 89.88 362 CYS A CA 1
ATOM 2968 C C . CYS A 1 362 ? 10.804 6.913 -24.207 1.00 89.88 362 CYS A C 1
ATOM 2970 O O . CYS A 1 362 ? 10.932 7.744 -23.315 1.00 89.88 362 CYS A O 1
ATOM 2972 N N . LEU A 1 363 ? 9.612 6.412 -24.538 1.00 92.25 363 LEU A N 1
ATOM 2973 C CA . LEU A 1 363 ? 8.390 6.731 -23.797 1.00 92.25 363 LEU A CA 1
ATOM 2974 C C . LEU A 1 363 ? 8.264 5.889 -22.523 1.00 92.25 363 LEU A C 1
ATOM 2976 O O . LEU A 1 363 ? 7.768 6.376 -21.509 1.00 92.25 363 LEU A O 1
ATOM 2980 N N . ASN A 1 364 ? 8.747 4.645 -22.542 1.00 94.75 364 ASN A N 1
ATOM 2981 C CA . ASN A 1 364 ? 8.643 3.724 -21.415 1.00 94.75 364 ASN A CA 1
ATOM 2982 C C . ASN A 1 364 ? 9.400 4.225 -20.176 1.00 94.75 364 ASN A C 1
ATOM 2984 O O . ASN A 1 364 ? 8.893 4.084 -19.063 1.00 94.75 364 ASN A O 1
ATOM 2988 N N . ILE A 1 365 ? 10.549 4.893 -20.351 1.00 93.81 365 ILE A N 1
ATOM 2989 C CA . ILE A 1 365 ? 11.321 5.477 -19.240 1.00 93.81 365 ILE A CA 1
ATOM 2990 C C . ILE A 1 365 ? 10.494 6.429 -18.361 1.00 93.81 365 ILE A C 1
ATOM 2992 O O . ILE A 1 365 ? 10.735 6.518 -17.158 1.00 93.81 365 ILE A O 1
ATOM 2996 N N . ILE A 1 366 ? 9.474 7.086 -18.925 1.00 93.62 366 ILE A N 1
ATOM 2997 C CA . ILE A 1 366 ? 8.586 7.995 -18.191 1.00 93.62 366 ILE A CA 1
ATOM 2998 C C . ILE A 1 366 ? 7.856 7.246 -17.070 1.00 93.62 366 ILE A C 1
ATOM 3000 O O . ILE A 1 366 ? 7.781 7.757 -15.954 1.00 93.62 366 ILE A O 1
ATOM 3004 N N . PHE A 1 367 ? 7.374 6.022 -17.318 1.00 93.69 367 PHE A N 1
ATOM 3005 C CA . PHE A 1 367 ? 6.687 5.232 -16.290 1.00 93.69 367 PHE A CA 1
ATOM 3006 C C . PHE A 1 367 ? 7.613 4.882 -15.120 1.00 93.69 367 PHE A C 1
ATOM 3008 O O . PHE A 1 367 ? 7.213 4.977 -13.960 1.00 93.69 367 PHE A O 1
ATOM 3015 N N . TRP A 1 368 ? 8.876 4.564 -15.405 1.00 94.06 368 TRP A N 1
ATOM 3016 C CA . TRP A 1 368 ? 9.879 4.311 -14.371 1.00 94.06 368 TRP A CA 1
ATOM 3017 C C . TRP A 1 368 ? 10.231 5.591 -13.591 1.00 94.06 368 TRP A C 1
ATOM 3019 O O . TRP A 1 368 ? 10.397 5.565 -12.370 1.00 94.06 368 TRP A O 1
ATOM 3029 N N . TYR A 1 369 ? 10.257 6.759 -14.230 1.00 93.00 369 TYR A N 1
ATOM 3030 C CA . TYR A 1 369 ? 10.389 8.015 -13.486 1.00 93.00 369 TYR A CA 1
ATOM 3031 C C . TYR A 1 369 ? 9.171 8.318 -12.606 1.00 93.00 369 TYR A C 1
ATOM 3033 O O . TYR A 1 369 ? 9.343 8.756 -11.470 1.00 93.00 369 TYR A O 1
ATOM 3041 N N . VAL A 1 370 ? 7.949 8.036 -13.067 1.00 91.31 370 VAL A N 1
ATOM 3042 C CA . VAL A 1 370 ? 6.737 8.176 -12.240 1.00 91.31 370 VAL A CA 1
ATOM 3043 C C . VAL A 1 370 ? 6.805 7.260 -11.015 1.00 91.31 370 VAL A C 1
ATOM 3045 O O . VAL A 1 370 ? 6.479 7.694 -9.911 1.00 91.31 370 VAL A O 1
ATOM 3048 N N . ARG A 1 371 ? 7.309 6.030 -11.162 1.00 91.19 371 ARG A N 1
ATOM 3049 C CA . ARG A 1 371 ? 7.507 5.091 -10.045 1.00 91.19 371 ARG A CA 1
ATOM 3050 C C . ARG A 1 371 ? 8.515 5.586 -8.996 1.00 91.19 371 ARG A C 1
ATOM 3052 O O . ARG A 1 371 ? 8.381 5.239 -7.825 1.00 91.19 371 ARG A O 1
ATOM 3059 N N . LEU A 1 372 ? 9.457 6.470 -9.347 1.00 90.94 372 LEU A N 1
ATOM 3060 C CA . LEU A 1 372 ? 10.339 7.115 -8.360 1.00 90.94 372 LEU A CA 1
ATOM 3061 C C . LEU A 1 372 ? 9.550 7.941 -7.327 1.00 90.94 372 LEU A C 1
ATOM 3063 O O . LEU A 1 372 ? 9.966 8.039 -6.172 1.00 90.94 372 LEU A O 1
ATOM 3067 N N . LEU A 1 373 ? 8.399 8.506 -7.716 1.00 89.12 373 LEU A N 1
ATOM 3068 C CA . LEU A 1 373 ? 7.545 9.285 -6.814 1.00 89.12 373 LEU A CA 1
ATOM 3069 C C . LEU A 1 373 ? 6.988 8.437 -5.666 1.00 89.12 373 LEU A C 1
ATOM 3071 O O . LEU A 1 373 ? 6.825 8.959 -4.568 1.00 89.12 373 LEU A O 1
ATOM 3075 N N . ASP A 1 374 ? 6.749 7.144 -5.890 1.00 89.94 374 ASP A N 1
ATOM 3076 C CA . ASP A 1 374 ? 6.277 6.216 -4.855 1.00 89.94 374 ASP A CA 1
ATOM 3077 C C . ASP A 1 374 ? 7.351 5.975 -3.780 1.00 89.94 374 ASP A C 1
ATOM 3079 O O . ASP A 1 374 ? 7.083 5.999 -2.581 1.00 89.94 374 ASP A O 1
ATOM 3083 N N . ILE A 1 375 ? 8.617 5.866 -4.196 1.00 89.56 375 ILE A N 1
ATOM 3084 C CA . ILE A 1 375 ? 9.755 5.759 -3.270 1.00 89.56 375 ILE A CA 1
ATOM 3085 C C . ILE A 1 375 ? 9.917 7.059 -2.472 1.00 89.56 375 ILE A C 1
ATOM 3087 O O . ILE A 1 375 ? 10.134 7.033 -1.259 1.00 89.56 375 ILE A O 1
ATOM 3091 N N . LEU A 1 376 ? 9.773 8.211 -3.136 1.00 88.06 376 LEU A N 1
ATOM 3092 C CA . LEU A 1 376 ? 9.804 9.517 -2.476 1.00 88.06 376 LEU A CA 1
ATOM 3093 C C . LEU A 1 376 ? 8.621 9.717 -1.522 1.00 88.06 376 LEU A C 1
ATOM 3095 O O . LEU A 1 376 ? 8.752 10.467 -0.552 1.00 88.06 376 LEU A O 1
ATOM 3099 N N . ALA A 1 377 ? 7.498 9.028 -1.749 1.00 88.25 377 ALA A N 1
ATOM 3100 C CA . ALA A 1 377 ? 6.306 9.166 -0.926 1.00 88.25 377 ALA A CA 1
ATOM 3101 C C . ALA A 1 377 ? 6.491 8.650 0.513 1.00 88.25 377 ALA A C 1
ATOM 3103 O O . ALA A 1 377 ? 5.771 9.072 1.417 1.00 88.25 377 ALA A O 1
ATOM 3104 N N . VAL A 1 378 ? 7.489 7.791 0.748 1.00 87.75 378 VAL A N 1
ATOM 3105 C CA . VAL A 1 378 ? 7.842 7.272 2.081 1.00 87.75 378 VAL A CA 1
ATOM 3106 C C . VAL A 1 378 ? 8.472 8.352 2.972 1.00 87.75 378 VAL A C 1
ATOM 3108 O O . VAL A 1 378 ? 8.420 8.264 4.199 1.00 87.75 378 VAL A O 1
ATOM 3111 N N . ASN A 1 379 ? 9.064 9.396 2.385 1.00 85.69 379 ASN A N 1
ATOM 3112 C CA . ASN A 1 379 ? 9.645 10.484 3.162 1.00 85.69 379 ASN A CA 1
ATOM 3113 C C . ASN A 1 379 ? 8.541 11.305 3.853 1.00 85.69 379 ASN A C 1
ATOM 3115 O O . ASN A 1 379 ? 7.624 11.789 3.195 1.00 85.69 379 ASN A O 1
ATOM 3119 N N . GLN A 1 380 ? 8.678 11.549 5.161 1.00 83.62 380 GLN A N 1
ATOM 3120 C CA . GLN A 1 380 ? 7.697 12.290 5.968 1.00 83.62 380 GLN A CA 1
ATOM 3121 C C . GLN A 1 380 ? 7.366 13.679 5.402 1.00 83.62 380 GLN A C 1
ATOM 3123 O O . GLN A 1 380 ? 6.230 14.133 5.511 1.00 83.62 380 GLN A O 1
ATOM 3128 N N . GLN A 1 381 ? 8.344 14.350 4.785 1.00 84.31 381 GLN A N 1
ATOM 3129 C CA . GLN A 1 381 ? 8.147 15.679 4.203 1.00 84.31 381 GLN A CA 1
ATOM 3130 C C . GLN A 1 381 ? 7.627 15.622 2.763 1.00 84.31 381 GLN A C 1
ATOM 3132 O O . GLN A 1 381 ? 6.750 16.401 2.410 1.00 84.31 381 GLN A O 1
ATOM 3137 N N . ALA A 1 382 ? 8.151 14.718 1.928 1.00 84.44 382 ALA A N 1
ATOM 3138 C CA . ALA A 1 382 ? 7.796 14.654 0.506 1.00 84.44 382 ALA A CA 1
ATOM 3139 C C . ALA A 1 382 ? 6.488 13.883 0.238 1.00 84.44 382 ALA A C 1
ATOM 3141 O O . ALA A 1 382 ? 5.755 14.219 -0.692 1.00 84.44 382 ALA A O 1
ATOM 3142 N N . GLY A 1 383 ? 6.159 12.895 1.073 1.00 87.56 383 GLY A N 1
ATOM 3143 C CA . GLY A 1 383 ? 4.967 12.054 0.961 1.00 87.56 383 GLY A CA 1
ATOM 3144 C C . GLY A 1 383 ? 3.651 12.811 0.861 1.00 87.56 383 GLY A C 1
ATOM 3145 O O . GLY A 1 383 ? 2.901 12.580 -0.093 1.00 87.56 383 GLY A O 1
ATOM 3146 N N . PRO A 1 384 ? 3.368 13.761 1.770 1.00 89.19 384 PRO A N 1
ATOM 3147 C CA . PRO A 1 384 ? 2.159 14.570 1.688 1.00 89.19 384 PRO A CA 1
ATOM 3148 C C . PRO A 1 384 ? 2.016 15.307 0.351 1.00 89.19 384 PRO A C 1
ATOM 3150 O O . PRO A 1 384 ? 0.910 15.357 -0.187 1.00 89.19 384 PRO A O 1
ATOM 3153 N N . TYR A 1 385 ? 3.112 15.812 -0.228 1.00 88.94 385 TYR A N 1
ATOM 3154 C CA . TYR A 1 385 ? 3.080 16.502 -1.521 1.00 88.94 385 TYR A CA 1
ATOM 3155 C C . TYR A 1 385 ? 2.758 15.552 -2.676 1.00 88.94 385 TYR A C 1
ATOM 3157 O O . TYR A 1 385 ? 1.896 15.875 -3.492 1.00 88.94 385 TYR A O 1
ATOM 3165 N N . VAL A 1 386 ? 3.373 14.364 -2.726 1.00 87.31 386 VAL A N 1
ATOM 3166 C CA . VAL A 1 386 ? 3.070 13.351 -3.759 1.00 87.31 386 VAL A CA 1
ATOM 3167 C C . VAL A 1 386 ? 1.596 12.939 -3.691 1.00 87.31 386 VAL A C 1
ATOM 3169 O O . VAL A 1 386 ? 0.893 12.934 -4.704 1.00 87.31 386 VAL A O 1
ATOM 3172 N N . MET A 1 387 ? 1.089 12.683 -2.483 1.00 85.50 387 MET A N 1
ATOM 3173 C CA . MET A 1 387 ? -0.319 12.337 -2.268 1.00 85.50 387 MET A CA 1
ATOM 3174 C C . MET A 1 387 ? -1.268 13.491 -2.618 1.00 85.50 387 MET A C 1
ATOM 3176 O O . MET A 1 387 ? -2.378 13.254 -3.100 1.00 85.50 387 MET A O 1
ATOM 3180 N N . MET A 1 388 ? -0.857 14.741 -2.384 1.00 86.00 388 MET A N 1
ATOM 3181 C CA . MET A 1 388 ? -1.628 15.926 -2.761 1.00 86.00 388 MET A CA 1
ATOM 3182 C C . MET A 1 388 ? -1.703 16.080 -4.281 1.00 86.00 388 MET A C 1
ATOM 3184 O O . MET A 1 388 ? -2.798 16.283 -4.800 1.00 86.00 388 MET A O 1
ATOM 3188 N N . ILE A 1 389 ? -0.584 15.903 -4.991 1.00 84.88 389 ILE A N 1
ATOM 3189 C CA . ILE A 1 389 ? -0.539 15.928 -6.460 1.00 84.88 389 ILE A CA 1
ATOM 3190 C C . ILE A 1 389 ? -1.480 14.864 -7.032 1.00 84.88 389 ILE A C 1
ATOM 3192 O O . ILE A 1 389 ? -2.325 15.189 -7.862 1.00 84.88 389 ILE A O 1
ATOM 3196 N N . GLY A 1 390 ? -1.420 13.622 -6.537 1.00 80.62 390 GLY A N 1
ATOM 3197 C CA . GLY A 1 390 ? -2.318 12.553 -6.991 1.00 80.62 390 GLY A CA 1
ATOM 3198 C C . GLY A 1 390 ? -3.802 12.896 -6.806 1.00 80.62 390 GLY A C 1
ATOM 3199 O O . GLY A 1 390 ? -4.611 12.707 -7.717 1.00 80.62 390 GLY A O 1
ATOM 3200 N N . LYS A 1 391 ? -4.169 13.486 -5.659 1.00 80.56 391 LYS A N 1
ATOM 3201 C CA . LYS A 1 391 ? -5.543 13.955 -5.412 1.00 80.56 391 LYS A CA 1
ATOM 3202 C C . LYS A 1 391 ? -5.938 15.096 -6.347 1.00 80.56 391 LYS A C 1
ATOM 3204 O O . LYS A 1 391 ? -7.028 15.054 -6.911 1.00 80.56 391 LYS A O 1
ATOM 3209 N N . MET A 1 392 ? -5.069 16.085 -6.540 1.00 77.06 392 MET A N 1
ATOM 3210 C CA . MET A 1 392 ? -5.334 17.221 -7.427 1.00 77.06 392 MET A CA 1
ATOM 3211 C C . MET A 1 392 ? -5.529 16.773 -8.879 1.00 77.06 392 MET A C 1
ATOM 3213 O O . MET A 1 392 ? -6.471 17.218 -9.529 1.00 77.06 392 MET A O 1
ATOM 3217 N N . VAL A 1 393 ? -4.716 15.828 -9.359 1.00 73.44 393 VAL A N 1
ATOM 3218 C CA . VAL A 1 393 ? -4.872 15.222 -10.690 1.00 73.44 393 VAL A CA 1
ATOM 3219 C C . VAL A 1 393 ? -6.206 14.478 -10.789 1.00 73.44 393 VAL A C 1
ATOM 3221 O O . VAL A 1 393 ? -6.941 14.681 -11.750 1.00 73.44 393 VAL A O 1
ATOM 3224 N N . SER A 1 394 ? -6.590 13.689 -9.780 1.00 69.44 394 SER A N 1
ATOM 3225 C CA . SER A 1 394 ? -7.886 12.989 -9.804 1.00 69.44 394 SER A CA 1
ATOM 3226 C C . SER A 1 394 ? -9.088 13.944 -9.879 1.00 69.44 394 SER A C 1
ATOM 3228 O O . SER A 1 394 ? -10.070 13.650 -10.559 1.00 69.44 394 SER A O 1
ATOM 3230 N N . VAL A 1 395 ? -8.997 15.117 -9.239 1.00 76.06 395 VAL A N 1
ATOM 3231 C CA . VAL A 1 395 ? -10.030 16.163 -9.302 1.00 76.06 395 VAL A CA 1
ATOM 3232 C C . VAL A 1 395 ? -10.037 16.843 -10.671 1.00 76.06 395 VAL A C 1
ATOM 3234 O O . VAL A 1 395 ? -11.106 17.025 -11.247 1.00 76.06 395 VAL A O 1
ATOM 3237 N N . LEU A 1 396 ? -8.865 17.164 -11.227 1.00 67.88 396 LEU A N 1
ATOM 3238 C CA . LEU A 1 396 ? -8.743 17.811 -12.538 1.00 67.88 396 LEU A CA 1
ATOM 3239 C C . LEU A 1 396 ? -9.274 16.930 -13.680 1.00 67.88 396 LEU A C 1
ATOM 3241 O O . LEU A 1 396 ? -9.974 17.416 -14.563 1.00 67.88 396 LEU A O 1
ATOM 3245 N N . PHE A 1 397 ? -8.970 15.632 -13.645 1.00 67.56 397 PHE A N 1
ATOM 3246 C CA . PHE A 1 397 ? -9.392 14.659 -14.659 1.00 67.56 397 PHE A CA 1
ATOM 3247 C C . PHE A 1 397 ? -10.733 13.986 -14.339 1.00 67.56 397 PHE A C 1
ATOM 3249 O O . PHE A 1 397 ? -11.148 13.065 -15.045 1.00 67.56 397 PHE A O 1
ATOM 3256 N N . SER A 1 398 ? -11.442 14.440 -13.301 1.00 70.12 398 SER A N 1
ATOM 3257 C CA . SER A 1 398 ? -12.810 13.990 -13.061 1.00 70.12 398 SER A CA 1
ATOM 3258 C C . SER A 1 398 ? -13.688 14.375 -14.264 1.00 70.12 398 SER A C 1
ATOM 3260 O O . SER A 1 398 ? -13.609 15.521 -14.714 1.00 70.12 398 SER A O 1
ATOM 3262 N N . PRO A 1 399 ? -14.556 13.477 -14.775 1.00 69.62 399 PRO A N 1
ATOM 3263 C CA . PRO A 1 399 ? -15.342 13.717 -15.992 1.00 69.62 399 PRO A CA 1
ATOM 3264 C C . PRO A 1 399 ? -16.100 15.049 -15.974 1.00 69.62 399 PRO A C 1
ATOM 3266 O O . PRO A 1 399 ? -16.153 15.756 -16.976 1.00 69.62 399 PRO A O 1
ATOM 3269 N N . ASN A 1 400 ? -16.612 15.430 -14.802 1.00 70.56 400 ASN A N 1
ATOM 3270 C CA . ASN A 1 400 ? -17.327 16.685 -14.592 1.00 70.56 400 ASN A CA 1
ATOM 3271 C C . ASN A 1 400 ? -16.424 17.918 -14.764 1.00 70.56 400 ASN A C 1
ATOM 3273 O O . ASN A 1 400 ? -16.836 18.890 -15.387 1.00 70.56 400 ASN A O 1
ATOM 3277 N N . ALA A 1 401 ? -15.190 17.881 -14.251 1.00 67.75 401 ALA A N 1
ATOM 3278 C CA . ALA A 1 401 ? -14.241 18.986 -14.373 1.00 67.75 401 ALA A CA 1
ATOM 3279 C C . ALA A 1 401 ? -13.747 19.141 -15.820 1.00 67.75 401 ALA A C 1
ATOM 3281 O O . ALA A 1 401 ? -13.729 20.250 -16.353 1.00 67.75 401 ALA A O 1
ATOM 3282 N N . LEU A 1 402 ? -13.442 18.025 -16.491 1.00 70.81 402 LEU A N 1
ATOM 3283 C CA . LEU A 1 402 ? -13.016 18.028 -17.890 1.00 70.81 402 LEU A CA 1
ATOM 3284 C C . LEU A 1 402 ? -14.133 18.521 -18.824 1.00 70.81 402 LEU A C 1
ATOM 3286 O O . LEU A 1 402 ? -13.874 19.332 -19.709 1.00 70.81 402 LEU A O 1
ATOM 3290 N N . LEU A 1 403 ? -15.383 18.098 -18.605 1.00 70.00 403 LEU A N 1
ATOM 3291 C CA . LEU A 1 403 ? -16.535 18.586 -19.370 1.00 70.00 403 LEU A CA 1
ATOM 3292 C C . LEU A 1 403 ? -16.751 20.092 -19.196 1.00 70.00 403 LEU A C 1
ATOM 3294 O O . LEU A 1 403 ? -17.050 20.771 -20.175 1.00 70.00 403 LEU A O 1
ATOM 3298 N N . VAL A 1 404 ? -16.574 20.628 -17.986 1.00 74.19 404 VAL A N 1
ATOM 3299 C CA . VAL A 1 404 ? -16.665 22.076 -17.729 1.00 74.19 404 VAL A CA 1
ATOM 3300 C C . VAL A 1 404 ? -15.546 22.834 -18.448 1.00 74.19 404 VAL A C 1
ATOM 3302 O O . VAL A 1 404 ? -15.820 23.845 -19.094 1.00 74.19 404 VAL A O 1
ATOM 3305 N N . GLN A 1 405 ? -14.312 22.322 -18.409 1.00 68.88 405 GLN A N 1
ATOM 3306 C CA . GLN A 1 405 ? -13.147 22.918 -19.074 1.00 68.88 405 GLN A CA 1
ATOM 3307 C C . GLN A 1 405 ? -13.267 22.891 -20.609 1.00 68.88 405 GLN A C 1
ATOM 3309 O O . GLN A 1 405 ? -12.925 23.856 -21.296 1.00 68.88 405 GLN A O 1
ATOM 3314 N N . ILE A 1 406 ? -13.766 21.781 -21.162 1.00 73.25 406 ILE A N 1
ATOM 3315 C CA . ILE A 1 406 ? -14.032 21.649 -22.596 1.00 73.25 406 ILE A CA 1
ATOM 3316 C C . ILE A 1 406 ? -15.166 22.597 -22.974 1.00 73.25 406 ILE A C 1
ATOM 3318 O O . ILE A 1 406 ? -15.008 23.381 -23.899 1.00 73.25 406 ILE A O 1
ATOM 3322 N N . ARG A 1 407 ? -16.278 22.613 -22.231 1.00 66.81 407 ARG A N 1
ATOM 3323 C CA . ARG A 1 407 ? -17.425 23.478 -22.538 1.00 66.81 407 ARG A CA 1
ATOM 3324 C C . ARG A 1 407 ? -17.066 24.965 -22.478 1.00 66.81 407 ARG A C 1
ATOM 3326 O O . ARG A 1 407 ? -17.519 25.710 -23.338 1.00 66.81 407 ARG A O 1
ATOM 3333 N N . SER A 1 408 ? -16.230 25.404 -21.537 1.00 65.38 408 SER A N 1
ATOM 3334 C CA . SER A 1 408 ? -15.762 26.799 -21.492 1.00 65.38 408 SER A CA 1
ATOM 3335 C C . SER A 1 408 ? -14.867 27.150 -22.688 1.00 65.38 408 SER A C 1
ATOM 3337 O O . SER A 1 408 ? -15.048 28.202 -23.303 1.00 65.38 408 SER A O 1
ATOM 3339 N N . SER A 1 409 ? -13.963 26.252 -23.083 1.00 64.94 409 SER A N 1
ATOM 3340 C CA . SER A 1 409 ? -13.061 26.438 -24.231 1.00 64.94 409 SER A CA 1
ATOM 3341 C C . SER A 1 409 ? -13.790 26.363 -25.585 1.00 64.94 409 SER A C 1
ATOM 3343 O O . SER A 1 409 ? -13.518 27.156 -26.487 1.00 64.94 409 SER A O 1
ATOM 3345 N N . THR A 1 410 ? -14.757 25.451 -25.728 1.00 64.62 410 THR A N 1
ATOM 3346 C CA . THR A 1 410 ? -15.585 25.275 -26.933 1.00 64.62 410 THR A CA 1
ATOM 3347 C C . THR A 1 410 ? -16.633 26.373 -27.089 1.00 64.62 410 THR A C 1
ATOM 3349 O O . THR A 1 410 ? -17.042 26.632 -28.209 1.00 64.62 410 THR A O 1
ATOM 3352 N N . VAL A 1 411 ? -17.067 27.043 -26.018 1.00 62.19 411 VAL A N 1
ATOM 3353 C CA . VAL A 1 411 ? -17.969 28.206 -26.126 1.00 62.19 411 VAL A CA 1
ATOM 3354 C C . VAL A 1 411 ? -17.179 29.490 -26.408 1.00 62.19 411 VAL A C 1
ATOM 3356 O O . VAL A 1 411 ? -17.616 30.305 -27.211 1.00 62.19 411 VAL A O 1
ATOM 3359 N N . SER A 1 412 ? -15.986 29.658 -25.827 1.00 59.06 412 SER A N 1
ATOM 3360 C CA . SER A 1 412 ? -15.224 30.915 -25.946 1.00 59.06 412 SER A CA 1
ATOM 3361 C C . SER A 1 412 ? -14.542 31.093 -27.308 1.00 59.06 412 SER A C 1
ATOM 3363 O O . SER A 1 412 ? -14.560 32.186 -27.869 1.00 59.06 412 SER A O 1
ATOM 3365 N N . ASN A 1 413 ? -13.969 30.025 -27.872 1.00 59.00 413 ASN A N 1
ATOM 3366 C CA . ASN A 1 413 ? -13.211 30.113 -29.122 1.00 59.00 413 ASN A CA 1
ATOM 3367 C C . ASN A 1 413 ? -14.083 30.423 -30.360 1.00 59.00 413 ASN A C 1
ATOM 3369 O O . ASN A 1 413 ? -13.783 31.386 -31.064 1.00 59.00 413 ASN A O 1
ATOM 3373 N N . PRO A 1 414 ? -15.181 29.702 -30.654 1.00 57.09 414 PRO A N 1
ATOM 3374 C CA . PRO A 1 414 ? -15.985 29.991 -31.837 1.00 57.09 414 PRO A CA 1
ATOM 3375 C C . PRO A 1 414 ? -16.775 31.297 -31.724 1.00 57.09 414 PRO A C 1
ATOM 3377 O O . PRO A 1 414 ? -17.014 31.900 -32.757 1.00 57.09 414 PRO A O 1
ATOM 3380 N N . ILE A 1 415 ? -17.133 31.799 -30.535 1.00 57.00 415 ILE A N 1
ATOM 3381 C CA . ILE A 1 415 ? -17.807 33.109 -30.425 1.00 57.00 415 ILE A CA 1
ATOM 3382 C C . ILE A 1 415 ? -16.890 34.237 -30.913 1.00 57.00 415 ILE A C 1
ATOM 3384 O O . ILE A 1 415 ? -17.341 35.092 -31.670 1.00 57.00 415 ILE A O 1
ATOM 3388 N N . VAL A 1 416 ? -15.601 34.218 -30.560 1.00 57.12 416 VAL A N 1
ATOM 3389 C CA . VAL A 1 416 ? -14.626 35.226 -31.017 1.00 57.12 416 VAL A CA 1
ATOM 3390 C C . VAL A 1 416 ? -14.331 35.081 -32.514 1.00 57.12 416 VAL A C 1
ATOM 3392 O O . VAL A 1 416 ? -14.279 36.073 -33.237 1.00 57.12 416 VAL A O 1
ATOM 3395 N N . PHE A 1 417 ? -14.192 33.850 -33.018 1.00 56.62 417 PHE A N 1
ATOM 3396 C CA . PHE A 1 417 ? -13.939 33.625 -34.445 1.00 56.62 417 PHE A CA 1
ATOM 3397 C C . PHE A 1 417 ? -15.164 33.894 -35.332 1.00 56.62 417 PHE A C 1
ATOM 3399 O O . PHE A 1 417 ? -15.000 34.439 -36.421 1.00 56.62 417 PHE A O 1
ATOM 3406 N N . VAL A 1 418 ? -16.382 33.572 -34.884 1.00 58.81 418 VAL A N 1
ATOM 3407 C CA . VAL A 1 418 ? -17.627 33.837 -35.629 1.00 58.81 418 VAL A CA 1
ATOM 3408 C C . VAL A 1 418 ? -17.944 35.330 -35.634 1.00 58.81 418 VAL A C 1
ATOM 3410 O O . VAL A 1 418 ? -18.244 35.866 -36.696 1.00 58.81 418 VAL A O 1
ATOM 3413 N N . THR A 1 419 ? -17.776 36.034 -34.508 1.00 56.94 419 THR A N 1
ATOM 3414 C CA . THR A 1 419 ? -17.960 37.498 -34.467 1.00 56.94 419 THR A CA 1
ATOM 3415 C C . THR A 1 419 ? -16.924 38.241 -35.315 1.00 56.94 419 THR A C 1
ATOM 3417 O O . THR A 1 419 ? -17.296 39.153 -36.048 1.00 56.94 419 THR A O 1
ATOM 3420 N N . CYS A 1 420 ? -15.651 37.821 -35.326 1.00 53.25 420 CYS A N 1
ATOM 3421 C CA . CYS A 1 420 ? -14.644 38.378 -36.242 1.00 53.25 420 CYS A CA 1
ATOM 3422 C C . CYS A 1 420 ? -14.917 38.039 -37.719 1.00 53.25 420 CYS A C 1
ATOM 3424 O O . CYS A 1 420 ? -14.690 38.876 -38.595 1.00 53.25 420 CYS A O 1
ATOM 3426 N N . ALA A 1 421 ? -15.403 36.830 -38.020 1.00 55.69 421 ALA A N 1
ATOM 3427 C CA . ALA A 1 421 ? -15.727 36.422 -39.386 1.00 55.69 421 ALA A CA 1
ATOM 3428 C C . ALA A 1 421 ? -16.963 37.153 -39.941 1.00 55.69 421 ALA A C 1
ATOM 3430 O O . ALA A 1 421 ? -16.967 37.520 -41.117 1.00 55.69 421 ALA A O 1
ATOM 3431 N N . GLU A 1 422 ? -17.983 37.410 -39.116 1.00 54.81 422 GLU A N 1
ATOM 3432 C CA . GLU A 1 422 ? -19.132 38.243 -39.492 1.00 54.81 422 GLU A CA 1
ATOM 3433 C C . GLU A 1 422 ? -18.758 39.728 -39.593 1.00 54.81 422 GLU A C 1
ATOM 3435 O O . GLU A 1 422 ? -19.152 40.388 -40.554 1.00 54.81 422 GLU A O 1
ATOM 3440 N N . TYR A 1 423 ? -17.916 40.244 -38.689 1.00 50.72 423 TYR A N 1
ATOM 3441 C CA . TYR A 1 423 ? -17.430 41.628 -38.746 1.00 50.72 423 TYR A CA 1
ATOM 3442 C C . TYR A 1 423 ? -16.638 41.922 -40.033 1.00 50.72 423 TYR A C 1
ATOM 3444 O O . TYR A 1 423 ? -16.858 42.948 -40.676 1.00 50.72 423 TYR A O 1
ATOM 3452 N N . ASN A 1 424 ? -15.776 40.999 -40.477 1.00 52.31 424 ASN A N 1
ATOM 3453 C CA . ASN A 1 424 ? -15.046 41.141 -41.743 1.00 52.31 424 ASN A CA 1
ATOM 3454 C C . ASN A 1 424 ? -15.922 40.941 -42.991 1.00 52.31 424 ASN A C 1
ATOM 3456 O O . ASN A 1 424 ? -15.568 41.438 -44.058 1.00 52.31 424 ASN A O 1
ATOM 3460 N N . ARG A 1 425 ? -17.061 40.245 -42.883 1.00 52.47 425 ARG A N 1
ATOM 3461 C CA . ARG A 1 425 ? -18.005 40.064 -44.000 1.00 52.47 425 ARG A CA 1
ATOM 3462 C C . ARG A 1 425 ? -18.902 41.292 -44.216 1.00 52.47 425 ARG A C 1
ATOM 3464 O O . ARG A 1 425 ? -19.383 41.492 -45.326 1.00 52.47 425 ARG A O 1
ATOM 3471 N N . CYS A 1 426 ? -19.091 42.124 -43.190 1.00 54.09 426 CYS A N 1
ATOM 3472 C CA . CYS A 1 426 ? -19.922 43.332 -43.241 1.00 54.09 426 CYS A CA 1
ATOM 3473 C C . CYS A 1 426 ? -19.167 44.625 -43.610 1.00 54.09 426 CYS A C 1
ATOM 3475 O O . CYS A 1 426 ? -19.800 45.680 -43.670 1.00 54.09 426 CYS A O 1
ATOM 3477 N N . ARG A 1 427 ? -17.850 44.593 -43.876 1.00 46.00 427 ARG A N 1
ATOM 3478 C CA . ARG A 1 427 ? -17.141 45.786 -44.374 1.00 46.00 427 ARG A CA 1
ATOM 3479 C C . ARG A 1 427 ? -17.414 46.010 -45.870 1.00 46.00 427 ARG A C 1
ATOM 3481 O O . ARG A 1 427 ? -17.114 45.124 -46.670 1.00 46.00 427 ARG A O 1
ATOM 3488 N N . PRO A 1 428 ? -17.898 47.194 -46.288 1.00 46.94 428 PRO A N 1
ATOM 3489 C CA . PRO A 1 428 ? -17.881 47.576 -47.694 1.00 46.94 428 PRO A CA 1
ATOM 3490 C C . PRO A 1 428 ? -16.428 47.743 -48.177 1.00 46.94 428 PRO A C 1
ATOM 3492 O O . PRO A 1 428 ? -15.590 48.328 -47.492 1.00 46.94 428 PRO A O 1
ATOM 3495 N N . TYR A 1 429 ? -16.133 47.244 -49.383 1.00 45.97 429 TYR A N 1
ATOM 3496 C CA . TYR A 1 429 ? -14.808 47.236 -50.033 1.00 45.97 429 TYR A CA 1
ATOM 3497 C C . TYR A 1 429 ? -14.139 48.622 -50.205 1.00 45.97 429 TYR A C 1
ATOM 3499 O O . TYR A 1 429 ? -13.000 48.699 -50.659 1.00 45.97 429 TYR A O 1
ATOM 3507 N N . SER A 1 430 ? -14.809 49.720 -49.850 1.00 44.91 430 SER A N 1
ATOM 3508 C CA . SER A 1 430 ? -14.320 51.092 -50.024 1.00 44.91 430 SER A CA 1
ATOM 3509 C C . SER A 1 430 ? -13.325 51.569 -48.958 1.00 44.91 430 SER A C 1
ATOM 3511 O O . SER A 1 430 ? -12.675 52.584 -49.173 1.00 44.91 430 SER A O 1
ATOM 3513 N N . GLU A 1 431 ? -13.165 50.866 -47.831 1.00 49.25 431 GLU A N 1
ATOM 3514 C CA . GLU A 1 431 ? -12.246 51.282 -46.749 1.00 49.25 431 GLU A CA 1
ATOM 3515 C C . GLU A 1 431 ? -10.868 50.595 -46.773 1.00 49.25 431 GLU A C 1
ATOM 3517 O O . GLU A 1 431 ? -10.032 50.849 -45.910 1.00 49.25 431 GLU A O 1
ATOM 3522 N N . MET A 1 432 ? -10.596 49.721 -47.748 1.00 47.03 432 MET A N 1
ATOM 3523 C CA . MET A 1 432 ? -9.337 48.960 -47.797 1.00 47.03 432 MET A CA 1
ATOM 3524 C C . MET A 1 432 ? -8.176 49.699 -48.492 1.00 47.03 432 MET A C 1
ATOM 3526 O O . MET A 1 432 ? -7.056 49.198 -48.480 1.00 47.03 432 MET A O 1
ATOM 3530 N N . LEU A 1 433 ? -8.414 50.875 -49.092 1.00 42.41 433 LEU A N 1
ATOM 3531 C CA . LEU A 1 433 ? -7.443 51.569 -49.959 1.00 42.41 433 LEU A CA 1
ATOM 3532 C C . LEU A 1 433 ? -6.735 52.787 -49.340 1.00 42.41 433 LEU A C 1
ATOM 3534 O O . LEU A 1 433 ? -5.982 53.460 -50.035 1.00 42.41 433 LEU A O 1
ATOM 3538 N N . THR A 1 434 ? -6.901 53.070 -48.049 1.00 42.25 434 THR A N 1
ATOM 3539 C CA . THR A 1 434 ? -6.211 54.202 -47.402 1.00 42.25 434 THR A CA 1
ATOM 3540 C C . THR A 1 434 ? -5.429 53.759 -46.177 1.00 42.25 434 THR A C 1
ATOM 3542 O O . THR A 1 434 ? -5.849 54.029 -45.061 1.00 42.25 434 THR A O 1
ATOM 3545 N N . TYR A 1 435 ? -4.293 53.091 -46.370 1.00 35.00 435 TYR A N 1
ATOM 3546 C CA . TYR A 1 435 ? -3.224 53.042 -45.366 1.00 35.00 435 TYR A CA 1
ATOM 3547 C C . TYR A 1 435 ? -1.865 52.870 -46.064 1.00 35.00 435 TYR A C 1
ATOM 3549 O O . TYR A 1 435 ? -1.349 51.766 -46.215 1.00 35.00 435 TYR A O 1
ATOM 3557 N N . GLU A 1 436 ? -1.294 53.994 -46.507 1.00 36.66 436 GLU A N 1
ATOM 3558 C CA . GLU A 1 436 ? 0.159 54.136 -46.662 1.00 36.66 436 GLU A CA 1
ATOM 3559 C C . GLU A 1 436 ? 0.815 54.258 -45.265 1.00 36.66 436 GLU A C 1
ATOM 3561 O O . GLU A 1 436 ? 0.181 54.757 -44.327 1.00 36.66 436 GLU A O 1
ATOM 3566 N N . PRO A 1 437 ? 2.066 53.796 -45.081 1.00 45.06 437 PRO A N 1
ATOM 3567 C CA . PRO A 1 437 ? 2.664 53.609 -43.764 1.00 45.06 437 PRO A CA 1
ATOM 3568 C C . PRO A 1 437 ? 3.271 54.903 -43.196 1.00 45.06 437 PRO A C 1
ATOM 3570 O O . PRO A 1 437 ? 4.156 55.516 -43.788 1.00 45.06 437 PRO A O 1
ATOM 3573 N N . LEU A 1 438 ? 2.878 55.260 -41.969 1.00 40.91 438 LEU A N 1
ATOM 3574 C CA . LEU A 1 438 ? 3.579 56.221 -41.106 1.00 40.91 438 LEU A CA 1
ATOM 3575 C C . LEU A 1 438 ? 4.879 55.597 -40.559 1.00 40.91 438 LEU A C 1
ATOM 3577 O O . LEU A 1 438 ? 5.006 55.301 -39.374 1.00 40.91 438 LEU A O 1
ATOM 3581 N N . ILE A 1 439 ? 5.863 55.397 -41.433 1.00 44.53 439 ILE A N 1
ATOM 3582 C CA . ILE A 1 439 ? 7.262 55.159 -41.064 1.00 44.53 439 ILE A CA 1
ATOM 3583 C C . ILE A 1 439 ? 8.009 56.423 -41.486 1.00 44.53 439 ILE A C 1
ATOM 3585 O O . ILE A 1 439 ? 8.346 56.514 -42.657 1.00 44.53 439 ILE A O 1
ATOM 3589 N N . ASN A 1 440 ? 8.184 57.416 -40.593 1.00 38.69 440 ASN A N 1
ATOM 3590 C CA . ASN A 1 440 ? 9.291 58.403 -40.676 1.00 38.69 440 ASN A CA 1
ATOM 3591 C C . ASN A 1 440 ? 9.392 59.484 -39.568 1.00 38.69 440 ASN A C 1
ATOM 3593 O O . ASN A 1 440 ? 10.253 60.349 -39.680 1.00 38.69 440 ASN A O 1
ATOM 3597 N N . ASN A 1 441 ? 8.633 59.453 -38.463 1.00 40.28 441 ASN A N 1
ATOM 3598 C CA . ASN A 1 441 ? 8.715 60.516 -37.431 1.00 40.28 441 ASN A CA 1
ATOM 3599 C C . ASN A 1 441 ? 9.408 60.133 -36.105 1.00 40.28 441 ASN A C 1
ATOM 3601 O O . ASN A 1 441 ? 9.098 60.701 -35.065 1.00 40.28 441 ASN A O 1
ATOM 3605 N N . ALA A 1 442 ? 10.388 59.223 -36.125 1.00 41.84 442 ALA A N 1
ATOM 3606 C CA . ALA A 1 442 ? 11.176 58.866 -34.931 1.00 41.84 442 ALA A CA 1
ATOM 3607 C C . ALA A 1 442 ? 12.681 59.203 -35.038 1.00 41.84 442 ALA A C 1
ATOM 3609 O O . ALA A 1 442 ? 13.499 58.555 -34.393 1.00 41.84 442 ALA A O 1
ATOM 3610 N N . LEU A 1 443 ? 13.065 60.199 -35.852 1.00 42.41 443 LEU A N 1
ATOM 3611 C CA . LEU A 1 443 ? 14.473 60.612 -36.015 1.00 42.41 443 LEU A CA 1
ATOM 3612 C C . LEU A 1 443 ? 14.729 62.134 -35.983 1.00 42.41 443 LEU A C 1
ATOM 3614 O O . LEU A 1 443 ? 15.751 62.590 -36.488 1.00 42.41 443 LEU A O 1
ATOM 3618 N N . ARG A 1 444 ? 13.856 62.934 -35.356 1.00 43.00 444 ARG A N 1
ATOM 3619 C CA . ARG A 1 444 ? 14.168 64.332 -34.989 1.00 43.00 444 ARG A CA 1
ATOM 3620 C C . ARG A 1 444 ? 13.374 64.792 -33.760 1.00 43.00 444 ARG A C 1
ATOM 3622 O O . ARG A 1 444 ? 12.291 65.347 -33.909 1.00 43.00 444 ARG A O 1
ATOM 3629 N N . SER A 1 445 ? 13.952 64.591 -32.577 1.00 37.97 445 SER A N 1
ATOM 3630 C CA . SER A 1 445 ? 13.915 65.521 -31.433 1.00 37.97 445 SER A CA 1
ATOM 3631 C C . SER A 1 445 ? 14.867 65.031 -30.355 1.00 37.97 445 SER A C 1
ATOM 3633 O O . SER A 1 445 ? 14.631 63.893 -29.884 1.00 37.97 445 SER A O 1
#

Radius of gyration: 33.44 Å; chains: 1; bounding box: 72×124×87 Å

Sequence (445 aa):
LESATDQSKKKAKEEIVDIDDPETRRFPYPFNELLMWAVLMNRQKMSLFFWQHGEESMAKALVACKLCRSMGYEAKKSDVVDDTSQELKDYSNEFGTLAVDLLEQSFRQDETMAMKLLTYELKNWSNSTCLKLAVSSRLRPFVAHTCTQLLLSDMWMGRLNMRKNSWYKVTLPSNAVCVCVCIYIYTHTHTHTHTHLDGYYRCIMFFQALLNMILLQDVFQEAKADDNVEVKDEAETQVRSRRLPLTRKFYAFYHAPIVKFWFNTLAYLGFLMLYSFVVLVRMPEFPSPQEWVVILYIFTSAIEKIREMFMSEAGKISQKVKVWFSDYFNLSDFLAIVTFFVGFGLRIGGEDVLVPGRTVYCLNIIFWYVRLLDILAVNQQAGPYVMMIGKMVSVLFSPNALLVQIRSSTVSNPIVFVTCAEYNRCRPYSEMLTYEPLINNALRS